Protein AF-I7CXH7-F1 (afdb_monomer_lite)

Structure (mmCIF, N/CA/C/O backbone):
data_AF-I7CXH7-F1
#
_entry.id   AF-I7CXH7-F1
#
loop_
_atom_site.group_PDB
_atom_site.id
_atom_site.type_symbol
_atom_site.label_atom_id
_atom_site.label_alt_id
_atom_site.label_comp_id
_atom_site.label_asym_id
_atom_site.label_entity_id
_atom_site.label_seq_id
_atom_site.pdbx_PDB_ins_code
_atom_site.Cartn_x
_atom_site.Cartn_y
_atom_site.Cartn_z
_atom_site.occupancy
_atom_site.B_iso_or_equiv
_atom_site.auth_seq_id
_atom_site.auth_comp_id
_atom_site.auth_asym_id
_atom_site.auth_atom_id
_atom_site.pdbx_PDB_model_num
ATOM 1 N N . MET A 1 1 ? 33.168 -3.956 -42.663 1.00 46.69 1 MET A N 1
ATOM 2 C CA . MET A 1 1 ? 32.949 -4.632 -43.966 1.00 46.69 1 MET A CA 1
ATOM 3 C C . MET A 1 1 ? 32.119 -5.872 -43.718 1.00 46.69 1 MET A C 1
ATOM 5 O O . MET A 1 1 ? 32.538 -6.708 -42.929 1.00 46.69 1 MET A O 1
ATOM 9 N N . VAL A 1 2 ? 30.968 -5.951 -44.378 1.00 45.81 2 VAL A N 1
ATOM 10 C CA . VAL A 1 2 ? 30.075 -7.113 -44.393 1.00 45.81 2 VAL A CA 1
ATOM 11 C C . VAL A 1 2 ? 30.770 -8.247 -45.159 1.00 45.81 2 VAL A C 1
ATOM 13 O O . VAL A 1 2 ? 31.272 -8.028 -46.262 1.00 45.81 2 VAL A O 1
ATOM 16 N N . TYR A 1 3 ? 30.897 -9.430 -44.561 1.00 39.38 3 TYR A N 1
ATOM 17 C CA . TYR A 1 3 ? 31.692 -10.522 -45.127 1.00 39.38 3 TYR A CA 1
ATOM 18 C C . TYR A 1 3 ? 31.075 -11.055 -46.435 1.00 39.38 3 TYR A C 1
ATOM 20 O O . TYR A 1 3 ? 29.911 -11.438 -46.471 1.00 39.38 3 TYR A O 1
ATOM 28 N N . GLY A 1 4 ? 31.870 -11.119 -47.511 1.00 41.53 4 GLY A N 1
ATOM 29 C CA . GLY A 1 4 ? 31.561 -11.919 -48.707 1.00 41.53 4 GLY A CA 1
ATOM 30 C C . GLY A 1 4 ? 30.580 -11.337 -49.734 1.00 41.53 4 GLY A C 1
ATOM 31 O O . GLY A 1 4 ? 30.241 -12.055 -50.675 1.00 41.53 4 GLY A O 1
ATOM 32 N N . GLN A 1 5 ? 30.141 -10.078 -49.610 1.00 44.78 5 GLN A N 1
ATOM 33 C CA . GLN A 1 5 ? 29.279 -9.434 -50.612 1.00 44.78 5 GLN A CA 1
ATOM 34 C C . GLN A 1 5 ? 29.975 -8.261 -51.314 1.00 44.78 5 GLN A C 1
ATOM 36 O O . GLN A 1 5 ? 30.275 -7.241 -50.700 1.00 44.78 5 GLN A O 1
ATOM 41 N N . ASP A 1 6 ? 30.177 -8.393 -52.629 1.00 43.91 6 ASP A N 1
ATOM 42 C CA . ASP A 1 6 ? 30.775 -7.347 -53.474 1.00 43.91 6 ASP A CA 1
ATOM 43 C C . ASP A 1 6 ? 29.718 -6.370 -54.036 1.00 43.91 6 ASP A C 1
ATOM 45 O O . ASP A 1 6 ? 30.063 -5.320 -54.586 1.00 43.91 6 ASP A O 1
ATOM 49 N N . ARG A 1 7 ? 28.422 -6.705 -53.915 1.00 46.28 7 ARG A N 1
ATOM 50 C CA . ARG A 1 7 ? 27.297 -5.962 -54.500 1.00 46.28 7 ARG A CA 1
ATOM 51 C C . ARG A 1 7 ? 26.025 -6.092 -53.663 1.00 46.28 7 ARG A C 1
ATOM 53 O O . ARG A 1 7 ? 25.599 -7.211 -53.402 1.00 46.28 7 ARG A O 1
ATOM 60 N N . PHE A 1 8 ? 25.375 -4.965 -53.383 1.00 50.91 8 PHE A N 1
ATOM 61 C CA . PHE A 1 8 ? 24.016 -4.907 -52.835 1.00 50.91 8 PHE A CA 1
ATOM 62 C C . PHE A 1 8 ? 23.070 -4.242 -53.839 1.00 50.91 8 PHE A C 1
ATOM 64 O O . PHE A 1 8 ? 23.403 -3.205 -54.414 1.00 50.91 8 PHE A O 1
ATOM 71 N N . GLU A 1 9 ? 21.903 -4.845 -54.073 1.00 44.47 9 GLU A N 1
ATOM 72 C CA . GLU A 1 9 ? 20.838 -4.302 -54.924 1.00 44.47 9 GLU A CA 1
ATOM 73 C C . GLU A 1 9 ? 19.567 -4.104 -54.089 1.00 44.47 9 GLU A C 1
ATOM 75 O O . GLU A 1 9 ? 19.000 -5.073 -53.589 1.00 44.47 9 GLU A O 1
ATOM 80 N N . LEU A 1 10 ? 19.108 -2.857 -53.963 1.00 41.03 10 LEU A N 1
ATOM 81 C CA . LEU A 1 10 ? 17.787 -2.518 -53.437 1.00 41.03 10 LEU A CA 1
ATOM 82 C C . LEU A 1 10 ? 16.835 -2.262 -54.608 1.00 41.03 10 LEU A C 1
ATOM 84 O O . LEU A 1 10 ? 17.058 -1.359 -55.421 1.00 41.03 10 LEU A O 1
ATOM 88 N N . VAL A 1 11 ? 15.753 -3.038 -54.675 1.00 42.66 11 VAL A N 1
ATOM 89 C CA . VAL A 1 11 ? 14.600 -2.738 -55.532 1.00 42.66 11 VAL A CA 1
ATOM 90 C C . VAL A 1 11 ? 13.578 -2.024 -54.657 1.00 42.66 11 VAL A C 1
ATOM 92 O O . VAL A 1 11 ? 12.893 -2.667 -53.868 1.00 42.66 11 VAL A O 1
ATOM 95 N N . ASN A 1 12 ? 13.504 -0.699 -54.766 1.00 37.91 12 ASN A N 1
ATOM 96 C CA . ASN A 1 12 ? 12.451 0.097 -54.142 1.00 37.91 12 ASN A CA 1
ATOM 97 C C . ASN A 1 12 ? 11.658 0.810 -55.248 1.00 37.91 12 ASN A C 1
ATOM 99 O O . ASN A 1 12 ? 12.244 1.186 -56.266 1.00 37.91 12 ASN A O 1
ATOM 103 N N . ASP A 1 13 ? 10.346 0.975 -55.064 1.00 44.25 13 ASP A N 1
ATOM 104 C CA . ASP A 1 13 ? 9.365 1.261 -56.134 1.00 44.25 13 ASP A CA 1
ATOM 105 C C . ASP A 1 13 ? 9.576 2.577 -56.922 1.00 44.25 13 ASP A C 1
ATOM 107 O O . ASP A 1 13 ? 8.874 2.804 -57.904 1.00 44.25 13 ASP A O 1
ATOM 111 N N . ASP A 1 14 ? 10.575 3.402 -56.581 1.00 42.97 14 ASP A N 1
ATOM 112 C CA . ASP A 1 14 ? 10.912 4.631 -57.318 1.00 42.97 14 ASP A CA 1
ATOM 113 C C . ASP A 1 14 ? 12.404 4.805 -57.710 1.00 42.97 14 ASP A C 1
ATOM 115 O O . ASP A 1 14 ? 12.737 5.785 -58.381 1.00 42.97 14 ASP A O 1
ATOM 119 N N . ALA A 1 15 ? 13.311 3.864 -57.394 1.00 43.84 15 ALA A N 1
ATOM 120 C CA . ALA A 1 15 ? 14.667 3.811 -57.975 1.00 43.84 15 ALA A CA 1
ATOM 121 C C . ALA A 1 15 ? 15.401 2.487 -57.672 1.00 43.84 15 ALA A C 1
ATOM 123 O O . ALA A 1 15 ? 15.481 2.068 -56.519 1.00 43.84 15 ALA A O 1
ATOM 124 N N . GLU A 1 16 ? 16.037 1.882 -58.686 1.00 43.25 16 GLU A N 1
ATOM 125 C CA . GLU A 1 16 ? 17.061 0.841 -58.491 1.00 43.25 16 GLU A CA 1
ATOM 126 C C . GLU A 1 16 ? 18.314 1.480 -57.869 1.00 43.25 16 GLU A C 1
ATOM 128 O O . GLU A 1 16 ? 19.078 2.167 -58.553 1.00 43.25 16 GLU A O 1
ATOM 133 N N . ILE A 1 17 ? 18.539 1.267 -56.571 1.00 48.34 17 ILE A N 1
ATOM 134 C CA . ILE A 1 17 ? 19.775 1.686 -55.899 1.00 48.34 17 ILE A CA 1
ATOM 135 C C . ILE A 1 17 ? 20.637 0.436 -55.717 1.00 48.34 17 ILE A C 1
ATOM 137 O O . ILE A 1 17 ? 20.444 -0.356 -54.800 1.00 48.34 17 ILE A O 1
ATOM 141 N N . GLY A 1 18 ? 21.583 0.241 -56.637 1.00 45.38 18 GLY A N 1
ATOM 142 C CA . GLY A 1 18 ? 22.618 -0.788 -56.543 1.00 45.38 18 GLY A CA 1
ATOM 143 C C . GLY A 1 18 ? 23.978 -0.174 -56.218 1.00 45.38 18 GLY A C 1
ATOM 144 O O . GLY A 1 18 ? 24.398 0.776 -56.880 1.00 45.38 18 GLY A O 1
ATOM 145 N N . GLY A 1 19 ? 24.680 -0.721 -55.226 1.00 45.69 19 GLY A N 1
ATOM 146 C CA . GLY A 1 19 ? 26.019 -0.291 -54.821 1.00 45.69 19 GLY A CA 1
ATOM 147 C C . GLY A 1 19 ? 27.027 -1.438 -54.866 1.00 45.69 19 GLY A C 1
ATOM 148 O O . GLY A 1 19 ? 26.707 -2.568 -54.504 1.00 45.69 19 GLY A O 1
ATOM 149 N N . TRP A 1 20 ? 28.251 -1.143 -55.304 1.00 43.94 20 TRP A N 1
ATOM 150 C CA . TRP A 1 20 ? 29.400 -2.047 -55.208 1.00 43.94 20 TRP A CA 1
ATOM 151 C C . TRP A 1 20 ? 30.361 -1.502 -54.155 1.00 43.94 20 TRP A C 1
ATOM 153 O O . TRP A 1 20 ? 30.682 -0.311 -54.195 1.00 43.94 20 TRP A O 1
ATOM 163 N N . PHE A 1 21 ? 30.861 -2.356 -53.261 1.00 45.34 21 PHE A N 1
ATOM 164 C CA . PHE A 1 21 ? 32.041 -2.015 -52.469 1.00 45.34 21 PHE A CA 1
ATOM 165 C C . PHE A 1 21 ? 33.279 -2.444 -53.260 1.00 45.34 21 PHE A C 1
ATOM 167 O O . PHE A 1 21 ? 33.400 -3.613 -53.628 1.00 45.34 21 PHE A O 1
ATOM 174 N N . PRO A 1 22 ? 34.216 -1.537 -53.565 1.00 43.09 22 PRO A N 1
ATOM 175 C CA . PRO A 1 22 ? 35.496 -1.948 -54.117 1.00 43.09 22 PRO A CA 1
ATOM 176 C C . PRO A 1 22 ? 36.221 -2.843 -53.110 1.00 43.09 22 PRO A C 1
ATOM 178 O O . PRO A 1 22 ? 36.196 -2.570 -51.909 1.00 43.09 22 PRO A O 1
ATOM 181 N N . ALA A 1 23 ? 36.916 -3.875 -53.597 1.00 41.97 23 ALA A N 1
ATOM 182 C CA . ALA A 1 23 ? 37.821 -4.646 -52.754 1.00 41.97 23 ALA A CA 1
ATOM 183 C C . ALA A 1 23 ? 38.786 -3.680 -52.046 1.00 41.97 23 ALA A C 1
ATOM 185 O O . ALA A 1 23 ? 39.409 -2.839 -52.693 1.00 41.97 23 ALA A O 1
ATOM 186 N N . THR A 1 24 ? 38.920 -3.812 -50.729 1.00 38.84 24 THR A N 1
ATOM 187 C CA . THR A 1 24 ? 39.681 -2.931 -49.820 1.00 38.84 24 THR A CA 1
ATOM 188 C C . THR A 1 24 ? 41.077 -2.506 -50.316 1.00 38.84 24 THR A C 1
ATOM 190 O O . THR A 1 24 ? 41.460 -1.370 -50.052 1.00 38.84 24 THR A O 1
ATOM 193 N N . PRO A 1 25 ? 41.841 -3.325 -51.075 1.00 43.91 25 PRO A N 1
ATOM 194 C CA . PRO A 1 25 ? 43.126 -2.907 -51.651 1.00 43.91 25 PRO A CA 1
ATOM 195 C C . PRO A 1 25 ? 43.044 -1.881 -52.799 1.00 43.91 25 PRO A C 1
ATOM 197 O O . PRO A 1 25 ? 44.082 -1.405 -53.246 1.00 43.91 25 PRO A O 1
ATOM 200 N N . LEU A 1 26 ? 41.854 -1.595 -53.338 1.00 40.69 26 LEU A N 1
ATOM 201 C CA . LEU A 1 26 ? 41.650 -0.768 -54.539 1.00 40.69 26 LEU A CA 1
ATOM 202 C C . LEU A 1 26 ? 41.247 0.681 -54.240 1.00 40.69 26 LEU A C 1
ATOM 204 O O . LEU A 1 26 ? 41.081 1.458 -55.175 1.00 40.69 26 LEU A O 1
ATOM 208 N N . LEU A 1 27 ? 41.076 1.060 -52.976 1.00 45.56 27 LEU A N 1
ATOM 209 C CA . LEU A 1 27 ? 40.606 2.392 -52.593 1.00 45.56 27 LEU A CA 1
ATOM 210 C C . LEU A 1 27 ? 41.715 3.213 -51.940 1.00 45.56 27 LEU A C 1
ATOM 212 O O . LEU A 1 27 ? 41.642 3.582 -50.773 1.00 45.56 27 LEU A O 1
ATOM 216 N N . GLU A 1 28 ? 42.740 3.541 -52.720 1.00 51.81 28 GLU A N 1
ATOM 217 C CA . GLU A 1 28 ? 43.505 4.758 -52.449 1.00 51.81 28 GLU A CA 1
ATOM 218 C C . GLU A 1 28 ? 42.686 5.973 -52.928 1.00 51.81 28 GLU A C 1
ATOM 220 O O . GLU A 1 28 ? 41.908 5.871 -53.882 1.00 51.81 28 GLU A O 1
ATOM 225 N N . HIS A 1 29 ? 42.854 7.127 -52.271 1.00 52.72 29 HIS A N 1
ATOM 226 C CA . HIS A 1 29 ? 42.085 8.362 -52.513 1.00 52.72 29 HIS A CA 1
ATOM 227 C C . HIS A 1 29 ? 42.054 8.783 -54.002 1.00 52.72 29 HIS A C 1
ATOM 229 O O . HIS A 1 29 ? 41.075 9.367 -54.471 1.00 52.72 29 HIS A O 1
ATOM 235 N N . ASP A 1 30 ? 43.090 8.433 -54.766 1.00 53.47 30 ASP A N 1
ATOM 236 C CA . ASP A 1 30 ? 43.211 8.743 -56.194 1.00 53.47 30 ASP A CA 1
ATOM 237 C C . ASP A 1 30 ? 42.360 7.819 -57.086 1.00 53.47 30 ASP A C 1
ATOM 239 O O . ASP A 1 30 ? 41.844 8.245 -58.119 1.00 53.47 30 ASP A O 1
ATOM 243 N N . VAL A 1 31 ? 42.154 6.560 -56.689 1.00 56.84 31 VAL A N 1
ATOM 244 C CA . VAL A 1 31 ? 41.374 5.581 -57.466 1.00 56.84 31 VAL A CA 1
ATOM 245 C C . VAL A 1 31 ? 39.878 5.878 -57.374 1.00 56.84 31 VAL A C 1
ATOM 247 O O . VAL A 1 31 ? 39.170 5.758 -58.372 1.00 56.84 31 VAL A O 1
ATOM 250 N N . ALA A 1 32 ? 39.400 6.338 -56.215 1.00 54.94 32 ALA A N 1
ATOM 251 C CA . ALA A 1 32 ? 38.015 6.777 -56.043 1.00 54.94 32 ALA A CA 1
ATOM 252 C C . ALA A 1 32 ? 37.666 7.961 -56.966 1.00 54.94 32 ALA A C 1
ATOM 254 O O . ALA A 1 32 ? 36.619 7.947 -57.613 1.00 54.94 32 ALA A O 1
ATOM 255 N N . ALA A 1 33 ? 38.573 8.938 -57.090 1.00 55.22 33 ALA A N 1
ATOM 256 C CA . ALA A 1 33 ? 38.407 10.083 -57.987 1.00 55.22 33 ALA A CA 1
ATOM 257 C C . ALA A 1 33 ? 38.407 9.666 -59.471 1.00 55.22 33 ALA A C 1
ATOM 259 O O . ALA A 1 33 ? 37.573 10.126 -60.247 1.00 55.22 33 ALA A O 1
ATOM 260 N N . ILE A 1 34 ? 39.290 8.739 -59.863 1.00 56.47 34 ILE A N 1
ATOM 261 C CA . ILE A 1 34 ? 39.321 8.180 -61.225 1.00 56.47 34 ILE A CA 1
ATOM 262 C C . ILE A 1 34 ? 38.026 7.420 -61.539 1.00 56.47 34 ILE A C 1
ATOM 264 O O . ILE A 1 34 ? 37.491 7.534 -62.638 1.00 56.47 34 ILE A O 1
ATOM 268 N N . LEU A 1 35 ? 37.500 6.645 -60.589 1.00 54.91 35 LEU A N 1
ATOM 269 C CA . LEU A 1 35 ? 36.245 5.918 -60.768 1.00 54.91 35 LEU A CA 1
ATOM 270 C C . LEU A 1 35 ? 35.053 6.876 -60.914 1.00 54.91 35 LEU A C 1
ATOM 272 O O . LEU A 1 35 ? 34.220 6.647 -61.790 1.00 54.91 35 LEU A O 1
ATOM 276 N N . GLU A 1 36 ? 34.997 7.967 -60.141 1.00 55.25 36 GLU A N 1
ATOM 277 C CA . GLU A 1 36 ? 34.007 9.041 -60.333 1.00 55.25 36 GLU A CA 1
ATOM 278 C C . GLU A 1 36 ? 34.105 9.664 -61.739 1.00 55.25 36 GLU A C 1
ATOM 280 O O . GLU A 1 36 ? 33.090 9.793 -62.426 1.00 55.25 36 GLU A O 1
ATOM 285 N N . GLU A 1 37 ? 35.315 9.997 -62.211 1.00 54.75 37 GLU A N 1
ATOM 286 C CA . GLU A 1 37 ? 35.538 10.537 -63.565 1.00 54.75 37 GLU A CA 1
ATOM 287 C C . GLU A 1 37 ? 35.139 9.550 -64.676 1.00 54.75 37 GLU A C 1
ATOM 289 O O . GLU A 1 37 ? 34.693 9.959 -65.752 1.00 54.75 37 GLU A O 1
ATOM 294 N N . LEU A 1 38 ? 35.259 8.246 -64.415 1.00 50.16 38 LEU A N 1
ATOM 295 C CA . LEU A 1 38 ? 34.845 7.164 -65.312 1.00 50.16 38 LEU A CA 1
ATOM 296 C C . LEU A 1 38 ? 33.345 6.828 -65.218 1.00 50.16 38 LEU A C 1
ATOM 298 O O . LEU A 1 38 ? 32.881 5.915 -65.904 1.00 50.16 38 LEU A O 1
ATOM 302 N N . GLY A 1 39 ? 32.574 7.574 -64.421 1.00 40.62 39 GLY A N 1
ATOM 303 C CA . GLY A 1 39 ? 31.120 7.445 -64.318 1.00 40.62 39 GLY A CA 1
ATOM 304 C C . GLY A 1 39 ? 30.635 6.448 -63.265 1.00 40.62 39 GLY A C 1
ATOM 305 O O . GLY A 1 39 ? 29.449 6.113 -63.255 1.00 40.62 39 GLY A O 1
ATOM 306 N N . ALA A 1 40 ? 31.511 5.972 -62.375 1.00 51.22 40 ALA A N 1
ATOM 307 C CA . ALA A 1 40 ? 31.087 5.194 -61.219 1.00 51.22 40 ALA A CA 1
ATOM 308 C C . ALA A 1 40 ? 30.235 6.069 -60.291 1.00 51.22 40 ALA A C 1
ATOM 310 O O . ALA A 1 40 ? 30.559 7.221 -59.997 1.00 51.22 40 ALA A O 1
ATOM 311 N N . THR A 1 41 ? 29.115 5.521 -59.825 1.00 50.91 41 THR A N 1
ATOM 312 C CA . THR A 1 41 ? 28.223 6.237 -58.914 1.00 50.91 41 THR A CA 1
ATOM 313 C C . THR A 1 41 ? 28.791 6.148 -57.504 1.00 50.91 41 THR A C 1
ATOM 315 O O . THR A 1 41 ? 28.816 5.073 -56.911 1.00 50.91 41 THR A O 1
ATOM 318 N N . ARG A 1 42 ? 29.264 7.272 -56.956 1.00 61.44 42 ARG A N 1
ATOM 319 C CA . ARG A 1 42 ? 29.654 7.338 -55.546 1.00 61.44 42 ARG A CA 1
ATOM 320 C C . ARG A 1 42 ? 28.430 7.122 -54.665 1.00 61.44 42 ARG A C 1
ATOM 322 O O . ARG A 1 42 ? 27.427 7.827 -54.814 1.00 61.44 42 ARG A O 1
ATOM 329 N N . LEU A 1 43 ? 28.540 6.191 -53.718 1.00 67.12 43 LEU A N 1
ATOM 330 C CA . LEU A 1 43 ? 27.565 6.072 -52.644 1.00 67.12 43 LEU A CA 1
ATOM 331 C C . LEU A 1 43 ? 27.598 7.373 -51.841 1.00 67.12 43 LEU A C 1
ATOM 333 O O . LEU A 1 43 ? 28.624 7.744 -51.266 1.00 67.12 43 LEU A O 1
ATOM 337 N N . ARG A 1 44 ? 26.493 8.118 -51.875 1.00 73.38 44 ARG A N 1
ATOM 338 C CA . ARG A 1 44 ? 26.371 9.324 -51.058 1.00 73.38 44 ARG A CA 1
ATOM 339 C C . ARG A 1 44 ? 26.292 8.904 -49.588 1.00 73.38 44 ARG A C 1
ATOM 341 O O . ARG A 1 44 ? 25.644 7.898 -49.320 1.00 73.38 44 ARG A O 1
ATOM 348 N N . PRO A 1 45 ? 26.855 9.683 -48.649 1.00 77.56 45 PRO A N 1
ATOM 349 C CA . PRO A 1 45 ? 26.870 9.321 -47.230 1.00 77.56 45 PRO A CA 1
ATOM 350 C C . PRO A 1 45 ? 25.493 8.927 -46.672 1.00 77.56 45 PRO A C 1
ATOM 352 O O . PRO A 1 45 ? 25.367 7.911 -46.009 1.00 77.56 45 PRO A O 1
ATOM 355 N N . HIS A 1 46 ? 24.429 9.655 -47.023 1.00 78.25 46 HIS A N 1
ATOM 356 C CA . HIS A 1 46 ? 23.062 9.352 -46.569 1.00 78.25 46 HIS A CA 1
ATOM 357 C C . HIS A 1 46 ? 22.430 8.100 -47.201 1.00 78.25 46 HIS A C 1
ATOM 359 O O . HIS A 1 46 ? 21.383 7.666 -46.748 1.00 78.25 46 HIS A O 1
ATOM 365 N N . HIS A 1 47 ? 23.028 7.512 -48.240 1.00 77.94 47 HIS A N 1
ATOM 366 C CA . HIS A 1 47 ? 22.603 6.211 -48.768 1.00 77.94 47 HIS A CA 1
ATOM 367 C C . HIS A 1 47 ? 23.329 5.043 -48.079 1.00 77.94 47 HIS A C 1
ATOM 369 O O . HIS A 1 47 ? 22.954 3.893 -48.293 1.00 77.94 47 HIS A O 1
ATOM 375 N N . THR A 1 48 ? 24.366 5.314 -47.275 1.00 81.38 48 THR A N 1
ATOM 376 C CA . THR A 1 48 ? 25.125 4.281 -46.558 1.00 81.38 48 THR A CA 1
ATOM 377 C C . THR A 1 48 ? 24.238 3.454 -45.619 1.00 81.38 48 THR A C 1
ATOM 379 O O . THR A 1 48 ? 24.321 2.230 -45.719 1.00 81.38 48 THR A O 1
ATOM 382 N N . PRO A 1 49 ? 23.350 4.042 -44.786 1.00 87.38 49 PRO A N 1
ATOM 383 C CA . PRO A 1 49 ? 22.468 3.256 -43.922 1.00 87.38 49 PRO A CA 1
ATOM 384 C C . PRO A 1 49 ? 21.568 2.284 -44.685 1.00 87.38 49 PRO A C 1
ATOM 386 O O . PRO A 1 49 ? 21.512 1.118 -44.327 1.00 87.38 49 PRO A O 1
ATOM 389 N N . ALA A 1 50 ? 20.952 2.718 -45.788 1.00 82.75 50 ALA A N 1
ATOM 390 C CA . ALA A 1 50 ? 20.064 1.865 -46.581 1.00 82.75 50 ALA A CA 1
ATOM 391 C C . ALA A 1 50 ? 20.807 0.663 -47.186 1.00 82.75 50 ALA A C 1
ATOM 393 O O . ALA A 1 50 ? 20.317 -0.462 -47.169 1.00 82.75 50 ALA A O 1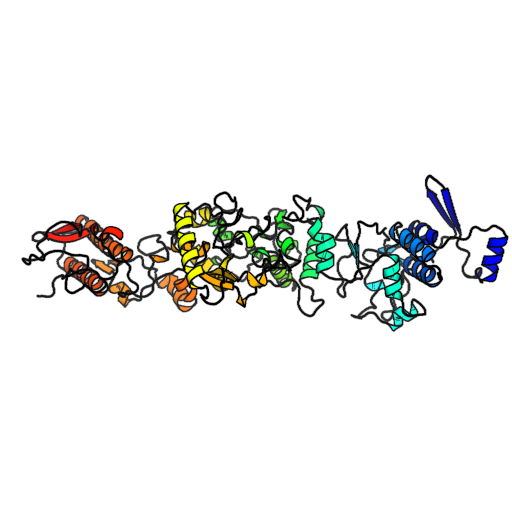
ATOM 394 N N . VAL A 1 51 ? 22.027 0.882 -47.694 1.00 79.06 51 VAL A N 1
ATOM 395 C CA . VAL A 1 51 ? 22.852 -0.205 -48.246 1.00 79.06 51 VAL A CA 1
ATOM 396 C C . VAL A 1 51 ? 23.289 -1.185 -47.158 1.00 79.06 51 VAL A C 1
ATOM 398 O O . VAL A 1 51 ? 23.293 -2.388 -47.405 1.00 79.06 51 VAL A O 1
ATOM 401 N N . LEU A 1 52 ? 23.661 -0.688 -45.975 1.00 82.00 52 LEU A N 1
ATOM 402 C CA . LEU A 1 52 ? 24.069 -1.541 -44.857 1.00 82.00 52 LEU A CA 1
ATOM 403 C C . LEU A 1 52 ? 22.881 -2.303 -44.257 1.00 82.00 52 LEU A C 1
ATOM 405 O O . LEU A 1 52 ? 23.007 -3.499 -44.038 1.00 82.00 52 LEU A O 1
ATOM 409 N N . GLY A 1 53 ? 21.730 -1.657 -44.068 1.00 81.00 53 GLY A N 1
ATOM 410 C CA . GLY A 1 53 ? 20.529 -2.283 -43.504 1.00 81.00 53 GLY A CA 1
ATOM 411 C C . GLY A 1 53 ? 19.834 -3.271 -44.444 1.00 81.00 53 GLY A C 1
ATOM 412 O O . GLY A 1 53 ? 19.075 -4.125 -43.999 1.00 81.00 53 GLY A O 1
ATOM 413 N N . ALA A 1 54 ? 20.113 -3.211 -45.750 1.00 81.25 54 ALA A N 1
ATOM 414 C CA . ALA A 1 54 ? 19.690 -4.242 -46.699 1.00 81.25 54 ALA A CA 1
ATOM 415 C C . ALA A 1 54 ? 20.564 -5.510 -46.645 1.00 81.25 54 ALA A C 1
ATOM 417 O O . ALA A 1 54 ? 20.214 -6.527 -47.256 1.00 81.25 54 ALA A O 1
ATOM 418 N N . ALA A 1 55 ? 21.712 -5.461 -45.963 1.00 78.69 55 ALA A N 1
ATOM 419 C CA . ALA A 1 55 ? 22.579 -6.616 -45.820 1.00 78.69 55 ALA A CA 1
ATOM 420 C C . ALA A 1 55 ? 22.019 -7.614 -44.800 1.00 78.69 55 ALA A C 1
ATOM 422 O O . ALA A 1 55 ? 21.557 -7.201 -43.743 1.00 78.69 55 ALA A O 1
ATOM 423 N N . PRO A 1 56 ? 22.092 -8.935 -45.059 1.00 82.25 56 PRO A N 1
ATOM 424 C CA . PRO A 1 56 ? 21.743 -9.915 -44.040 1.00 82.25 56 PRO A CA 1
ATOM 425 C C . PRO A 1 56 ? 22.659 -9.771 -42.822 1.00 82.25 56 PRO A C 1
ATOM 427 O O . PRO A 1 56 ? 23.884 -9.817 -42.979 1.00 82.25 56 PRO A O 1
ATOM 430 N N . ASP A 1 57 ? 22.057 -9.669 -41.637 1.00 85.81 57 ASP A N 1
ATOM 431 C CA . ASP A 1 57 ? 22.744 -9.497 -40.350 1.00 85.81 57 ASP A CA 1
ATOM 432 C C . ASP A 1 57 ? 23.856 -10.533 -40.119 1.00 85.81 57 ASP A C 1
ATOM 434 O O . ASP A 1 57 ? 24.934 -10.201 -39.635 1.00 85.81 57 ASP A O 1
ATOM 438 N N . GLU A 1 58 ? 23.663 -11.778 -40.573 1.00 82.69 58 GLU A N 1
ATOM 439 C CA . GLU A 1 58 ? 24.651 -12.864 -40.455 1.00 82.69 58 GLU A CA 1
ATOM 440 C C . GLU A 1 58 ? 25.998 -12.585 -41.142 1.00 82.69 58 GLU A C 1
ATOM 442 O O . GLU A 1 58 ? 26.971 -13.306 -40.921 1.00 82.69 58 GLU A O 1
ATOM 447 N N . ASN A 1 59 ? 26.069 -11.557 -41.988 1.00 79.44 59 ASN A N 1
ATOM 448 C CA . ASN A 1 59 ? 27.298 -11.137 -42.647 1.00 79.44 59 ASN A CA 1
ATOM 449 C C . ASN A 1 59 ? 28.023 -10.003 -41.890 1.00 79.44 59 ASN A C 1
ATOM 451 O O . ASN A 1 59 ? 29.166 -9.675 -42.233 1.00 79.44 59 ASN A O 1
ATOM 455 N N . ALA A 1 60 ? 27.399 -9.414 -40.865 1.00 82.88 60 ALA A N 1
ATOM 456 C CA . ALA A 1 60 ? 27.969 -8.410 -39.968 1.00 82.88 60 ALA A CA 1
ATOM 457 C C . ALA A 1 60 ? 28.693 -9.078 -38.781 1.00 82.88 60 ALA A C 1
ATOM 459 O O . ALA A 1 60 ? 28.327 -8.925 -37.622 1.00 82.88 60 ALA A O 1
ATOM 460 N N . ILE A 1 61 ? 29.738 -9.856 -39.084 1.00 83.31 61 ILE A N 1
ATOM 461 C CA . ILE A 1 61 ? 30.463 -10.639 -38.074 1.00 83.31 61 ILE A CA 1
ATOM 462 C C . ILE A 1 61 ? 31.219 -9.734 -37.092 1.00 83.31 61 ILE A C 1
ATOM 464 O O . ILE A 1 61 ? 32.034 -8.902 -37.507 1.00 83.31 61 ILE A O 1
ATOM 468 N N . LEU A 1 62 ? 30.991 -9.966 -35.797 1.00 83.75 62 LEU A N 1
ATOM 469 C CA . LEU A 1 62 ? 31.622 -9.244 -34.695 1.00 83.75 62 LEU A CA 1
ATOM 470 C C . LEU A 1 62 ? 33.136 -9.460 -34.658 1.00 83.75 62 LEU A C 1
ATOM 472 O O . LEU A 1 62 ? 33.636 -10.576 -34.829 1.00 83.75 62 LEU A O 1
ATOM 476 N N . GLN A 1 63 ? 33.879 -8.387 -34.387 1.00 80.75 63 GLN A N 1
ATOM 477 C CA . GLN A 1 63 ? 35.338 -8.431 -34.266 1.00 80.75 63 GLN A CA 1
ATOM 478 C C . GLN A 1 63 ? 35.789 -8.329 -32.803 1.00 80.75 63 GLN A C 1
ATOM 480 O O . GLN A 1 63 ? 35.144 -7.674 -31.990 1.00 80.75 63 GLN A O 1
ATOM 485 N N . TYR A 1 64 ? 36.932 -8.957 -32.498 1.00 73.62 64 TYR A N 1
ATOM 486 C CA . TYR A 1 64 ? 37.648 -8.904 -31.209 1.00 73.62 64 TYR A CA 1
ATOM 487 C C . TYR A 1 64 ? 36.977 -9.562 -29.996 1.00 73.62 64 TYR A C 1
ATOM 489 O O . TYR A 1 64 ? 37.444 -9.371 -28.880 1.00 73.62 64 TYR A O 1
ATOM 497 N N . ARG A 1 65 ? 35.975 -10.420 -30.208 1.00 70.12 65 ARG A N 1
ATOM 498 C CA . ARG A 1 65 ? 35.232 -11.080 -29.122 1.00 70.12 65 ARG A CA 1
ATOM 499 C C . ARG A 1 65 ? 36.094 -11.855 -28.112 1.00 70.12 65 ARG A C 1
ATOM 501 O O . ARG A 1 65 ? 35.807 -11.833 -26.926 1.00 70.12 65 ARG A O 1
ATOM 508 N N . ASP A 1 66 ? 37.158 -12.519 -28.563 1.00 69.44 66 ASP A N 1
ATOM 509 C CA . ASP A 1 66 ? 38.029 -13.323 -27.685 1.00 69.44 66 ASP A CA 1
ATOM 510 C C . ASP A 1 66 ? 39.071 -12.486 -26.909 1.00 69.44 66 ASP A C 1
ATOM 512 O O . ASP A 1 66 ? 39.954 -13.043 -26.250 1.00 69.44 66 ASP A O 1
ATOM 516 N N . ALA A 1 67 ? 39.039 -11.155 -27.031 1.00 71.62 67 ALA A N 1
ATOM 517 C CA . ALA A 1 67 ? 39.976 -10.248 -26.379 1.00 71.62 67 ALA A CA 1
ATOM 518 C C . ALA A 1 67 ? 39.262 -9.484 -25.247 1.00 71.62 67 ALA A C 1
ATOM 520 O O . ALA A 1 67 ? 38.671 -8.443 -25.520 1.00 71.62 67 ALA A O 1
ATOM 521 N N . PRO A 1 68 ? 39.358 -9.935 -23.980 1.00 65.50 68 PRO A N 1
ATOM 522 C CA . PRO A 1 68 ? 38.578 -9.374 -22.865 1.00 65.50 68 PRO A CA 1
ATOM 523 C C . PRO A 1 68 ? 38.874 -7.889 -22.600 1.00 65.50 68 PRO A C 1
ATOM 525 O O . PRO A 1 68 ? 38.037 -7.155 -22.088 1.00 65.50 68 PRO A O 1
ATOM 528 N N . GLU A 1 69 ? 40.067 -7.428 -22.984 1.00 70.06 69 GLU A N 1
ATOM 529 C CA . GLU A 1 69 ? 40.507 -6.035 -22.848 1.00 70.06 69 GLU A CA 1
ATOM 530 C C . GLU A 1 69 ? 40.012 -5.128 -23.993 1.00 70.06 69 GLU A C 1
ATOM 532 O O . GLU A 1 69 ? 40.305 -3.937 -23.993 1.00 70.06 69 GLU A O 1
ATOM 537 N N . ARG A 1 70 ? 39.300 -5.661 -24.997 1.00 73.56 70 ARG A N 1
ATOM 538 C CA . ARG A 1 70 ? 38.864 -4.903 -26.179 1.00 73.56 70 ARG A CA 1
ATOM 539 C C . ARG A 1 70 ? 37.352 -4.847 -26.295 1.00 73.56 70 ARG A C 1
ATOM 541 O O . ARG A 1 70 ? 36.644 -5.788 -25.957 1.00 73.56 70 ARG A O 1
ATOM 548 N N . LEU A 1 71 ? 36.876 -3.721 -26.819 1.00 76.12 71 LEU A N 1
ATOM 549 C CA . LEU A 1 71 ? 35.474 -3.541 -27.164 1.00 76.12 71 LEU A CA 1
ATOM 550 C C . LEU A 1 71 ? 35.116 -4.485 -28.315 1.00 76.12 71 LEU A C 1
ATOM 552 O O . LEU A 1 71 ? 35.863 -4.567 -29.296 1.00 76.12 71 LEU A O 1
ATOM 556 N N . THR A 1 72 ? 33.980 -5.175 -28.212 1.00 84.00 72 THR A N 1
ATOM 557 C CA . THR A 1 72 ? 33.469 -5.939 -29.353 1.00 84.00 72 THR A CA 1
ATOM 558 C C . THR A 1 72 ? 33.008 -4.952 -30.418 1.00 84.00 72 THR A C 1
ATOM 560 O O . THR A 1 72 ? 32.368 -3.950 -30.108 1.00 84.00 72 THR A O 1
ATOM 563 N N . VAL A 1 73 ? 33.351 -5.208 -31.680 1.00 83.94 73 VAL A N 1
ATOM 564 C CA . VAL A 1 73 ? 33.074 -4.260 -32.767 1.00 83.94 73 VAL A CA 1
ATOM 565 C C . VAL A 1 73 ? 32.042 -4.822 -33.718 1.00 83.94 73 VAL A C 1
ATOM 567 O O . VAL A 1 73 ? 32.285 -5.843 -34.368 1.00 83.94 73 VAL A O 1
ATOM 570 N N . ASP A 1 74 ? 30.932 -4.099 -33.840 1.00 88.00 74 ASP A N 1
ATOM 571 C CA . ASP A 1 74 ? 29.963 -4.298 -34.905 1.00 88.00 74 ASP A CA 1
ATOM 572 C C . ASP A 1 74 ? 30.424 -3.577 -36.194 1.00 88.00 74 ASP A C 1
ATOM 574 O O . ASP A 1 74 ? 30.715 -2.372 -36.174 1.00 88.00 74 ASP A O 1
ATOM 578 N N . PRO A 1 75 ? 30.535 -4.283 -37.336 1.00 83.69 75 PRO A N 1
ATOM 579 C CA . PRO A 1 75 ? 31.066 -3.710 -38.568 1.00 83.69 75 PRO A CA 1
ATOM 580 C C . PRO A 1 75 ? 30.125 -2.714 -39.265 1.00 83.69 75 PRO A C 1
ATOM 582 O O . PRO A 1 75 ? 30.616 -1.960 -40.113 1.00 83.69 75 PRO A O 1
ATOM 585 N N . ILE A 1 76 ? 28.819 -2.725 -38.971 1.00 87.44 76 ILE A N 1
ATOM 586 C CA . ILE A 1 76 ? 27.842 -1.742 -39.460 1.00 87.44 76 ILE A CA 1
ATOM 587 C C . ILE A 1 76 ? 27.985 -0.458 -38.645 1.00 87.44 76 ILE A C 1
ATOM 589 O O . ILE A 1 76 ? 28.198 0.605 -39.234 1.00 87.44 76 ILE A O 1
ATOM 593 N N . VAL A 1 77 ? 27.983 -0.561 -37.311 1.00 88.75 77 VAL A N 1
ATOM 594 C CA . VAL A 1 77 ? 28.194 0.587 -36.410 1.00 88.75 77 VAL A CA 1
ATOM 595 C C . VAL A 1 77 ? 29.520 1.281 -36.718 1.00 88.75 77 VAL A C 1
ATOM 597 O O . VAL A 1 77 ? 29.552 2.497 -36.910 1.00 88.75 77 VAL A O 1
ATOM 600 N N . PHE A 1 78 ? 30.605 0.512 -36.858 1.00 84.75 78 PHE A N 1
ATOM 601 C CA . PHE A 1 78 ? 31.924 1.048 -37.204 1.00 84.75 78 PHE A CA 1
ATOM 602 C C . PHE A 1 78 ? 31.906 1.823 -38.531 1.00 84.75 78 PHE A C 1
ATOM 604 O O . PHE A 1 78 ? 32.429 2.931 -38.619 1.00 84.75 78 PHE A O 1
ATOM 611 N N . ALA A 1 79 ? 31.267 1.274 -39.571 1.00 83.12 79 ALA A N 1
ATOM 612 C CA . ALA A 1 79 ? 31.200 1.923 -40.879 1.00 83.12 79 ALA A CA 1
ATOM 613 C C . ALA A 1 79 ? 30.395 3.234 -40.852 1.00 83.12 79 ALA A C 1
ATOM 615 O O . ALA A 1 79 ? 30.767 4.201 -41.526 1.00 83.12 79 ALA A O 1
ATOM 616 N N . LEU A 1 80 ? 29.305 3.283 -40.082 1.00 87.56 80 LEU A N 1
ATOM 617 C CA . LEU A 1 80 ? 28.498 4.492 -39.908 1.00 87.56 80 LEU A CA 1
ATOM 618 C C . LEU A 1 80 ? 29.252 5.567 -39.124 1.00 87.56 80 LEU A C 1
ATOM 620 O O . LEU A 1 80 ? 29.261 6.727 -39.543 1.00 87.56 80 LEU A O 1
ATOM 624 N N . ALA A 1 81 ? 29.936 5.177 -38.049 1.00 85.50 81 ALA A N 1
ATOM 625 C CA . ALA A 1 81 ? 30.730 6.083 -37.233 1.00 85.50 81 ALA A CA 1
ATOM 626 C C . ALA A 1 81 ? 31.896 6.704 -38.023 1.00 85.50 81 ALA A C 1
ATOM 628 O O . ALA A 1 81 ? 32.048 7.926 -38.049 1.00 85.50 81 ALA A O 1
ATOM 629 N N . GLU A 1 82 ? 32.652 5.890 -38.763 1.00 81.94 82 GLU A N 1
ATOM 630 C CA . GLU A 1 82 ? 33.711 6.374 -39.657 1.00 81.94 82 GLU A CA 1
ATOM 631 C C . GLU A 1 82 ? 33.154 7.316 -40.733 1.00 81.94 82 GLU A C 1
ATOM 633 O O . GLU A 1 82 ? 33.697 8.395 -40.983 1.00 81.94 82 GLU A O 1
ATOM 638 N N . THR A 1 83 ? 32.011 6.963 -41.335 1.00 83.25 83 THR A N 1
ATOM 639 C CA . THR A 1 83 ? 31.355 7.837 -42.317 1.00 83.25 83 THR A CA 1
ATOM 640 C C . THR A 1 83 ? 31.023 9.190 -41.690 1.00 83.25 83 THR A C 1
ATOM 642 O O . THR A 1 83 ? 31.343 10.217 -42.283 1.00 83.25 83 THR A O 1
ATOM 645 N N . TRP A 1 84 ? 30.455 9.220 -40.482 1.00 85.50 84 TRP A N 1
ATOM 646 C CA . TRP A 1 84 ? 30.131 10.456 -39.767 1.00 85.50 84 TRP A CA 1
ATOM 647 C C . TRP A 1 84 ? 31.353 11.350 -39.513 1.00 85.50 84 TRP A C 1
ATOM 649 O O . TRP A 1 84 ? 31.283 12.563 -39.742 1.00 85.50 84 TRP A O 1
ATOM 659 N N . LEU A 1 85 ? 32.474 10.767 -39.076 1.00 81.62 85 LEU A N 1
ATOM 660 C CA . LEU A 1 85 ? 33.709 11.502 -38.776 1.00 81.62 85 LEU A CA 1
ATOM 661 C C . LEU A 1 85 ? 34.340 12.139 -40.019 1.00 81.62 85 LEU A C 1
ATOM 663 O O . LEU A 1 85 ? 34.918 13.223 -39.934 1.00 81.62 85 LEU A O 1
ATOM 667 N N . THR A 1 86 ? 34.184 11.520 -41.193 1.00 81.25 86 THR A N 1
ATOM 668 C CA . THR A 1 86 ? 34.690 12.090 -42.455 1.00 81.25 86 THR A CA 1
ATOM 669 C C . THR A 1 86 ? 33.870 13.280 -42.968 1.00 81.25 86 THR A C 1
ATOM 671 O O . THR A 1 86 ? 34.348 14.048 -43.810 1.00 81.25 86 THR A O 1
ATOM 674 N N . LEU A 1 87 ? 32.640 13.468 -42.476 1.00 81.00 87 LEU A N 1
ATOM 675 C CA . LEU A 1 87 ? 31.781 14.574 -42.891 1.00 81.00 87 LEU A CA 1
ATOM 676 C C . LEU A 1 87 ? 32.164 15.869 -42.174 1.00 81.00 87 LEU A C 1
ATOM 678 O O . LEU A 1 87 ? 32.304 15.927 -40.956 1.00 81.00 87 LEU A O 1
ATOM 682 N N . THR A 1 88 ? 32.250 16.953 -42.942 1.00 80.94 88 THR A N 1
ATOM 683 C CA . THR A 1 88 ? 32.489 18.309 -42.417 1.00 80.94 88 THR A CA 1
ATOM 684 C C . THR A 1 88 ? 31.254 19.202 -42.514 1.00 80.94 88 THR A C 1
ATOM 686 O O . THR A 1 88 ? 31.117 20.139 -41.729 1.00 80.94 88 THR A O 1
ATOM 689 N N . ASP A 1 89 ? 30.328 18.907 -43.433 1.00 86.12 89 ASP A N 1
ATOM 690 C CA . ASP A 1 89 ? 29.083 19.656 -43.598 1.00 86.12 89 ASP A CA 1
ATOM 691 C C . ASP A 1 89 ? 27.985 19.170 -42.639 1.00 86.12 89 ASP A C 1
ATOM 693 O O . ASP A 1 89 ? 27.617 17.996 -42.602 1.00 86.12 89 ASP A O 1
ATOM 697 N N . SER A 1 90 ? 27.407 20.119 -41.904 1.00 87.44 90 SER A N 1
ATOM 698 C CA . SER A 1 90 ? 26.280 19.900 -40.995 1.00 87.44 90 SER A CA 1
ATOM 699 C C . SER A 1 90 ? 25.016 19.373 -41.687 1.00 87.44 90 SER A C 1
ATOM 701 O O . SER A 1 90 ? 24.259 18.624 -41.069 1.00 87.44 90 SER A O 1
ATOM 703 N N . ALA A 1 91 ? 24.765 19.736 -42.952 1.00 87.31 91 ALA A N 1
ATOM 704 C CA . ALA A 1 91 ? 23.582 19.259 -43.668 1.00 87.31 91 ALA A CA 1
ATOM 705 C C . ALA A 1 91 ? 23.739 17.798 -44.116 1.00 87.31 91 ALA A C 1
ATOM 707 O O . ALA A 1 91 ? 22.785 17.027 -44.027 1.00 87.31 91 ALA A O 1
ATOM 708 N N . ASP A 1 92 ? 24.940 17.400 -44.543 1.00 82.75 92 ASP A N 1
ATOM 709 C CA . ASP A 1 92 ? 25.265 15.998 -44.818 1.00 82.75 92 ASP A CA 1
ATOM 710 C C . ASP A 1 92 ? 25.216 15.130 -43.560 1.00 82.75 92 ASP A C 1
ATOM 712 O O . ASP A 1 92 ? 24.627 14.051 -43.606 1.00 82.75 92 ASP A O 1
ATOM 716 N N . LYS A 1 93 ? 25.743 15.625 -42.432 1.00 86.88 93 LYS A N 1
ATOM 717 C CA . LYS A 1 93 ? 25.622 14.952 -41.129 1.00 86.88 93 LYS A CA 1
ATOM 718 C C . LYS A 1 93 ? 24.161 14.715 -40.742 1.00 86.88 93 LYS A C 1
ATOM 720 O O . LYS A 1 93 ? 23.788 13.590 -40.432 1.00 86.88 93 LYS A O 1
ATOM 725 N N . ARG A 1 94 ? 23.302 15.736 -40.856 1.00 91.00 94 ARG A N 1
ATOM 726 C CA . ARG A 1 94 ? 21.865 15.595 -40.562 1.00 91.00 94 ARG A CA 1
ATOM 727 C C . ARG A 1 94 ? 21.190 14.535 -41.438 1.00 91.00 94 ARG A C 1
ATOM 729 O O . ARG A 1 94 ? 20.475 13.693 -40.913 1.00 91.00 94 ARG A O 1
ATOM 736 N N . ARG A 1 95 ? 21.450 14.546 -42.751 1.00 89.88 95 ARG A N 1
ATOM 737 C CA . ARG A 1 95 ? 20.882 13.551 -43.679 1.00 89.88 95 ARG A CA 1
ATOM 738 C C . ARG A 1 95 ? 21.352 12.129 -43.382 1.00 89.88 95 ARG A C 1
ATOM 740 O O . ARG A 1 95 ? 20.587 11.194 -43.579 1.00 89.88 95 ARG A O 1
ATOM 747 N N . LEU A 1 96 ? 22.603 11.961 -42.946 1.00 89.00 96 LEU A N 1
ATOM 748 C CA . LEU A 1 96 ? 23.122 10.661 -42.525 1.00 89.00 96 LEU A CA 1
ATOM 749 C C . LEU A 1 96 ? 22.393 10.154 -41.273 1.00 89.00 96 LEU A C 1
ATOM 751 O O . LEU A 1 96 ? 21.967 9.008 -41.279 1.00 89.00 96 LEU A O 1
ATOM 755 N N . ALA A 1 97 ? 22.204 10.997 -40.254 1.00 91.81 97 ALA A N 1
ATOM 756 C CA . ALA A 1 97 ? 21.471 10.628 -39.037 1.00 91.81 97 ALA A CA 1
ATOM 757 C C . ALA A 1 97 ? 19.989 10.308 -39.315 1.00 91.81 97 ALA A C 1
ATOM 759 O O . ALA A 1 97 ? 19.463 9.304 -38.847 1.00 91.81 97 ALA A O 1
ATOM 760 N N . GLU A 1 98 ? 19.313 11.116 -40.139 1.00 92.56 98 GLU A N 1
ATOM 761 C CA . GLU A 1 98 ? 17.938 10.835 -40.587 1.00 92.56 98 GLU A CA 1
ATOM 762 C C . GLU A 1 98 ? 17.837 9.473 -41.295 1.00 92.56 98 GLU A C 1
ATOM 764 O O . GLU A 1 98 ? 16.927 8.699 -41.007 1.00 92.56 98 GLU A O 1
ATOM 769 N N . ALA A 1 99 ? 18.795 9.147 -42.169 1.00 89.38 99 ALA A N 1
ATOM 770 C CA . ALA A 1 99 ? 18.844 7.848 -42.836 1.00 89.38 99 ALA A CA 1
ATOM 771 C C . ALA A 1 99 ? 19.216 6.698 -41.882 1.00 89.38 99 ALA A C 1
ATOM 773 O O . ALA A 1 99 ? 18.669 5.610 -42.007 1.00 89.38 99 ALA A O 1
ATOM 774 N N . ALA A 1 100 ? 20.110 6.923 -40.915 1.00 92.00 100 ALA A N 1
ATOM 775 C CA . ALA A 1 100 ? 20.503 5.916 -39.928 1.00 92.00 100 ALA A CA 1
ATOM 776 C C . ALA A 1 100 ? 19.346 5.511 -39.004 1.00 92.00 100 ALA A C 1
ATOM 778 O O . ALA A 1 100 ? 19.279 4.356 -38.596 1.00 92.00 100 ALA A O 1
ATOM 779 N N . ARG A 1 101 ? 18.424 6.438 -38.718 1.00 93.00 101 ARG A N 1
ATOM 780 C CA . ARG A 1 101 ? 17.200 6.168 -37.949 1.00 93.00 101 ARG A CA 1
ATOM 781 C C . ARG A 1 101 ? 16.104 5.473 -38.757 1.00 93.00 101 ARG A C 1
ATOM 783 O O . ARG A 1 101 ? 15.338 4.680 -38.219 1.00 93.00 101 ARG A O 1
ATOM 790 N N . ALA A 1 102 ? 16.018 5.756 -40.054 1.00 91.00 102 ALA A N 1
ATOM 791 C CA . ALA A 1 102 ? 14.997 5.169 -40.921 1.00 91.00 102 ALA A CA 1
ATOM 792 C C . ALA A 1 102 ? 15.289 3.711 -41.326 1.00 91.00 102 ALA A C 1
ATOM 794 O O . ALA A 1 102 ? 14.360 2.972 -41.650 1.00 91.00 102 ALA A O 1
ATOM 795 N N . GLU A 1 103 ? 16.559 3.307 -41.326 1.00 92.44 103 GLU A N 1
ATOM 796 C CA . GLU A 1 103 ? 17.028 2.029 -41.872 1.00 92.44 103 GLU A CA 1
ATOM 797 C C . GLU A 1 103 ? 17.411 1.037 -40.764 1.00 92.44 103 GLU A C 1
ATOM 799 O O . GLU A 1 103 ? 17.751 1.431 -39.651 1.00 92.44 103 GLU A O 1
ATOM 804 N N . ALA A 1 104 ? 17.383 -0.264 -41.068 1.00 92.19 104 ALA A N 1
ATOM 805 C CA . ALA A 1 104 ? 17.687 -1.330 -40.111 1.00 92.19 104 ALA A CA 1
ATOM 806 C C . ALA A 1 104 ? 19.198 -1.467 -39.850 1.00 92.19 104 ALA A C 1
ATOM 808 O O . ALA A 1 104 ? 19.844 -2.377 -40.357 1.00 92.19 104 ALA A O 1
ATOM 809 N N . VAL A 1 105 ? 19.777 -0.523 -39.105 1.00 92.12 105 VAL A N 1
ATOM 810 C CA . VAL A 1 105 ? 21.228 -0.460 -38.838 1.00 92.12 105 VAL A CA 1
ATOM 811 C C . VAL A 1 105 ? 21.591 -0.260 -37.366 1.00 92.12 105 VAL A C 1
ATOM 813 O O . VAL A 1 105 ? 22.776 -0.216 -37.040 1.00 92.12 105 VAL A O 1
ATOM 816 N N . PHE A 1 106 ? 20.606 -0.135 -36.475 1.00 93.19 106 PHE A N 1
ATOM 817 C CA . PHE A 1 106 ? 20.846 -0.072 -35.034 1.00 93.19 106 PHE A CA 1
ATOM 818 C C . PHE A 1 106 ? 20.914 -1.500 -34.465 1.00 93.19 106 PHE A C 1
ATOM 820 O O . PHE A 1 106 ? 19.945 -2.240 -34.647 1.00 93.19 106 PHE A O 1
ATOM 827 N N . PRO A 1 107 ? 22.012 -1.921 -33.809 1.00 92.19 107 PRO A N 1
ATOM 828 C CA . PRO A 1 107 ? 22.132 -3.271 -33.264 1.00 92.19 107 PRO A CA 1
ATOM 829 C C . PRO A 1 107 ? 21.248 -3.453 -32.023 1.00 92.19 107 PRO A C 1
ATOM 831 O O . PRO A 1 107 ? 21.175 -2.566 -31.173 1.00 92.19 107 PRO A O 1
ATOM 834 N N . VAL A 1 108 ? 20.603 -4.613 -31.902 1.00 88.44 108 VAL A N 1
ATOM 835 C CA . VAL A 1 108 ? 19.683 -4.957 -30.802 1.00 88.44 108 VAL A CA 1
ATOM 836 C C . VAL A 1 108 ? 19.881 -6.403 -30.347 1.00 88.44 108 VAL A C 1
ATOM 838 O O . VAL A 1 108 ? 20.454 -7.215 -31.081 1.00 88.44 108 VAL A O 1
ATOM 841 N N . GLY A 1 109 ? 19.360 -6.742 -29.168 1.00 84.56 109 GLY A N 1
ATOM 842 C CA . GLY A 1 109 ? 19.378 -8.114 -28.674 1.00 84.56 109 GLY A CA 1
ATOM 843 C C . GLY A 1 109 ? 20.724 -8.571 -28.115 1.00 84.56 109 GLY A C 1
ATOM 844 O O . GLY A 1 109 ? 21.673 -7.798 -27.968 1.00 84.56 109 GLY A O 1
ATOM 845 N N . ASP A 1 110 ? 20.773 -9.863 -27.808 1.00 85.00 110 ASP A N 1
ATOM 846 C CA . ASP A 1 110 ? 22.002 -10.608 -27.542 1.00 85.00 110 ASP A CA 1
ATOM 847 C C . ASP A 1 110 ? 22.652 -11.056 -28.867 1.00 85.00 110 ASP A C 1
ATOM 849 O O . ASP A 1 110 ? 21.955 -11.248 -29.873 1.00 85.00 110 ASP A O 1
ATOM 853 N N . PRO A 1 111 ? 23.978 -11.283 -28.898 1.00 88.31 111 PRO A N 1
ATOM 854 C CA . PRO A 1 111 ? 24.645 -11.741 -30.107 1.00 88.31 111 PRO A CA 1
ATOM 855 C C . PRO A 1 111 ? 24.135 -13.125 -30.534 1.00 88.31 111 PRO A C 1
ATOM 857 O O . PRO A 1 111 ? 24.107 -14.087 -29.763 1.00 88.31 111 PRO A O 1
ATOM 860 N N . LEU A 1 112 ? 23.771 -13.241 -31.808 1.00 89.25 112 LEU A N 1
ATOM 861 C CA . LEU A 1 112 ? 23.311 -14.470 -32.438 1.00 89.25 112 LEU A CA 1
ATOM 862 C C . LEU A 1 112 ? 24.486 -15.239 -33.042 1.00 89.25 112 LEU A C 1
ATOM 864 O O . LEU A 1 112 ? 25.400 -14.663 -33.631 1.00 89.25 112 LEU A O 1
ATOM 868 N N . VAL A 1 113 ? 24.436 -16.570 -32.962 1.00 88.75 113 VAL A N 1
ATOM 869 C CA . VAL A 1 113 ? 25.461 -17.439 -33.556 1.00 88.75 113 VAL A CA 1
ATOM 870 C C . VAL A 1 113 ? 25.113 -17.739 -35.012 1.00 88.75 113 VAL A C 1
ATOM 872 O O . VAL A 1 113 ? 24.195 -18.508 -35.303 1.00 88.75 113 VAL A O 1
ATOM 875 N N . GLY A 1 114 ? 25.866 -17.144 -35.935 1.00 83.31 114 GLY A N 1
ATOM 876 C CA . GLY A 1 114 ? 25.767 -17.384 -37.371 1.00 83.31 114 GLY A CA 1
ATOM 877 C C . GLY A 1 114 ? 26.735 -18.446 -37.887 1.00 83.31 114 GLY A C 1
ATOM 878 O O . GLY A 1 114 ? 27.576 -18.989 -37.170 1.00 83.31 114 GLY A O 1
ATOM 879 N N . THR A 1 115 ? 26.649 -18.719 -39.189 1.00 78.00 115 THR A N 1
ATOM 880 C CA . THR A 1 115 ? 27.499 -19.711 -39.874 1.00 78.00 115 THR A CA 1
ATOM 881 C C . THR A 1 115 ? 28.986 -19.330 -39.870 1.00 78.00 115 THR A C 1
ATOM 883 O O . THR A 1 115 ? 29.855 -20.204 -39.915 1.00 78.00 115 THR A O 1
ATOM 886 N N . HIS A 1 116 ? 29.292 -18.031 -39.835 1.00 73.50 116 HIS A N 1
ATOM 887 C CA . HIS A 1 116 ? 30.648 -17.491 -39.989 1.00 73.50 116 HIS A CA 1
ATOM 888 C C . HIS A 1 116 ? 31.206 -16.826 -38.727 1.00 73.50 116 HIS A C 1
ATOM 890 O O . HIS A 1 116 ? 32.365 -16.416 -38.715 1.00 73.50 116 HIS A O 1
ATOM 896 N N . GLY A 1 117 ? 30.405 -16.755 -37.670 1.00 82.31 117 GLY A N 1
ATOM 897 C CA . GLY A 1 117 ? 30.718 -16.046 -36.442 1.00 82.31 117 GLY A CA 1
ATOM 898 C C . GLY A 1 117 ? 29.450 -15.465 -35.839 1.00 82.31 117 GLY A C 1
ATOM 899 O O . GLY A 1 117 ? 28.345 -15.704 -36.330 1.00 82.31 117 GLY A O 1
ATOM 900 N N . GLU A 1 118 ? 29.622 -14.722 -34.761 1.00 87.88 118 GLU A N 1
ATOM 901 C CA . GLU A 1 118 ? 28.507 -14.104 -34.055 1.00 87.88 118 GLU A CA 1
ATOM 902 C C . GLU A 1 118 ? 28.201 -12.714 -34.618 1.00 87.88 118 GLU A C 1
ATOM 904 O O . GLU A 1 118 ? 29.103 -12.061 -35.149 1.00 87.88 118 GLU A O 1
ATOM 909 N N . TYR A 1 119 ? 26.941 -12.292 -34.539 1.00 89.31 119 TYR A N 1
ATOM 910 C CA . TYR A 1 119 ? 26.430 -11.046 -35.121 1.00 89.31 119 TYR A CA 1
ATOM 911 C C . TYR A 1 119 ? 25.238 -10.510 -34.313 1.00 89.31 119 TYR A C 1
ATOM 913 O O . TYR A 1 119 ? 24.589 -11.280 -33.607 1.00 89.31 119 TYR A O 1
ATOM 921 N N . TYR A 1 120 ? 24.928 -9.216 -34.427 1.00 90.62 120 TYR A N 1
ATOM 922 C CA . TYR A 1 120 ? 23.694 -8.639 -33.878 1.00 90.62 120 TYR A CA 1
ATOM 923 C C . TYR A 1 120 ? 22.604 -8.544 -34.936 1.00 90.62 120 TYR A C 1
ATOM 925 O O . TYR A 1 120 ? 22.882 -8.352 -36.121 1.00 90.62 120 TYR A O 1
ATOM 933 N N . LYS A 1 121 ? 21.352 -8.652 -34.492 1.00 91.25 121 LYS A N 1
ATOM 934 C CA . LYS A 1 121 ? 20.213 -8.250 -35.312 1.00 91.25 121 LYS A CA 1
ATOM 935 C C . LYS A 1 121 ? 20.204 -6.725 -35.409 1.00 91.25 121 LYS A C 1
ATOM 937 O O . LYS A 1 121 ? 20.462 -6.066 -34.402 1.00 91.25 121 LYS A O 1
ATOM 942 N N . HIS A 1 122 ? 19.858 -6.176 -36.570 1.00 91.56 122 HIS A N 1
ATOM 943 C CA . HIS A 1 122 ? 19.690 -4.733 -36.724 1.00 91.56 122 HIS A CA 1
ATOM 944 C C . HIS A 1 122 ? 18.230 -4.347 -36.960 1.00 91.56 122 HIS A C 1
ATOM 946 O O . HIS A 1 122 ? 17.492 -5.010 -37.691 1.00 91.56 122 HIS A O 1
ATOM 952 N N . GLU A 1 123 ? 17.801 -3.250 -36.339 1.00 91.50 123 GLU A N 1
ATOM 953 C CA . GLU A 1 123 ? 16.442 -2.722 -36.453 1.00 91.50 123 GLU A CA 1
ATOM 954 C C . GLU A 1 123 ? 16.431 -1.214 -36.743 1.00 91.50 123 GLU A C 1
ATOM 956 O O . GLU A 1 123 ? 17.408 -0.519 -36.454 1.00 91.50 123 GLU A O 1
ATOM 961 N N . PRO A 1 124 ? 15.357 -0.693 -37.369 1.00 90.38 124 PRO A N 1
ATOM 962 C CA . PRO A 1 124 ? 15.179 0.742 -37.554 1.00 90.38 124 PRO A CA 1
ATOM 963 C C . PRO A 1 124 ? 14.768 1.423 -36.244 1.00 90.38 124 PRO A C 1
ATOM 965 O O . PRO A 1 124 ? 14.108 0.820 -35.395 1.00 90.38 124 PRO A O 1
ATOM 968 N N . THR A 1 125 ? 15.089 2.710 -36.117 1.00 90.62 125 THR A N 1
ATOM 969 C CA . THR A 1 125 ? 14.779 3.541 -34.944 1.00 90.62 125 THR A CA 1
ATOM 970 C C . THR A 1 125 ? 13.926 4.753 -35.351 1.00 90.62 125 THR A C 1
ATOM 972 O O . THR A 1 125 ? 14.397 5.893 -35.375 1.00 90.62 125 THR A O 1
ATOM 975 N N . PRO A 1 126 ? 12.652 4.529 -35.742 1.00 86.75 126 PRO A N 1
ATOM 976 C CA . PRO A 1 126 ? 11.742 5.612 -36.115 1.00 86.75 126 PRO A CA 1
ATOM 977 C C . PRO A 1 126 ? 11.450 6.530 -34.918 1.00 86.75 126 PRO A C 1
ATOM 979 O O . PRO A 1 126 ? 11.662 6.142 -33.778 1.00 86.75 126 PRO A O 1
ATOM 982 N N . GLU A 1 127 ? 10.861 7.708 -35.156 1.00 81.94 127 GLU A N 1
ATOM 983 C CA . GLU A 1 127 ? 10.541 8.696 -34.099 1.00 81.94 127 GLU A CA 1
ATOM 984 C C . GLU A 1 127 ? 9.677 8.150 -32.942 1.00 81.94 127 GLU A C 1
ATOM 986 O O . GLU A 1 127 ? 9.621 8.751 -31.877 1.00 81.94 127 GLU A O 1
ATOM 991 N N . SER A 1 128 ? 8.981 7.026 -33.138 1.00 80.44 128 SER A N 1
ATOM 992 C CA . SER A 1 128 ? 8.201 6.351 -32.095 1.00 80.44 128 SER A CA 1
ATOM 993 C C . SER A 1 128 ? 9.023 5.416 -31.196 1.00 80.44 128 SER A C 1
ATOM 995 O O . SER A 1 128 ? 8.440 4.768 -30.330 1.00 80.44 128 SER A O 1
ATOM 997 N N . VAL A 1 129 ? 10.324 5.261 -31.454 1.00 86.25 129 VAL A N 1
ATOM 998 C CA . VAL A 1 129 ? 11.238 4.363 -30.741 1.00 86.25 129 VAL A CA 1
ATOM 999 C C . VAL A 1 129 ? 12.351 5.182 -30.109 1.00 86.25 129 VAL A C 1
ATOM 1001 O O . VAL A 1 129 ? 13.031 5.955 -30.776 1.00 86.25 129 VAL A O 1
ATOM 1004 N N . GLU A 1 130 ? 12.559 4.966 -28.819 1.00 88.50 130 GLU A N 1
ATOM 1005 C CA . GLU A 1 130 ? 13.564 5.669 -28.031 1.00 88.50 130 GLU A CA 1
ATOM 1006 C C . GLU A 1 130 ? 14.787 4.776 -27.826 1.00 88.50 130 GLU A C 1
ATOM 1008 O O . GLU A 1 130 ? 14.671 3.614 -27.425 1.00 88.50 130 GLU A O 1
ATOM 1013 N N . CYS A 1 131 ? 15.968 5.315 -28.117 1.00 90.00 131 CYS A N 1
ATOM 1014 C CA . CYS A 1 131 ? 17.230 4.593 -27.994 1.00 90.00 131 CYS A CA 1
ATOM 1015 C C . CYS A 1 131 ? 17.933 4.976 -26.694 1.00 90.00 131 CYS A C 1
ATOM 1017 O O . CYS A 1 131 ? 17.910 6.143 -26.298 1.00 90.00 131 CYS A O 1
ATOM 1019 N N . PHE A 1 132 ? 18.581 4.008 -26.048 1.00 87.81 132 PHE A N 1
ATOM 1020 C CA . PHE A 1 132 ? 19.364 4.240 -24.837 1.00 87.81 132 PHE A CA 1
ATOM 1021 C C . PHE A 1 132 ? 20.709 3.528 -24.889 1.00 87.81 132 PHE A C 1
ATOM 1023 O O . PHE A 1 132 ? 20.833 2.436 -25.453 1.00 87.81 132 PHE A O 1
ATOM 1030 N N . PHE A 1 133 ? 21.710 4.122 -24.245 1.00 86.25 133 PHE A N 1
ATOM 1031 C CA . PHE A 1 133 ? 22.960 3.430 -23.954 1.00 86.25 133 PHE A CA 1
ATOM 1032 C C . PHE A 1 133 ? 22.696 2.240 -23.013 1.00 86.25 133 PHE A C 1
ATOM 1034 O O . PHE A 1 133 ? 21.711 2.254 -22.274 1.00 86.25 133 PHE A O 1
ATOM 1041 N N . PRO A 1 134 ? 23.525 1.181 -23.025 1.00 80.62 134 PRO A N 1
ATOM 1042 C CA . PRO A 1 134 ? 23.294 0.024 -22.167 1.00 80.62 134 PRO A CA 1
ATOM 1043 C C . PRO A 1 134 ? 23.454 0.372 -20.689 1.00 80.62 134 PRO A C 1
ATOM 1045 O O . PRO A 1 134 ? 24.297 1.185 -20.304 1.00 80.62 134 PRO A O 1
ATOM 1048 N N . SER A 1 135 ? 22.726 -0.341 -19.833 1.00 73.94 135 SER A N 1
ATOM 1049 C CA . SER A 1 135 ? 23.013 -0.374 -18.401 1.00 73.94 135 SER A CA 1
ATOM 1050 C C . SER A 1 135 ? 24.322 -1.097 -18.096 1.00 73.94 135 SER A C 1
ATOM 1052 O O . SER A 1 135 ? 24.727 -2.015 -18.803 1.00 73.94 135 SER A O 1
ATOM 1054 N N . GLN A 1 136 ? 24.940 -0.762 -16.960 1.00 67.62 136 GLN A N 1
ATOM 1055 C CA . GLN A 1 136 ? 26.121 -1.474 -16.443 1.00 67.62 136 GLN A CA 1
ATOM 1056 C C . GLN A 1 136 ? 25.836 -2.940 -16.081 1.00 67.62 136 GLN A C 1
ATOM 1058 O O . GLN A 1 136 ? 26.743 -3.766 -16.053 1.00 67.62 136 GLN A O 1
ATOM 1063 N N . GLN A 1 137 ? 24.585 -3.261 -15.752 1.00 64.31 137 GLN A N 1
ATOM 1064 C CA . GLN A 1 137 ? 24.132 -4.633 -15.537 1.00 64.31 137 GLN A CA 1
ATOM 1065 C C . GLN A 1 137 ? 23.536 -5.152 -16.845 1.00 64.31 137 GLN A C 1
ATOM 1067 O O . GLN A 1 137 ? 22.883 -4.389 -17.550 1.00 64.31 137 GLN A O 1
ATOM 1072 N N . SER A 1 138 ? 23.755 -6.425 -17.178 1.00 64.25 138 SER A N 1
ATOM 1073 C CA . SER A 1 138 ? 23.085 -7.044 -18.326 1.00 64.25 138 SER A CA 1
ATOM 1074 C C . SER A 1 138 ? 21.582 -7.117 -18.048 1.00 64.25 138 SER A C 1
ATOM 1076 O O . SER A 1 138 ? 21.138 -7.660 -17.028 1.00 64.25 138 SER A O 1
ATOM 1078 N N . VAL A 1 139 ? 20.812 -6.508 -18.940 1.00 65.50 139 VAL A N 1
ATOM 1079 C CA . VAL A 1 139 ? 19.360 -6.398 -18.869 1.00 65.50 139 VAL A CA 1
ATOM 1080 C C . VAL A 1 139 ? 18.816 -6.827 -20.238 1.00 65.50 139 VAL A C 1
ATOM 1082 O O . VAL A 1 139 ? 19.443 -6.482 -21.240 1.00 65.50 139 VAL A O 1
ATOM 1085 N N . PRO A 1 140 ? 17.693 -7.570 -20.309 1.00 64.56 140 PRO A N 1
ATOM 1086 C CA . PRO A 1 140 ? 17.110 -7.981 -21.585 1.00 64.56 140 PRO A CA 1
ATOM 1087 C C . PRO A 1 140 ? 16.866 -6.780 -22.509 1.00 64.56 140 PRO A C 1
ATOM 1089 O O . PRO A 1 140 ? 16.204 -5.820 -22.121 1.00 64.56 140 PRO A O 1
ATOM 1092 N N . THR A 1 141 ? 17.414 -6.813 -23.720 1.00 61.25 141 THR A N 1
ATOM 1093 C CA . THR A 1 141 ? 17.442 -5.666 -24.644 1.00 61.25 141 THR A CA 1
ATOM 1094 C C . THR A 1 141 ? 16.211 -5.573 -25.555 1.00 61.25 141 THR A C 1
ATOM 1096 O O . THR A 1 141 ? 15.935 -4.494 -26.079 1.00 61.25 141 THR A O 1
ATOM 1099 N N . ASP A 1 142 ? 15.425 -6.651 -25.659 1.00 64.19 142 ASP A N 1
ATOM 1100 C CA . ASP A 1 142 ? 14.314 -6.788 -26.618 1.00 64.19 142 ASP A CA 1
ATOM 1101 C C . ASP A 1 142 ? 12.908 -6.736 -25.980 1.00 64.19 142 ASP A C 1
ATOM 1103 O O . ASP A 1 142 ? 11.903 -6.943 -26.660 1.00 64.19 142 ASP A O 1
ATOM 1107 N N . ALA A 1 143 ? 12.806 -6.463 -24.675 1.00 63.53 143 ALA A N 1
ATOM 1108 C CA . ALA A 1 143 ? 11.553 -6.657 -23.939 1.00 63.53 143 ALA A CA 1
ATOM 1109 C C . ALA A 1 143 ? 10.465 -5.610 -24.272 1.00 63.53 143 ALA A C 1
ATOM 1111 O O . ALA A 1 143 ? 9.280 -5.932 -24.318 1.00 63.53 143 ALA A O 1
ATOM 1112 N N . LEU A 1 144 ? 10.832 -4.346 -24.519 1.00 74.56 144 LEU A N 1
ATOM 1113 C CA . LEU A 1 144 ? 9.870 -3.251 -24.711 1.00 74.56 144 LEU A CA 1
ATOM 1114 C C . LEU A 1 144 ? 9.842 -2.770 -26.166 1.00 74.56 144 LEU A C 1
ATOM 1116 O O . LEU A 1 144 ? 10.813 -2.219 -26.672 1.00 74.56 144 LEU A O 1
ATOM 1120 N N . ALA A 1 145 ? 8.687 -2.885 -26.827 1.00 71.81 145 ALA A N 1
ATOM 1121 C CA . ALA A 1 145 ? 8.541 -2.559 -28.250 1.00 71.81 145 ALA A CA 1
ATOM 1122 C C . ALA A 1 145 ? 8.913 -1.105 -28.621 1.00 71.81 145 ALA A C 1
ATOM 1124 O O . ALA A 1 145 ? 9.361 -0.871 -29.744 1.00 71.81 145 ALA A O 1
ATOM 1125 N N . GLY A 1 146 ? 8.754 -0.146 -27.700 1.00 78.56 146 GLY A N 1
ATOM 1126 C CA . GLY A 1 146 ? 9.062 1.279 -27.903 1.00 78.56 146 GLY A CA 1
ATOM 1127 C C . GLY A 1 146 ? 10.480 1.705 -27.509 1.00 78.56 146 GLY A C 1
ATOM 1128 O O . GLY A 1 146 ? 10.820 2.874 -27.661 1.00 78.56 146 GLY A O 1
ATOM 1129 N N . ILE A 1 147 ? 11.303 0.787 -26.999 1.00 84.88 147 ILE A N 1
ATOM 1130 C CA . ILE A 1 147 ? 12.657 1.079 -26.521 1.00 84.88 147 ILE A CA 1
ATOM 1131 C C . ILE A 1 147 ? 13.660 0.196 -27.253 1.00 84.88 147 ILE A C 1
ATOM 1133 O O . ILE A 1 147 ? 13.377 -0.965 -27.544 1.00 84.88 147 ILE A O 1
ATOM 1137 N N . ARG A 1 148 ? 14.841 0.737 -27.547 1.00 87.19 148 ARG A N 1
ATOM 1138 C CA . ARG A 1 148 ? 15.998 -0.038 -28.000 1.00 87.19 148 ARG A CA 1
ATOM 1139 C C . ARG A 1 148 ? 17.198 0.281 -27.127 1.00 87.19 148 ARG A C 1
ATOM 1141 O O . ARG A 1 148 ? 17.579 1.439 -26.974 1.00 87.19 148 ARG A O 1
ATOM 1148 N N . LEU A 1 149 ? 17.780 -0.757 -26.537 1.00 86.25 149 LEU A N 1
ATOM 1149 C CA . LEU A 1 149 ? 19.011 -0.644 -25.767 1.00 86.25 149 LEU A CA 1
ATOM 1150 C C . LEU A 1 149 ? 20.186 -1.006 -26.666 1.00 86.25 149 LEU A C 1
ATOM 1152 O O . LEU A 1 149 ? 20.190 -2.069 -27.286 1.00 86.25 149 LEU A O 1
ATOM 1156 N N . PHE A 1 150 ? 21.183 -0.132 -26.723 1.00 88.69 150 PHE A N 1
ATOM 1157 C CA . PHE A 1 150 ? 22.415 -0.426 -27.437 1.00 88.69 150 PHE A CA 1
ATOM 1158 C C . PHE A 1 150 ? 23.175 -1.558 -26.707 1.00 88.69 150 PHE A C 1
ATOM 1160 O O . PHE A 1 150 ? 23.256 -1.503 -25.480 1.00 88.69 150 PHE A O 1
ATOM 1167 N N . PRO A 1 151 ? 23.719 -2.583 -27.394 1.00 87.44 151 PRO A N 1
ATOM 1168 C CA . PRO A 1 151 ? 24.286 -3.761 -26.734 1.00 87.44 151 PRO A CA 1
ATOM 1169 C C . PRO A 1 151 ? 25.462 -3.450 -25.800 1.00 87.44 151 PRO A C 1
ATOM 1171 O O . PRO A 1 151 ? 26.319 -2.612 -26.102 1.00 87.44 151 PRO A O 1
ATOM 1174 N N . ASN A 1 152 ? 25.528 -4.160 -24.671 1.00 84.12 152 ASN A N 1
ATOM 1175 C CA . ASN A 1 152 ? 26.506 -3.913 -23.609 1.00 84.12 152 ASN A CA 1
ATOM 1176 C C . ASN A 1 152 ? 27.947 -4.135 -24.099 1.00 84.12 152 ASN A C 1
ATOM 1178 O O . ASN A 1 152 ? 28.801 -3.275 -23.914 1.00 84.12 152 ASN A O 1
ATOM 1182 N N . GLU A 1 153 ? 28.192 -5.224 -24.824 1.00 82.00 153 GLU A N 1
ATOM 1183 C CA . GLU A 1 153 ? 29.500 -5.652 -25.334 1.00 82.00 153 GLU A CA 1
ATOM 1184 C C . GLU A 1 153 ? 30.076 -4.704 -26.399 1.00 82.00 153 GLU A C 1
ATOM 1186 O O . GLU A 1 153 ? 31.286 -4.697 -26.646 1.00 82.00 153 GLU A O 1
ATOM 1191 N N . LEU A 1 154 ? 29.210 -3.908 -27.040 1.00 84.44 154 LEU A N 1
ATOM 1192 C CA . LEU A 1 154 ? 29.591 -2.875 -28.007 1.00 84.44 154 LEU A CA 1
ATOM 1193 C C . LEU A 1 154 ? 29.928 -1.533 -27.339 1.00 84.44 154 LEU A C 1
ATOM 1195 O O . LEU A 1 154 ? 30.353 -0.597 -28.022 1.00 84.44 154 LEU A O 1
ATOM 1199 N N . TYR A 1 155 ? 29.719 -1.411 -26.024 1.00 83.50 155 TYR A N 1
ATOM 1200 C CA . TYR A 1 155 ? 29.882 -0.159 -25.276 1.00 83.50 155 TYR A CA 1
ATOM 1201 C C . TYR A 1 155 ? 30.790 -0.273 -24.033 1.00 83.50 155 TYR A C 1
ATOM 1203 O O . TYR A 1 155 ? 31.484 0.697 -23.691 1.00 83.50 155 TYR A O 1
ATOM 1211 N N . TYR A 1 156 ? 30.831 -1.449 -23.399 1.00 80.19 156 TYR A N 1
ATOM 1212 C CA . TYR A 1 156 ? 31.673 -1.822 -22.261 1.00 80.19 156 TYR A CA 1
ATOM 1213 C C . TYR A 1 156 ? 32.593 -3.006 -22.616 1.00 80.19 156 TYR A C 1
ATOM 1215 O O . TYR A 1 156 ? 32.243 -3.862 -23.426 1.00 80.19 156 TYR A O 1
ATOM 1223 N N . THR A 1 157 ? 33.784 -3.059 -22.010 1.00 75.00 157 THR A N 1
ATOM 1224 C CA . THR A 1 157 ? 34.727 -4.186 -22.144 1.00 75.00 157 THR A CA 1
ATOM 1225 C C . THR A 1 157 ? 34.450 -5.275 -21.107 1.00 75.00 157 THR A C 1
ATOM 1227 O O . THR A 1 157 ? 33.866 -5.012 -20.050 1.00 75.00 157 THR A O 1
ATOM 1230 N N . GLU A 1 158 ? 34.868 -6.513 -21.387 1.00 70.12 158 GLU A N 1
ATOM 1231 C CA . GLU A 1 158 ? 34.557 -7.661 -20.533 1.00 70.12 158 GLU A CA 1
ATOM 1232 C C . GLU A 1 158 ? 35.142 -7.473 -19.119 1.00 70.12 158 GLU A C 1
ATOM 1234 O O . GLU A 1 158 ? 36.349 -7.346 -18.917 1.00 70.12 158 GLU A O 1
ATOM 1239 N N . GLY A 1 159 ? 34.268 -7.436 -18.108 1.00 59.78 159 GLY A N 1
ATOM 1240 C CA . GLY A 1 159 ? 34.661 -7.256 -16.707 1.00 59.78 159 GLY A CA 1
ATOM 1241 C C . GLY A 1 159 ? 34.912 -5.806 -16.271 1.00 59.78 159 GLY A C 1
ATOM 1242 O O . GLY A 1 159 ? 35.206 -5.587 -15.092 1.00 59.78 159 GLY A O 1
ATOM 1243 N N . SER A 1 160 ? 34.756 -4.818 -17.159 1.00 63.03 160 SER A N 1
ATOM 1244 C CA . SER A 1 160 ? 34.792 -3.402 -16.788 1.00 63.03 160 SER A CA 1
ATOM 1245 C C . SER A 1 160 ? 33.391 -2.853 -16.520 1.00 63.03 160 SER A C 1
ATOM 1247 O O . SER A 1 160 ? 32.482 -2.987 -17.330 1.00 63.03 160 SER A O 1
ATOM 1249 N N . GLN A 1 161 ? 33.230 -2.164 -15.387 1.00 58.66 161 GLN A N 1
ATOM 1250 C CA . GLN A 1 161 ? 32.021 -1.385 -15.072 1.00 58.66 161 GLN A CA 1
ATOM 1251 C C . GLN A 1 161 ? 32.061 0.036 -15.656 1.00 58.66 161 GLN A C 1
ATOM 1253 O O . GLN A 1 161 ? 31.138 0.824 -15.454 1.00 58.66 161 GLN A O 1
ATOM 1258 N N . GLN A 1 162 ? 33.151 0.389 -16.340 1.00 61.06 162 GLN A N 1
ATOM 1259 C CA . GLN A 1 162 ? 33.326 1.674 -16.997 1.00 61.06 162 GLN A CA 1
ATOM 1260 C C . GLN A 1 162 ? 33.689 1.472 -18.462 1.00 61.06 162 GLN A C 1
ATOM 1262 O O . GLN A 1 162 ? 34.444 0.574 -18.829 1.00 61.06 162 GLN A O 1
ATOM 1267 N N . ALA A 1 163 ? 33.160 2.370 -19.280 1.00 62.53 163 ALA A N 1
ATOM 1268 C CA . ALA A 1 163 ? 33.707 2.728 -20.571 1.00 62.53 163 ALA A CA 1
ATOM 1269 C C . ALA A 1 163 ? 35.244 2.723 -20.552 1.00 62.53 163 ALA A C 1
ATOM 1271 O O . ALA A 1 163 ? 35.838 3.579 -19.892 1.00 62.53 163 ALA A O 1
ATOM 1272 N N . ASP A 1 164 ? 35.900 1.803 -21.260 1.00 67.56 164 ASP A N 1
ATOM 1273 C CA . ASP A 1 164 ? 37.347 1.910 -21.430 1.00 67.56 164 ASP A CA 1
ATOM 1274 C C . ASP A 1 164 ? 37.630 3.030 -22.440 1.00 67.56 164 ASP A C 1
ATOM 1276 O O . ASP A 1 164 ? 37.414 2.885 -23.646 1.00 67.56 164 ASP A O 1
ATOM 1280 N N . SER A 1 165 ? 38.054 4.184 -21.918 1.00 66.81 165 SER A N 1
ATOM 1281 C CA . SER A 1 165 ? 38.385 5.363 -22.717 1.00 66.81 165 SER A CA 1
ATOM 1282 C C . SER A 1 165 ? 39.450 5.049 -23.763 1.00 66.81 165 SER A C 1
ATOM 1284 O O . SER A 1 165 ? 39.384 5.596 -24.864 1.00 66.81 165 SER A O 1
ATOM 1286 N N . ASP A 1 166 ? 40.408 4.175 -23.452 1.00 68.19 166 ASP A N 1
ATOM 1287 C CA . ASP A 1 166 ? 41.492 3.843 -24.371 1.00 68.19 166 ASP A CA 1
ATOM 1288 C C . ASP A 1 166 ? 40.962 2.938 -25.492 1.00 68.19 166 ASP A C 1
ATOM 1290 O O . ASP A 1 166 ? 41.195 3.230 -26.663 1.00 68.19 166 ASP A O 1
ATOM 1294 N N . ALA A 1 167 ? 40.131 1.937 -25.175 1.00 66.62 167 ALA A N 1
ATOM 1295 C CA . ALA A 1 167 ? 39.487 1.086 -26.184 1.00 66.62 167 ALA A CA 1
ATOM 1296 C C . ALA A 1 167 ? 38.506 1.861 -27.091 1.00 66.62 167 ALA A C 1
ATOM 1298 O O . ALA A 1 167 ? 38.450 1.619 -28.296 1.00 66.62 167 ALA A O 1
ATOM 1299 N N . ARG A 1 168 ? 37.762 2.835 -26.544 1.00 70.75 168 ARG A N 1
ATOM 1300 C CA . ARG A 1 168 ? 36.897 3.741 -27.330 1.00 70.75 168 ARG A CA 1
ATOM 1301 C C . ARG A 1 168 ? 37.699 4.654 -28.255 1.00 70.75 168 ARG A C 1
ATOM 1303 O O . ARG A 1 168 ? 37.248 4.958 -29.356 1.00 70.75 168 ARG A O 1
ATOM 1310 N N . THR A 1 169 ? 38.875 5.086 -27.804 1.00 64.38 169 THR A N 1
ATOM 1311 C CA . THR A 1 169 ? 39.794 5.914 -28.596 1.00 64.38 169 THR A CA 1
ATOM 1312 C C . THR A 1 169 ? 40.509 5.088 -29.668 1.00 64.38 169 THR A C 1
ATOM 1314 O O . THR A 1 169 ? 40.759 5.606 -30.748 1.00 64.38 169 THR A O 1
ATOM 1317 N N . GLU A 1 170 ? 40.801 3.806 -29.413 1.00 65.69 170 GLU A N 1
ATOM 1318 C CA . GLU A 1 170 ? 41.305 2.878 -30.439 1.00 65.69 170 GLU A CA 1
ATOM 1319 C C . GLU A 1 170 ? 40.254 2.575 -31.517 1.00 65.69 170 GLU A C 1
ATOM 1321 O O . GLU A 1 170 ? 40.617 2.356 -32.671 1.00 65.69 170 GLU A O 1
ATOM 1326 N N . LEU A 1 171 ? 38.962 2.549 -31.162 1.00 63.75 171 LEU A N 1
ATOM 1327 C CA . LEU A 1 171 ? 37.883 2.286 -32.116 1.00 63.75 171 LEU A CA 1
ATOM 1328 C C . LEU A 1 171 ? 37.699 3.430 -33.123 1.00 63.75 171 LEU A C 1
ATOM 1330 O O . LEU A 1 171 ? 37.459 3.178 -34.298 1.00 63.75 171 LEU A O 1
ATOM 1334 N N . LEU A 1 172 ? 37.799 4.676 -32.659 1.00 61.00 172 LEU A N 1
ATOM 1335 C CA . LEU A 1 172 ? 37.715 5.882 -33.477 1.00 61.00 172 LEU A CA 1
ATOM 1336 C C . LEU A 1 172 ? 38.856 6.808 -33.054 1.00 61.00 172 LEU A C 1
ATOM 1338 O O . LEU A 1 172 ? 38.788 7.347 -31.948 1.00 61.00 172 LEU A O 1
ATOM 1342 N N . ASP A 1 173 ? 39.855 6.984 -33.931 1.00 57.09 173 ASP A N 1
ATOM 1343 C CA . ASP A 1 173 ? 41.133 7.728 -33.798 1.00 57.09 173 ASP A CA 1
ATOM 1344 C C . ASP A 1 173 ? 40.991 9.204 -33.298 1.00 57.09 173 ASP A C 1
ATOM 1346 O O . ASP A 1 173 ? 41.450 10.162 -33.927 1.00 57.09 173 ASP A O 1
ATOM 1350 N N . GLY A 1 174 ? 40.332 9.446 -32.161 1.00 55.06 174 GLY A N 1
ATOM 1351 C CA . GLY A 1 174 ? 39.913 10.786 -31.734 1.00 55.06 174 GLY A CA 1
ATOM 1352 C C . GLY A 1 174 ? 38.988 10.896 -30.512 1.00 55.06 174 GLY A C 1
ATOM 1353 O O . GLY A 1 174 ? 38.784 12.013 -30.046 1.00 55.06 174 GLY A O 1
ATOM 1354 N N . GLY A 1 175 ? 38.462 9.799 -29.950 1.00 55.75 175 GLY A N 1
ATOM 1355 C CA . GLY A 1 175 ? 37.787 9.826 -28.636 1.00 55.75 175 GLY A CA 1
ATOM 1356 C C . GLY A 1 175 ? 36.352 10.387 -28.603 1.00 55.75 175 GLY A C 1
ATOM 1357 O O . GLY A 1 175 ? 35.878 10.770 -27.537 1.00 55.75 175 GLY A O 1
ATOM 1358 N N . GLU A 1 176 ? 35.639 10.422 -29.736 1.00 70.56 176 GLU A N 1
ATOM 1359 C CA . GLU A 1 176 ? 34.265 10.960 -29.847 1.00 70.56 176 GLU A CA 1
ATOM 1360 C C . GLU A 1 176 ? 33.166 9.879 -29.971 1.00 70.56 176 GLU A C 1
ATOM 1362 O O . GLU A 1 176 ? 32.041 10.202 -30.336 1.00 70.56 176 GLU A O 1
ATOM 1367 N N . TYR A 1 177 ? 33.455 8.602 -29.683 1.00 79.06 177 TYR A N 1
ATOM 1368 C CA . TYR A 1 177 ? 32.538 7.474 -29.953 1.00 79.06 177 TYR A CA 1
ATOM 1369 C C . TYR A 1 177 ? 31.110 7.683 -29.444 1.00 79.06 177 TYR A C 1
ATOM 1371 O O . TYR A 1 177 ? 30.166 7.566 -30.216 1.00 79.06 177 TYR A O 1
ATOM 1379 N N . GLU A 1 178 ? 30.953 8.076 -28.185 1.00 82.88 178 GLU A N 1
ATOM 1380 C CA . GLU A 1 178 ? 29.644 8.334 -27.578 1.00 82.88 178 GLU A CA 1
ATOM 1381 C C . GLU A 1 178 ? 28.883 9.458 -28.294 1.00 82.88 178 GLU A C 1
ATOM 1383 O O . GLU A 1 178 ? 27.747 9.260 -28.711 1.00 82.88 178 GLU A O 1
ATOM 1388 N N . SER A 1 179 ? 29.551 10.587 -28.548 1.00 85.19 179 SER A N 1
ATOM 1389 C CA . SER A 1 179 ? 28.986 11.725 -29.279 1.00 85.19 179 SER A CA 1
ATOM 1390 C C . SER A 1 179 ? 28.595 11.377 -30.718 1.00 85.19 179 SER A C 1
ATOM 1392 O O . SER A 1 179 ? 27.681 11.980 -31.273 1.00 85.19 179 SER A O 1
ATOM 1394 N N . VAL A 1 180 ? 29.305 10.441 -31.357 1.00 87.81 180 VAL A N 1
ATOM 1395 C CA . VAL A 1 180 ? 28.979 9.970 -32.709 1.00 87.81 180 VAL A CA 1
ATOM 1396 C C . VAL A 1 180 ? 27.741 9.081 -32.688 1.00 87.81 180 VAL A C 1
ATOM 1398 O O . VAL A 1 180 ? 26.853 9.284 -33.514 1.00 87.81 180 VAL A O 1
ATOM 1401 N N . LEU A 1 181 ? 27.668 8.126 -31.756 1.00 89.81 181 LEU A N 1
ATOM 1402 C CA . LEU A 1 181 ? 26.500 7.254 -31.606 1.00 89.81 181 LEU A CA 1
ATOM 1403 C C . LEU A 1 181 ? 25.244 8.072 -31.280 1.00 89.81 181 LEU A C 1
ATOM 1405 O O . LEU A 1 181 ? 24.219 7.905 -31.940 1.00 89.81 181 LEU A O 1
ATOM 1409 N N . ASP A 1 182 ? 25.358 9.006 -30.333 1.00 89.25 182 ASP A N 1
ATOM 1410 C CA . ASP A 1 182 ? 24.283 9.929 -29.976 1.00 89.25 182 ASP A CA 1
ATOM 1411 C C . ASP A 1 182 ? 23.851 10.779 -31.181 1.00 89.25 182 ASP A C 1
ATOM 1413 O O . ASP A 1 182 ? 22.679 10.834 -31.534 1.00 89.25 182 ASP A O 1
ATOM 1417 N N . ALA A 1 183 ? 24.789 11.352 -31.936 1.00 89.56 183 ALA A N 1
ATOM 1418 C CA . ALA A 1 183 ? 24.423 12.165 -33.092 1.00 89.56 183 ALA A CA 1
ATOM 1419 C C . ALA A 1 183 ? 23.788 11.372 -34.255 1.00 89.56 183 ALA A C 1
ATOM 1421 O O . ALA A 1 183 ? 23.074 11.962 -35.074 1.00 89.56 183 ALA A O 1
ATOM 1422 N N . LEU A 1 184 ? 24.055 10.064 -34.357 1.00 90.44 184 LEU A N 1
ATOM 1423 C CA . LEU A 1 184 ? 23.466 9.187 -35.371 1.00 90.44 184 LEU A CA 1
ATOM 1424 C C . LEU A 1 184 ? 22.038 8.759 -35.012 1.00 90.44 184 LEU A C 1
ATOM 1426 O O . LEU A 1 184 ? 21.187 8.745 -35.903 1.00 90.44 184 LEU A O 1
ATOM 1430 N N . TRP A 1 185 ? 21.774 8.437 -33.742 1.00 92.50 185 TRP A N 1
ATOM 1431 C CA . TRP A 1 185 ? 20.523 7.793 -33.322 1.00 92.50 185 TRP A CA 1
ATOM 1432 C C . TRP A 1 185 ? 19.740 8.506 -32.214 1.00 92.50 185 TRP A C 1
ATOM 1434 O O . TRP A 1 185 ? 18.625 8.078 -31.946 1.00 92.50 185 TRP A O 1
ATOM 1444 N N . ASP A 1 186 ? 20.245 9.611 -31.660 1.00 89.44 186 ASP A N 1
ATOM 1445 C CA . ASP A 1 186 ? 19.667 10.331 -30.509 1.00 89.44 186 ASP A CA 1
ATOM 1446 C C . ASP A 1 186 ? 19.556 9.397 -29.291 1.00 89.44 186 ASP A C 1
ATOM 1448 O O . ASP A 1 186 ? 18.468 9.016 -28.853 1.00 89.44 186 ASP A O 1
ATOM 1452 N N . ILE A 1 187 ? 20.711 8.901 -28.830 1.00 89.06 187 ILE A N 1
ATOM 1453 C CA . ILE A 1 187 ? 20.773 7.846 -27.815 1.00 89.06 187 ILE A CA 1
ATOM 1454 C C . ILE A 1 187 ? 20.782 8.497 -26.437 1.00 89.06 187 ILE A C 1
ATOM 1456 O O . ILE A 1 187 ? 21.754 9.129 -26.034 1.00 89.06 187 ILE A O 1
ATOM 1460 N N . ASN A 1 188 ? 19.713 8.277 -25.680 1.00 86.56 188 ASN A N 1
ATOM 1461 C CA . ASN A 1 188 ? 19.586 8.802 -24.331 1.00 86.56 188 ASN A CA 1
ATOM 1462 C C . ASN A 1 188 ? 20.488 8.049 -23.338 1.00 86.56 188 ASN A C 1
ATOM 1464 O O . ASN A 1 188 ? 20.782 6.856 -23.488 1.00 86.56 188 ASN A O 1
ATOM 1468 N N . ASP A 1 189 ? 20.855 8.733 -22.257 1.00 82.94 189 ASP A N 1
ATOM 1469 C CA . ASP A 1 189 ? 21.486 8.093 -21.108 1.00 82.94 189 ASP A CA 1
ATOM 1470 C C . ASP A 1 189 ? 20.556 7.055 -20.475 1.00 82.94 189 ASP A C 1
ATOM 1472 O O . ASP A 1 189 ? 19.344 7.245 -20.364 1.00 82.94 189 ASP A O 1
ATOM 1476 N N . PHE A 1 190 ? 21.140 5.950 -20.015 1.00 78.75 190 PHE A N 1
ATOM 1477 C CA . PHE A 1 190 ? 20.386 4.901 -19.345 1.00 78.75 190 PHE A CA 1
ATOM 1478 C C . PHE A 1 190 ? 19.878 5.371 -17.972 1.00 78.75 190 PHE A C 1
ATOM 1480 O O . PHE A 1 190 ? 20.645 5.473 -17.009 1.00 78.75 190 PHE A O 1
ATOM 1487 N N . GLY A 1 191 ? 18.567 5.575 -17.856 1.00 77.62 191 GLY A N 1
ATOM 1488 C CA . GLY A 1 191 ? 17.880 5.885 -16.606 1.00 77.62 191 GLY A CA 1
ATOM 1489 C C . GLY A 1 191 ? 16.625 5.035 -16.442 1.00 77.62 191 GLY A C 1
ATOM 1490 O O . GLY A 1 191 ? 15.821 4.921 -17.363 1.00 77.62 191 GLY A O 1
ATOM 1491 N N . PHE A 1 192 ? 16.423 4.441 -15.257 1.00 80.75 192 PHE A N 1
ATOM 1492 C CA . PHE A 1 192 ? 15.192 3.687 -14.979 1.00 80.75 192 PHE A CA 1
ATOM 1493 C C . PHE A 1 192 ? 13.944 4.561 -15.158 1.00 80.75 192 PHE A C 1
ATOM 1495 O O . PHE A 1 192 ? 12.965 4.105 -15.738 1.00 80.75 192 PHE A O 1
ATOM 1502 N N . GLN A 1 193 ? 14.005 5.819 -14.711 1.00 80.44 193 GLN A N 1
ATOM 1503 C CA . GLN A 1 193 ? 12.941 6.799 -14.911 1.00 80.44 193 GLN A CA 1
ATOM 1504 C C . GLN A 1 193 ? 12.630 7.011 -16.393 1.00 80.44 193 GLN A C 1
ATOM 1506 O O . GLN A 1 193 ? 11.484 6.838 -16.786 1.00 80.44 193 GLN A O 1
ATOM 1511 N N . ASP A 1 194 ? 13.636 7.305 -17.215 1.00 80.94 194 ASP A N 1
ATOM 1512 C CA . ASP A 1 194 ? 13.430 7.592 -18.637 1.00 80.94 194 ASP A CA 1
ATOM 1513 C C . ASP A 1 194 ? 12.871 6.378 -19.395 1.00 80.94 194 ASP A C 1
ATOM 1515 O O . ASP A 1 194 ? 11.981 6.512 -20.235 1.00 80.94 194 ASP A O 1
ATOM 1519 N N . ILE A 1 195 ? 13.339 5.172 -19.056 1.00 81.81 195 ILE A N 1
ATOM 1520 C CA . ILE A 1 195 ? 12.835 3.912 -19.621 1.00 81.81 195 ILE A CA 1
ATOM 1521 C C . ILE A 1 195 ? 11.389 3.659 -19.197 1.00 81.81 195 ILE A C 1
ATOM 1523 O O . ILE A 1 195 ? 10.565 3.246 -20.013 1.00 81.81 195 ILE A O 1
ATOM 1527 N N . ALA A 1 196 ? 11.061 3.902 -17.930 1.00 83.19 196 ALA A N 1
ATOM 1528 C CA . ALA A 1 196 ? 9.706 3.729 -17.434 1.00 83.19 196 ALA A CA 1
ATOM 1529 C C . ALA A 1 196 ? 8.748 4.746 -18.087 1.00 83.19 196 ALA A C 1
ATOM 1531 O O . ALA A 1 196 ? 7.708 4.342 -18.605 1.00 83.19 196 ALA A O 1
ATOM 1532 N N . GLU A 1 197 ? 9.143 6.020 -18.173 1.00 82.31 197 GLU A N 1
ATOM 1533 C CA . GLU A 1 197 ? 8.373 7.108 -18.794 1.00 82.31 197 GLU A CA 1
ATOM 1534 C C . GLU A 1 197 ? 8.129 6.904 -20.290 1.00 82.31 197 GLU A C 1
ATOM 1536 O O . GLU A 1 197 ? 7.028 7.171 -20.773 1.00 82.31 197 GLU A O 1
ATOM 1541 N N . LYS A 1 198 ? 9.131 6.418 -21.030 1.00 82.38 198 LYS A N 1
ATOM 1542 C CA . LYS A 1 198 ? 9.045 6.257 -22.489 1.00 82.38 198 LYS A CA 1
ATOM 1543 C C . LYS A 1 198 ? 8.515 4.887 -22.919 1.00 82.38 198 LYS A C 1
ATOM 1545 O O . LYS A 1 198 ? 7.853 4.789 -23.948 1.00 82.38 198 LYS A O 1
ATOM 1550 N N . GLY A 1 199 ? 8.791 3.829 -22.156 1.00 80.19 199 GLY A N 1
ATOM 1551 C CA . GLY A 1 199 ? 8.511 2.447 -22.561 1.00 80.19 199 GLY A CA 1
ATOM 1552 C C . GLY A 1 199 ? 7.383 1.754 -21.809 1.00 80.19 199 GLY A C 1
ATOM 1553 O O . GLY A 1 199 ? 6.749 0.869 -22.379 1.00 80.19 199 GLY A O 1
ATOM 1554 N N . VAL A 1 200 ? 7.125 2.130 -20.552 1.00 86.25 200 VAL A N 1
ATOM 1555 C CA . VAL A 1 200 ? 6.162 1.426 -19.690 1.00 86.25 200 VAL A CA 1
ATOM 1556 C C . VAL A 1 200 ? 4.904 2.260 -19.463 1.00 86.25 200 VAL A C 1
ATOM 1558 O O . VAL A 1 200 ? 3.809 1.794 -19.761 1.00 86.25 200 VAL A O 1
ATOM 1561 N N . PHE A 1 201 ? 5.028 3.502 -18.991 1.00 85.81 201 PHE A N 1
ATOM 1562 C CA . PHE A 1 201 ? 3.881 4.351 -18.633 1.00 85.81 201 PHE A CA 1
ATOM 1563 C C . PHE A 1 201 ? 2.907 4.610 -19.784 1.00 85.81 201 PHE A C 1
ATOM 1565 O O . PHE A 1 201 ? 1.703 4.585 -19.530 1.00 85.81 201 PHE A O 1
ATOM 1572 N N . PRO A 1 202 ? 3.350 4.773 -21.049 1.00 84.38 202 PRO A N 1
ATOM 1573 C CA . PRO A 1 202 ? 2.425 4.944 -22.163 1.00 84.38 202 PRO A CA 1
ATOM 1574 C C . PRO A 1 202 ? 1.502 3.744 -22.380 1.00 84.38 202 PRO A C 1
ATOM 1576 O O . PRO A 1 202 ? 0.481 3.901 -23.036 1.00 84.38 202 PRO A O 1
ATOM 1579 N N . LEU A 1 203 ? 1.856 2.569 -21.848 1.00 86.56 203 LEU A N 1
ATOM 1580 C CA . LEU A 1 203 ? 1.098 1.320 -21.940 1.00 86.56 203 LEU A CA 1
ATOM 1581 C C . LEU A 1 203 ? 0.294 1.017 -20.666 1.00 86.56 203 LEU A C 1
ATOM 1583 O O . LEU A 1 203 ? -0.480 0.061 -20.643 1.00 86.56 203 LEU A O 1
ATOM 1587 N N . LEU A 1 204 ? 0.468 1.805 -19.601 1.00 87.62 204 LEU A N 1
ATOM 1588 C CA . LEU A 1 204 ? -0.259 1.623 -18.352 1.00 87.62 204 LEU A CA 1
ATOM 1589 C C . LEU A 1 204 ? -1.572 2.405 -18.380 1.00 87.62 204 LEU A C 1
ATOM 1591 O O . LEU A 1 204 ? -1.568 3.591 -18.714 1.00 87.62 204 LEU A O 1
ATOM 1595 N N . PRO A 1 205 ? -2.702 1.791 -17.995 1.00 81.69 205 PRO A N 1
ATOM 1596 C CA . PRO A 1 205 ? -3.955 2.511 -17.853 1.00 81.69 205 PRO A CA 1
ATOM 1597 C C . PRO A 1 205 ? -3.885 3.422 -16.624 1.00 81.69 205 PRO A C 1
ATOM 1599 O O . PRO A 1 205 ? -3.489 2.983 -15.547 1.00 81.69 205 PRO A O 1
ATOM 1602 N N . GLY A 1 206 ? -4.303 4.678 -16.754 1.00 72.81 206 GLY A N 1
ATOM 1603 C CA . GLY A 1 206 ? -4.164 5.647 -15.670 1.00 72.81 206 GLY A CA 1
ATOM 1604 C C . GLY A 1 206 ? -4.854 6.983 -15.935 1.00 72.81 206 GLY A C 1
ATOM 1605 O O . GLY A 1 206 ? -5.434 7.195 -17.002 1.00 72.81 206 GLY A O 1
ATOM 1606 N N . PRO A 1 207 ? -4.802 7.920 -14.974 1.00 66.19 207 PRO A N 1
ATOM 1607 C CA . PRO A 1 207 ? -5.447 9.228 -15.099 1.00 66.19 207 PRO A CA 1
ATOM 1608 C C . PRO A 1 207 ? -4.920 10.046 -16.286 1.00 66.19 207 PRO A C 1
ATOM 1610 O O . PRO A 1 207 ? -5.665 10.828 -16.878 1.00 66.19 207 PRO A O 1
ATOM 1613 N N . SER A 1 208 ? -3.638 9.866 -16.613 1.00 64.81 208 SER A N 1
ATOM 1614 C CA . SER A 1 208 ? -2.922 10.600 -17.661 1.00 64.81 208 SER A CA 1
ATOM 1615 C C . SER A 1 208 ? -3.052 9.948 -19.043 1.00 64.81 208 SER A C 1
ATOM 1617 O O . SER A 1 208 ? -3.108 10.653 -20.049 1.00 64.81 208 SER A O 1
ATOM 1619 N N . SER A 1 209 ? -3.118 8.617 -19.096 1.00 68.88 209 SER A N 1
ATOM 1620 C CA . SER A 1 209 ? -3.083 7.802 -20.319 1.00 68.88 209 SER A CA 1
ATOM 1621 C C . SER A 1 209 ? -4.462 7.288 -20.759 1.00 68.88 209 SER A C 1
ATOM 1623 O O . SER A 1 209 ? -4.665 6.992 -21.936 1.00 68.88 209 SER A O 1
ATOM 1625 N N . GLY A 1 210 ? -5.444 7.240 -19.853 1.00 75.38 210 GLY A N 1
ATOM 1626 C CA . GLY A 1 210 ? -6.777 6.704 -20.117 1.00 75.38 210 GLY A CA 1
ATOM 1627 C C . GLY A 1 210 ? -6.813 5.172 -20.117 1.00 75.38 210 GLY A C 1
ATOM 1628 O O . GLY A 1 210 ? -6.096 4.523 -19.359 1.00 75.38 210 GLY A O 1
ATOM 1629 N N . ASP A 1 211 ? -7.693 4.599 -20.941 1.00 77.25 211 ASP A N 1
ATOM 1630 C CA . ASP A 1 211 ? -7.841 3.147 -21.102 1.00 77.25 211 ASP A CA 1
ATOM 1631 C C . ASP A 1 211 ? -6.928 2.674 -22.244 1.00 77.25 211 ASP A C 1
ATOM 1633 O O . ASP A 1 211 ? -7.298 2.733 -23.420 1.00 77.25 211 ASP A O 1
ATOM 1637 N N . VAL A 1 212 ? -5.692 2.312 -21.893 1.00 83.81 212 VAL A N 1
ATOM 1638 C CA . VAL A 1 212 ? -4.670 1.825 -22.831 1.00 83.81 212 VAL A CA 1
ATOM 1639 C C . VAL A 1 212 ? -4.586 0.299 -22.778 1.00 83.81 212 VAL A C 1
ATOM 1641 O O . VAL A 1 212 ? -4.816 -0.306 -21.732 1.00 83.81 212 VAL A O 1
ATOM 1644 N N . ASP A 1 213 ? -4.256 -0.324 -23.913 1.00 84.50 213 ASP A N 1
ATOM 1645 C CA . ASP A 1 213 ? -3.978 -1.758 -23.990 1.00 84.50 213 ASP A CA 1
ATOM 1646 C C . ASP A 1 213 ? -2.642 -2.098 -23.309 1.00 84.50 213 ASP A C 1
ATOM 1648 O O . ASP A 1 213 ? -1.567 -1.818 -23.841 1.00 84.50 213 ASP A O 1
ATOM 1652 N N . ASP A 1 214 ? -2.728 -2.731 -22.140 1.00 87.81 214 ASP A N 1
ATOM 1653 C CA . ASP A 1 214 ? -1.589 -3.184 -21.338 1.00 87.81 214 ASP A CA 1
ATOM 1654 C C . ASP A 1 214 ? -1.073 -4.576 -21.751 1.00 87.81 214 ASP A C 1
ATOM 1656 O O . ASP A 1 214 ? -0.134 -5.088 -21.141 1.00 87.81 214 ASP A O 1
ATOM 1660 N N . SER A 1 215 ? -1.649 -5.206 -22.785 1.00 88.31 215 SER A N 1
ATOM 1661 C CA . SER A 1 215 ? -1.242 -6.537 -23.263 1.00 88.31 215 SER A CA 1
ATOM 1662 C C . SER A 1 215 ? 0.262 -6.681 -23.538 1.00 88.31 215 SER A C 1
ATOM 1664 O O . SER A 1 215 ? 0.800 -7.733 -23.190 1.00 88.31 215 SER A O 1
ATOM 1666 N N . PRO A 1 216 ? 0.976 -5.676 -24.094 1.00 86.50 216 PRO A N 1
ATOM 1667 C CA . PRO A 1 216 ? 2.424 -5.774 -24.297 1.00 86.50 216 PRO A CA 1
ATOM 1668 C C . PRO A 1 216 ? 3.236 -5.864 -22.996 1.00 86.50 216 PRO A C 1
ATOM 1670 O O . PRO A 1 216 ? 4.376 -6.309 -23.028 1.00 86.50 216 PRO A O 1
ATOM 1673 N N . LEU A 1 217 ? 2.667 -5.453 -21.858 1.00 88.31 217 LEU A N 1
ATOM 1674 C CA . LEU A 1 217 ? 3.309 -5.553 -20.544 1.00 88.31 217 LEU A CA 1
ATOM 1675 C C . LEU A 1 217 ? 3.042 -6.899 -19.853 1.00 88.31 217 LEU A C 1
ATOM 1677 O O . LEU A 1 217 ? 3.657 -7.197 -18.831 1.00 88.31 217 LEU A O 1
ATOM 1681 N N . ARG A 1 218 ? 2.131 -7.725 -20.387 1.00 90.56 218 ARG A N 1
ATOM 1682 C CA . ARG A 1 218 ? 1.757 -9.039 -19.832 1.00 90.56 218 ARG A CA 1
ATOM 1683 C C . ARG A 1 218 ? 2.717 -10.138 -20.286 1.00 90.56 218 ARG A C 1
ATOM 1685 O O . ARG A 1 218 ? 2.296 -11.191 -20.767 1.00 90.56 218 ARG A O 1
ATOM 1692 N N . ASP A 1 219 ? 4.006 -9.872 -20.129 1.00 87.25 219 ASP A N 1
ATOM 1693 C CA . ASP A 1 219 ? 5.100 -10.767 -20.479 1.00 87.25 219 ASP A CA 1
ATOM 1694 C C . ASP A 1 219 ? 6.034 -10.929 -19.264 1.00 87.25 219 ASP A C 1
ATOM 1696 O O . ASP A 1 219 ? 6.497 -9.925 -18.709 1.00 87.25 219 ASP A O 1
ATOM 1700 N N . PRO A 1 220 ? 6.313 -12.166 -18.805 1.00 87.00 220 PRO A N 1
ATOM 1701 C CA . PRO A 1 220 ? 7.277 -12.409 -17.737 1.00 87.00 220 PRO A CA 1
ATOM 1702 C C . PRO A 1 220 ? 8.660 -11.792 -17.987 1.00 87.00 220 PRO A C 1
ATOM 1704 O O . PRO A 1 220 ? 9.280 -11.340 -17.027 1.00 87.00 220 PRO A O 1
ATOM 1707 N N . GLU A 1 221 ? 9.128 -11.729 -19.238 1.00 84.31 221 GLU A N 1
ATOM 1708 C CA . GLU A 1 221 ? 10.433 -11.146 -19.584 1.00 84.31 221 GLU A CA 1
ATOM 1709 C C . GLU A 1 221 ? 10.433 -9.622 -19.395 1.00 84.31 221 GLU A C 1
ATOM 1711 O O . GLU A 1 221 ? 11.381 -9.059 -18.843 1.00 84.31 221 GLU A O 1
ATOM 1716 N N . VAL A 1 222 ? 9.332 -8.952 -19.756 1.00 86.00 222 VAL A N 1
ATOM 1717 C CA . VAL A 1 222 ? 9.125 -7.515 -19.492 1.00 86.00 222 VAL A CA 1
ATOM 1718 C C . VAL A 1 222 ? 9.055 -7.244 -17.995 1.00 86.00 222 VAL A C 1
ATOM 1720 O O . VAL A 1 222 ? 9.657 -6.293 -17.496 1.00 86.00 222 VAL A O 1
ATOM 1723 N N . LEU A 1 223 ? 8.343 -8.083 -17.247 1.00 89.00 223 LEU A N 1
ATOM 1724 C CA . LEU A 1 223 ? 8.232 -7.923 -15.804 1.00 89.00 223 LEU A CA 1
ATOM 1725 C C . LEU A 1 223 ? 9.585 -8.133 -15.106 1.00 89.00 223 LEU A C 1
ATOM 1727 O O . LEU A 1 223 ? 9.928 -7.376 -14.197 1.00 89.00 223 LEU A O 1
ATOM 1731 N N . GLU A 1 224 ? 10.370 -9.120 -15.544 1.00 86.69 224 GLU A N 1
ATOM 1732 C CA . GLU A 1 224 ? 11.735 -9.342 -15.062 1.00 86.69 224 GLU A CA 1
ATOM 1733 C C . GLU A 1 224 ? 12.648 -8.161 -15.396 1.00 86.69 224 GLU A C 1
ATOM 1735 O O . GLU A 1 224 ? 13.401 -7.707 -14.532 1.00 86.69 224 GLU A O 1
ATOM 1740 N N . PHE A 1 225 ? 12.544 -7.617 -16.609 1.00 84.31 225 PHE A N 1
ATOM 1741 C CA . PHE A 1 225 ? 13.244 -6.402 -17.012 1.00 84.31 225 PHE A CA 1
ATOM 1742 C C . PHE A 1 225 ? 12.948 -5.247 -16.044 1.00 84.31 225 PHE A C 1
ATOM 1744 O O . PHE A 1 225 ? 13.867 -4.707 -15.423 1.00 84.31 225 PHE A O 1
ATOM 1751 N N . VAL A 1 226 ? 11.669 -4.916 -15.834 1.00 87.31 226 VAL A N 1
ATOM 1752 C CA . VAL A 1 226 ? 11.255 -3.821 -14.939 1.00 87.31 226 VAL A CA 1
ATOM 1753 C C . VAL A 1 226 ? 11.710 -4.080 -13.498 1.00 87.31 226 VAL A C 1
ATOM 1755 O O . VAL A 1 226 ? 12.222 -3.169 -12.845 1.00 87.31 226 VAL A O 1
ATOM 1758 N N . GLN A 1 227 ? 11.593 -5.317 -13.005 1.00 89.12 227 GLN A N 1
ATOM 1759 C CA . GLN A 1 227 ? 12.024 -5.698 -11.659 1.00 89.12 227 GLN A CA 1
ATOM 1760 C C . GLN A 1 227 ? 13.532 -5.516 -11.460 1.00 89.12 227 GLN A C 1
ATOM 1762 O O . GLN A 1 227 ? 13.964 -4.955 -10.442 1.00 89.12 227 GLN A O 1
ATOM 1767 N N . ARG A 1 228 ? 14.343 -5.972 -12.420 1.00 83.25 228 ARG A N 1
ATOM 1768 C CA . ARG A 1 228 ? 15.802 -5.830 -12.371 1.00 83.25 228 ARG A CA 1
ATOM 1769 C C . ARG A 1 228 ? 16.191 -4.363 -12.347 1.00 83.25 228 ARG A C 1
ATOM 1771 O O . ARG A 1 228 ? 16.993 -3.976 -11.504 1.00 83.25 228 ARG A O 1
ATOM 1778 N N . LEU A 1 229 ? 15.573 -3.534 -13.186 1.00 79.44 229 LEU A N 1
ATOM 1779 C CA . LEU A 1 229 ? 15.865 -2.103 -13.204 1.00 79.44 229 LEU A CA 1
ATOM 1780 C C . LEU A 1 229 ? 15.479 -1.410 -11.904 1.00 79.44 229 LEU A C 1
ATOM 1782 O O . LEU A 1 229 ? 16.306 -0.713 -11.318 1.00 79.44 229 LEU A O 1
ATOM 1786 N N . ALA A 1 230 ? 14.270 -1.670 -11.412 1.00 82.50 230 ALA A N 1
ATOM 1787 C CA . ALA A 1 230 ? 13.756 -1.059 -10.196 1.00 82.50 230 ALA A CA 1
ATOM 1788 C C . ALA A 1 230 ? 14.567 -1.444 -8.943 1.00 82.50 230 ALA A C 1
ATOM 1790 O O . ALA A 1 230 ? 14.642 -0.670 -7.990 1.00 82.50 230 ALA A O 1
ATOM 1791 N N . THR A 1 231 ? 15.190 -2.627 -8.932 1.00 79.00 231 THR A N 1
ATOM 1792 C CA . THR A 1 231 ? 16.026 -3.101 -7.812 1.00 79.00 231 THR A CA 1
ATOM 1793 C C . THR A 1 231 ? 17.524 -2.874 -8.017 1.00 79.00 231 THR A C 1
ATOM 1795 O O . THR A 1 231 ? 18.299 -2.951 -7.059 1.00 79.00 231 THR A O 1
ATOM 1798 N N . SER A 1 232 ? 17.952 -2.557 -9.239 1.00 71.94 232 SER A N 1
ATOM 1799 C CA . SER A 1 232 ? 19.322 -2.151 -9.533 1.00 71.94 232 SER A CA 1
ATOM 1800 C C . SER A 1 232 ? 19.574 -0.724 -9.042 1.00 71.94 232 SER A C 1
ATOM 1802 O O . SER A 1 232 ? 18.747 0.174 -9.169 1.00 71.94 232 SER A O 1
ATOM 1804 N N . SER A 1 233 ? 20.740 -0.503 -8.442 1.00 64.88 233 SER A N 1
ATOM 1805 C CA . SER A 1 233 ? 21.158 0.818 -7.982 1.00 64.88 233 SER A CA 1
ATOM 1806 C C . SER A 1 233 ? 22.121 1.419 -9.003 1.00 64.88 233 SER A C 1
ATOM 1808 O O . SER A 1 233 ? 23.295 1.050 -9.012 1.00 64.88 233 SER A O 1
ATOM 1810 N N . THR A 1 234 ? 21.667 2.390 -9.793 1.00 56.44 234 THR A N 1
ATOM 1811 C CA . THR A 1 234 ? 22.548 3.208 -10.648 1.00 56.44 234 THR A CA 1
ATOM 1812 C C . THR A 1 234 ? 23.212 4.357 -9.875 1.00 56.44 234 THR A C 1
ATOM 1814 O O . THR A 1 234 ? 24.306 4.785 -10.227 1.00 56.44 234 THR A O 1
ATOM 1817 N N . THR A 1 235 ? 22.607 4.822 -8.772 1.00 55.41 235 THR A N 1
ATOM 1818 C CA . THR A 1 235 ? 23.031 6.024 -8.014 1.00 55.41 235 THR A CA 1
ATOM 1819 C C . THR A 1 235 ? 23.419 5.762 -6.549 1.00 55.41 235 THR A C 1
ATOM 1821 O O . THR A 1 235 ? 23.643 6.692 -5.775 1.00 55.41 235 THR A O 1
ATOM 1824 N N . GLY A 1 236 ? 23.518 4.495 -6.138 1.00 60.22 236 GLY A N 1
ATOM 1825 C CA . GLY A 1 236 ? 23.835 4.072 -4.765 1.00 60.22 236 GLY A CA 1
ATOM 1826 C C . GLY A 1 236 ? 22.613 3.700 -3.913 1.00 60.22 236 GLY A C 1
ATOM 1827 O O . GLY A 1 236 ? 22.786 3.216 -2.792 1.00 60.22 236 GLY A O 1
ATOM 1828 N N . LYS A 1 237 ? 21.389 3.897 -4.425 1.00 66.62 237 LYS A N 1
ATOM 1829 C CA . LYS A 1 237 ? 20.135 3.400 -3.840 1.00 66.62 237 LYS A CA 1
ATOM 1830 C C . LYS A 1 237 ? 19.212 2.866 -4.945 1.00 66.62 237 LYS A C 1
ATOM 1832 O O . LYS A 1 237 ? 19.120 3.515 -5.984 1.00 66.62 237 LYS A O 1
ATOM 1837 N N . PRO A 1 238 ? 18.549 1.713 -4.745 1.00 72.75 238 PRO A N 1
ATOM 1838 C CA . PRO A 1 238 ? 17.556 1.223 -5.695 1.00 72.75 238 PRO A CA 1
ATOM 1839 C C . PRO A 1 238 ? 16.345 2.174 -5.742 1.00 72.75 238 PRO A C 1
ATOM 1841 O O . PRO A 1 238 ? 15.955 2.684 -4.686 1.00 72.75 238 PRO A O 1
ATOM 1844 N N . PRO A 1 239 ? 15.750 2.412 -6.927 1.00 77.12 239 PRO A N 1
ATOM 1845 C CA . PRO A 1 239 ? 14.480 3.129 -7.052 1.00 77.12 239 PRO A CA 1
ATOM 1846 C C . PRO A 1 239 ? 13.358 2.489 -6.226 1.00 77.12 239 PRO A C 1
ATOM 1848 O O . PRO A 1 239 ? 12.602 3.187 -5.553 1.00 77.12 239 PRO A O 1
ATOM 1851 N N . ALA A 1 240 ? 13.285 1.155 -6.231 1.00 80.50 240 ALA A N 1
ATOM 1852 C CA . ALA A 1 240 ? 12.307 0.410 -5.458 1.00 80.50 240 ALA A CA 1
ATOM 1853 C C . ALA A 1 240 ? 12.697 0.322 -3.982 1.00 80.50 240 ALA A C 1
ATOM 1855 O O . ALA A 1 240 ? 13.776 -0.158 -3.623 1.00 80.50 240 ALA A O 1
ATOM 1856 N N . SER A 1 241 ? 11.763 0.707 -3.113 1.00 83.31 241 SER A N 1
ATOM 1857 C CA . SER A 1 241 ? 11.863 0.501 -1.672 1.00 83.31 241 SER A CA 1
ATOM 1858 C C . SER A 1 241 ? 10.576 -0.142 -1.152 1.00 83.31 241 SER A C 1
ATOM 1860 O O . SER A 1 241 ? 9.528 0.501 -1.161 1.00 83.31 241 SER A O 1
ATOM 1862 N N . PRO A 1 242 ? 10.621 -1.363 -0.591 1.00 79.94 242 PRO A N 1
ATOM 1863 C CA . PRO A 1 242 ? 9.441 -2.009 -0.001 1.00 79.94 242 PRO A CA 1
ATOM 1864 C C . PRO A 1 242 ? 8.905 -1.271 1.240 1.00 79.94 242 PRO A C 1
ATOM 1866 O O . PRO A 1 242 ? 7.849 -1.610 1.775 1.00 79.94 242 PRO A O 1
ATOM 1869 N N . LYS A 1 243 ? 9.663 -0.302 1.773 1.00 81.12 243 LYS A N 1
ATOM 1870 C CA . LYS A 1 243 ? 9.231 0.560 2.880 1.00 81.12 243 LYS A CA 1
ATOM 1871 C C . LYS A 1 243 ? 8.420 1.765 2.411 1.00 81.12 243 LYS A C 1
ATOM 1873 O O . LYS A 1 243 ? 7.766 2.374 3.239 1.00 81.12 243 LYS A O 1
ATOM 1878 N N . GLU A 1 244 ? 8.465 2.083 1.123 1.00 78.88 244 GLU A N 1
ATOM 1879 C CA . GLU A 1 244 ? 7.747 3.202 0.512 1.00 78.88 244 GLU A CA 1
ATOM 1880 C C . GLU A 1 244 ? 6.919 2.658 -0.664 1.00 78.88 244 GLU A C 1
ATOM 1882 O O . GLU A 1 244 ? 7.278 2.870 -1.820 1.00 78.88 244 GLU A O 1
ATOM 1887 N N . PRO A 1 245 ? 5.873 1.852 -0.389 1.00 85.12 245 PRO A N 1
ATOM 1888 C CA . PRO A 1 245 ? 5.043 1.276 -1.439 1.00 85.12 245 PRO A CA 1
ATOM 1889 C C . PRO A 1 245 ? 4.264 2.365 -2.185 1.00 85.12 245 PRO A C 1
ATOM 1891 O O . PRO A 1 245 ? 3.582 3.190 -1.569 1.00 85.12 245 PRO A O 1
ATOM 1894 N N . LEU A 1 246 ? 4.297 2.293 -3.517 1.00 86.12 246 LEU A N 1
ATOM 1895 C CA . LEU A 1 246 ? 3.736 3.293 -4.423 1.00 86.12 246 LEU A CA 1
ATOM 1896 C C . LEU A 1 246 ? 2.264 3.647 -4.154 1.00 86.12 246 LEU A C 1
ATOM 1898 O O . LEU A 1 246 ? 1.965 4.839 -4.166 1.00 86.12 246 LEU A O 1
ATOM 1902 N N . PRO A 1 247 ? 1.344 2.706 -3.831 1.00 81.88 247 PRO A N 1
ATOM 1903 C CA . PRO A 1 247 ? -0.066 3.044 -3.628 1.00 81.88 247 PRO A CA 1
ATOM 1904 C C . PRO A 1 247 ? -0.333 4.119 -2.568 1.00 81.88 247 PRO A C 1
ATOM 1906 O O . PRO A 1 247 ? -1.333 4.820 -2.682 1.00 81.88 247 PRO A O 1
ATOM 1909 N N . TYR A 1 248 ? 0.535 4.263 -1.559 1.00 73.81 248 TYR A N 1
ATOM 1910 C CA . TYR A 1 248 ? 0.366 5.227 -0.461 1.00 73.81 248 TYR A CA 1
ATOM 1911 C C . TYR A 1 248 ? 1.253 6.464 -0.599 1.00 73.81 248 TYR A C 1
ATOM 1913 O O . TYR A 1 248 ? 0.956 7.507 -0.020 1.00 73.81 248 TYR A O 1
ATOM 1921 N N . THR A 1 249 ? 2.342 6.366 -1.357 1.00 62.16 249 THR A N 1
ATOM 1922 C CA . THR A 1 249 ? 3.252 7.476 -1.623 1.00 62.16 249 THR A CA 1
ATOM 1923 C C . THR A 1 249 ? 2.888 8.137 -2.942 1.00 62.16 249 THR A C 1
ATOM 1925 O O . THR A 1 249 ? 3.625 8.030 -3.919 1.00 62.16 249 THR A O 1
ATOM 1928 N N . TYR A 1 250 ? 1.768 8.864 -2.980 1.00 55.97 250 TYR A N 1
ATOM 1929 C CA . TYR A 1 250 ? 1.601 9.825 -4.064 1.00 55.97 250 TYR A CA 1
ATOM 1930 C C . TYR A 1 250 ? 2.580 10.977 -3.841 1.00 55.97 250 TYR A C 1
ATOM 1932 O O . TYR A 1 250 ? 2.407 11.813 -2.953 1.00 55.97 250 TYR A O 1
ATOM 1940 N N . ARG A 1 251 ? 3.639 11.014 -4.644 1.00 55.03 251 ARG A N 1
ATOM 1941 C CA . ARG A 1 251 ? 4.500 12.184 -4.773 1.00 55.03 251 ARG A CA 1
ATOM 1942 C C . ARG A 1 251 ? 4.321 12.631 -6.218 1.00 55.03 251 ARG A C 1
ATOM 1944 O O . ARG A 1 251 ? 4.624 11.872 -7.124 1.00 55.03 251 ARG A O 1
ATOM 1951 N N . SER A 1 252 ? 3.857 13.852 -6.462 1.00 44.62 252 SER A N 1
ATOM 1952 C CA . SER A 1 252 ? 3.767 14.414 -7.824 1.00 44.62 252 SER A CA 1
ATOM 1953 C C . SER A 1 252 ? 5.116 14.507 -8.568 1.00 44.62 252 SER A C 1
ATOM 1955 O O . SER A 1 252 ? 5.120 14.833 -9.749 1.00 44.62 252 SER A O 1
ATOM 1957 N N . ASN A 1 253 ? 6.235 14.189 -7.900 1.00 51.12 253 ASN A N 1
ATOM 1958 C CA . ASN A 1 253 ? 7.574 14.020 -8.476 1.00 51.12 253 ASN A CA 1
ATOM 1959 C C . ASN A 1 253 ? 8.104 12.577 -8.376 1.00 51.12 253 ASN A C 1
ATOM 1961 O O . ASN A 1 253 ? 9.291 12.371 -8.614 1.00 51.12 253 ASN A O 1
ATOM 1965 N N . ASP A 1 254 ? 7.296 11.601 -7.952 1.00 62.12 254 ASP A N 1
ATOM 1966 C CA . ASP A 1 254 ? 7.685 10.200 -8.070 1.00 62.12 254 ASP A CA 1
ATOM 1967 C C . ASP A 1 254 ? 7.232 9.720 -9.451 1.00 62.12 254 ASP A C 1
ATOM 1969 O O . ASP A 1 254 ? 6.047 9.416 -9.628 1.00 62.12 254 ASP A O 1
ATOM 1973 N N . PRO A 1 255 ? 8.141 9.694 -10.444 1.00 67.06 255 PRO A N 1
ATOM 1974 C CA . PRO A 1 255 ? 7.805 9.232 -11.786 1.00 67.06 255 PRO A CA 1
ATOM 1975 C C . PRO A 1 255 ? 7.227 7.818 -11.742 1.00 67.06 255 PRO A C 1
ATOM 1977 O O . PRO A 1 255 ? 6.499 7.424 -12.636 1.00 67.06 255 PRO A O 1
ATOM 1980 N N . TYR A 1 256 ? 7.501 7.050 -10.688 1.00 79.81 256 TYR A N 1
ATOM 1981 C CA . TYR A 1 256 ? 7.174 5.643 -10.618 1.00 79.81 256 TYR A CA 1
ATOM 1982 C C . TYR A 1 256 ? 5.743 5.354 -10.168 1.00 79.81 256 TYR A C 1
ATOM 1984 O O . TYR A 1 256 ? 5.361 4.192 -10.239 1.00 79.81 256 TYR A O 1
ATOM 1992 N N . TYR A 1 257 ? 4.940 6.337 -9.726 1.00 81.62 257 TYR A N 1
ATOM 1993 C CA . TYR A 1 257 ? 3.598 6.071 -9.174 1.00 81.62 257 TYR A CA 1
ATOM 1994 C C . TYR A 1 257 ? 2.724 5.229 -10.113 1.00 81.62 257 TYR A C 1
ATOM 1996 O O . TYR A 1 257 ? 2.077 4.282 -9.661 1.00 81.62 257 TYR A O 1
ATOM 2004 N N . ASP A 1 258 ? 2.775 5.497 -11.421 1.00 84.81 258 ASP A N 1
ATOM 2005 C CA . ASP A 1 258 ? 2.005 4.754 -12.421 1.00 84.81 258 ASP A CA 1
ATOM 2006 C C . ASP A 1 258 ? 2.354 3.255 -12.438 1.00 84.81 258 ASP A C 1
ATOM 2008 O O . ASP A 1 258 ? 1.486 2.439 -12.736 1.00 84.81 258 ASP A O 1
ATOM 2012 N N . LEU A 1 259 ? 3.554 2.839 -12.002 1.00 89.19 259 LEU A N 1
ATOM 2013 C CA . LEU A 1 259 ? 3.930 1.420 -11.888 1.00 89.19 259 LEU A CA 1
ATOM 2014 C C . LEU A 1 259 ? 3.072 0.632 -10.900 1.00 89.19 259 LEU A C 1
ATOM 2016 O O . LEU A 1 259 ? 3.083 -0.596 -10.954 1.00 89.19 259 LEU A O 1
ATOM 2020 N N . CYS A 1 260 ? 2.287 1.276 -10.033 1.00 89.69 260 CYS A N 1
ATOM 2021 C CA . CYS A 1 260 ? 1.305 0.531 -9.250 1.00 89.69 260 CYS A CA 1
ATOM 2022 C C . CYS A 1 260 ? 0.209 -0.119 -10.120 1.00 89.69 260 CYS A C 1
ATOM 2024 O O . CYS A 1 260 ? -0.408 -1.107 -9.714 1.00 89.69 260 CYS A O 1
ATOM 2026 N N . MET A 1 261 ? 0.014 0.389 -11.341 1.00 90.69 261 MET A N 1
ATOM 2027 C CA . MET A 1 261 ? -0.877 -0.154 -12.366 1.00 90.69 261 MET A CA 1
ATOM 2028 C C . MET A 1 261 ? -0.250 -1.303 -13.163 1.00 90.69 261 MET A C 1
ATOM 2030 O O . MET A 1 261 ? -0.947 -1.912 -13.974 1.00 90.69 261 MET A O 1
ATOM 2034 N N . LEU A 1 262 ? 1.039 -1.607 -12.953 1.00 93.44 262 LEU A N 1
ATOM 2035 C CA . LEU A 1 262 ? 1.761 -2.640 -13.694 1.00 93.44 262 LEU A CA 1
ATOM 2036 C C . LEU A 1 262 ? 1.033 -3.990 -13.576 1.00 93.44 262 LEU A C 1
ATOM 2038 O O . LEU A 1 262 ? 0.745 -4.422 -12.453 1.00 93.44 262 LEU A O 1
ATOM 2042 N N . PRO A 1 263 ? 0.715 -4.668 -14.695 1.00 94.75 263 PRO A N 1
ATOM 2043 C CA . PRO A 1 263 ? 0.094 -5.979 -14.632 1.00 94.75 263 PRO A CA 1
ATOM 2044 C C . PRO A 1 263 ? 1.093 -7.000 -14.075 1.00 94.75 263 PRO A C 1
ATOM 2046 O O . PRO A 1 263 ? 2.229 -7.103 -14.531 1.00 94.75 263 PRO A O 1
ATOM 2049 N N . VAL A 1 264 ? 0.653 -7.785 -13.094 1.00 96.38 264 VAL A N 1
ATOM 2050 C CA . VAL A 1 264 ? 1.414 -8.889 -12.498 1.00 96.38 264 VAL A CA 1
ATOM 2051 C C . VAL A 1 264 ? 0.633 -10.198 -12.640 1.00 96.38 264 VAL A C 1
ATOM 2053 O O . VAL A 1 264 ? -0.604 -10.183 -12.600 1.00 96.38 264 VAL A O 1
ATOM 2056 N N . PRO A 1 265 ? 1.319 -11.341 -12.815 1.00 96.44 265 PRO A N 1
ATOM 2057 C CA . PRO A 1 265 ? 0.652 -12.615 -13.036 1.00 96.44 265 PRO A CA 1
ATOM 2058 C C . PRO A 1 265 ? -0.007 -13.111 -11.747 1.00 96.44 265 PRO A C 1
ATOM 2060 O O . PRO A 1 265 ? 0.549 -13.006 -10.648 1.00 96.44 265 PRO A O 1
ATOM 2063 N N . THR A 1 266 ? -1.200 -13.676 -11.879 1.00 96.75 266 THR A N 1
ATOM 2064 C CA . THR A 1 266 ? -2.008 -14.173 -10.764 1.00 96.75 266 THR A CA 1
ATOM 2065 C C . THR A 1 266 ? -2.020 -15.700 -10.724 1.00 96.75 266 THR A C 1
ATOM 2067 O O . THR A 1 266 ? -1.824 -16.378 -11.729 1.00 96.75 266 THR A O 1
ATOM 2070 N N . ALA A 1 267 ? -2.254 -16.275 -9.545 1.00 94.06 267 ALA A N 1
ATOM 2071 C CA . ALA A 1 267 ? -2.189 -17.720 -9.307 1.00 94.06 267 ALA A CA 1
ATOM 2072 C C . ALA A 1 267 ? -3.239 -18.547 -10.083 1.00 94.06 267 ALA A C 1
ATOM 2074 O O . ALA A 1 267 ? -3.127 -19.771 -10.157 1.00 94.06 267 ALA A O 1
ATOM 2075 N N . ASP A 1 268 ? -4.260 -17.902 -10.648 1.00 92.62 268 ASP A N 1
ATOM 2076 C CA . ASP A 1 268 ? -5.252 -18.501 -11.549 1.00 92.62 268 ASP A CA 1
ATOM 2077 C C . ASP A 1 268 ? -4.802 -18.527 -13.026 1.00 92.62 268 ASP A C 1
ATOM 2079 O O . ASP A 1 268 ? -5.542 -19.011 -13.885 1.00 92.62 268 ASP A O 1
ATOM 2083 N N . GLY A 1 269 ? -3.589 -18.046 -13.321 1.00 91.19 269 GLY A N 1
ATOM 2084 C CA . GLY A 1 269 ? -3.027 -17.932 -14.668 1.00 91.19 269 GLY A CA 1
ATOM 2085 C C . GLY A 1 269 ? -3.433 -16.652 -15.406 1.00 91.19 269 GLY A C 1
ATOM 2086 O O . GLY A 1 269 ? -3.143 -16.524 -16.597 1.00 91.19 269 GLY A O 1
ATOM 2087 N N . GLY A 1 270 ? -4.128 -15.733 -14.730 1.00 94.38 270 GLY A N 1
ATOM 2088 C CA . GLY A 1 270 ? -4.465 -14.410 -15.240 1.00 94.38 270 GLY A CA 1
ATOM 2089 C C . GLY A 1 270 ? -3.371 -13.364 -15.007 1.00 94.38 270 GLY A C 1
ATOM 2090 O O . GLY A 1 270 ? -2.249 -13.667 -14.601 1.00 94.38 270 GLY A O 1
ATOM 2091 N N . TRP A 1 271 ? -3.735 -12.110 -15.269 1.00 95.06 271 TRP A N 1
ATOM 2092 C CA . TRP A 1 271 ? -2.947 -10.922 -14.951 1.00 95.06 271 TRP A CA 1
ATOM 2093 C C . TRP A 1 271 ? -3.868 -9.886 -14.315 1.00 95.06 271 TRP A C 1
ATOM 2095 O O . TRP A 1 271 ? -4.998 -9.702 -14.774 1.00 95.06 271 TRP A O 1
ATOM 2105 N N . ALA A 1 272 ? -3.386 -9.211 -13.278 1.00 95.44 272 ALA A N 1
ATOM 2106 C CA . ALA A 1 272 ? -4.104 -8.139 -12.596 1.00 95.44 272 ALA A CA 1
ATOM 2107 C C . ALA A 1 272 ? -3.140 -7.010 -12.231 1.00 95.44 272 ALA A C 1
ATOM 2109 O O . ALA A 1 272 ? -1.930 -7.215 -12.167 1.00 95.44 272 ALA A O 1
ATOM 2110 N N . ARG A 1 273 ? -3.666 -5.810 -11.995 1.00 94.00 273 ARG A N 1
ATOM 2111 C CA . ARG A 1 273 ? -2.848 -4.638 -11.660 1.00 94.00 273 ARG A CA 1
ATOM 2112 C C . ARG A 1 273 ? -2.210 -4.835 -10.289 1.00 94.00 273 ARG A C 1
ATOM 2114 O O . ARG A 1 273 ? -2.882 -5.300 -9.370 1.00 94.00 273 ARG A O 1
ATOM 2121 N N . ALA A 1 274 ? -0.938 -4.478 -10.133 1.00 94.94 274 ALA A N 1
ATOM 2122 C CA . ALA A 1 274 ? -0.178 -4.769 -8.919 1.00 94.94 274 ALA A CA 1
ATOM 2123 C C . ALA A 1 274 ? -0.872 -4.280 -7.638 1.00 94.94 274 ALA A C 1
ATOM 2125 O O . ALA A 1 274 ? -0.963 -5.042 -6.673 1.00 94.94 274 ALA A O 1
ATOM 2126 N N . TYR A 1 275 ? -1.434 -3.065 -7.650 1.00 91.62 275 TYR A N 1
ATOM 2127 C CA . TYR A 1 275 ? -2.153 -2.520 -6.495 1.00 91.62 275 TYR A CA 1
ATOM 2128 C C . TYR A 1 275 ? -3.409 -3.311 -6.112 1.00 91.62 275 TYR A C 1
ATOM 2130 O O . TYR A 1 275 ? -3.888 -3.114 -5.005 1.00 91.62 275 TYR A O 1
ATOM 2138 N N . GLU A 1 276 ? -3.959 -4.170 -6.980 1.00 93.00 276 GLU A N 1
ATOM 2139 C CA . GLU A 1 276 ? -5.148 -4.995 -6.712 1.00 93.00 276 GLU A CA 1
ATOM 2140 C C . GLU A 1 276 ? -4.783 -6.360 -6.121 1.00 93.00 276 GLU A C 1
ATOM 2142 O O . GLU A 1 276 ? -5.603 -6.994 -5.452 1.00 93.00 276 GLU A O 1
ATOM 2147 N N . VAL A 1 277 ? -3.530 -6.787 -6.271 1.00 96.38 277 VAL A N 1
ATOM 2148 C CA . VAL A 1 277 ? -3.080 -8.147 -5.969 1.00 96.38 277 VAL A CA 1
ATOM 2149 C C . VAL A 1 277 ? -2.595 -8.288 -4.524 1.00 96.38 277 VAL A C 1
ATOM 2151 O O . VAL A 1 277 ? -2.008 -7.380 -3.929 1.00 96.38 277 VAL A O 1
ATOM 2154 N N . TYR A 1 278 ? -2.832 -9.465 -3.947 1.00 96.25 278 TYR A N 1
ATOM 2155 C CA . TYR A 1 278 ? -2.328 -9.863 -2.636 1.00 96.25 278 TYR A CA 1
ATOM 2156 C C . TYR A 1 278 ? -1.230 -10.920 -2.741 1.00 96.25 278 TYR A C 1
ATOM 2158 O O . TYR A 1 278 ? -1.234 -11.775 -3.628 1.00 96.25 278 TYR A O 1
ATOM 2166 N N . PHE A 1 279 ? -0.307 -10.921 -1.783 1.00 95.12 279 PHE A N 1
ATOM 2167 C CA . PHE A 1 279 ? 0.651 -12.010 -1.643 1.00 95.12 279 PHE A CA 1
ATOM 2168 C C . PHE A 1 279 ? -0.035 -13.287 -1.144 1.00 95.12 279 PHE A C 1
ATOM 2170 O O . PHE A 1 279 ? -0.671 -13.304 -0.089 1.00 95.12 279 PHE A O 1
ATOM 2177 N N . GLY A 1 280 ? 0.158 -14.382 -1.879 1.00 92.12 280 GLY A N 1
ATOM 2178 C CA . GLY A 1 280 ? -0.304 -15.708 -1.471 1.00 92.12 280 GLY A CA 1
ATOM 2179 C C . GLY A 1 280 ? 0.570 -16.346 -0.392 1.00 92.12 280 GLY A C 1
ATOM 2180 O O . GLY A 1 280 ? 1.715 -15.943 -0.154 1.00 92.12 280 GLY A O 1
ATOM 2181 N N . ALA A 1 281 ? 0.072 -17.422 0.220 1.00 89.56 281 ALA A N 1
ATOM 2182 C CA . ALA A 1 281 ? 0.784 -18.150 1.275 1.00 89.56 281 ALA A CA 1
ATOM 2183 C C . ALA A 1 281 ? 2.208 -18.604 0.876 1.00 89.56 281 ALA A C 1
ATOM 2185 O O . ALA A 1 281 ? 3.097 -18.686 1.728 1.00 89.56 281 ALA A O 1
ATOM 2186 N N . SER A 1 282 ? 2.454 -18.865 -0.413 1.00 90.31 282 SER A N 1
ATOM 2187 C CA . SER A 1 282 ? 3.765 -19.255 -0.950 1.00 90.31 282 SER A CA 1
ATOM 2188 C C . SER A 1 282 ? 4.835 -18.164 -0.853 1.00 90.31 282 SER A C 1
ATOM 2190 O O . SER A 1 282 ? 6.020 -18.498 -0.801 1.00 90.31 282 SER A O 1
ATOM 2192 N N . TRP A 1 283 ? 4.427 -16.893 -0.801 1.00 91.50 283 TRP A N 1
ATOM 2193 C CA . TRP A 1 283 ? 5.292 -15.721 -0.618 1.00 91.50 283 TRP A CA 1
ATOM 2194 C C . TRP A 1 283 ? 5.471 -15.329 0.855 1.00 91.50 283 TRP A C 1
ATOM 2196 O O . TRP A 1 283 ? 6.315 -14.506 1.198 1.00 91.50 283 TRP A O 1
ATOM 2206 N N . GLN A 1 284 ? 4.706 -15.947 1.754 1.00 87.19 284 GLN A N 1
ATOM 2207 C CA . GLN A 1 284 ? 4.663 -15.609 3.176 1.00 87.19 284 GLN A CA 1
ATOM 2208 C C . GLN A 1 284 ? 5.079 -16.796 4.057 1.00 87.19 284 GLN A C 1
ATOM 2210 O O . GLN A 1 284 ? 4.549 -17.001 5.151 1.00 87.19 284 GLN A O 1
ATOM 2215 N N . ARG A 1 285 ? 6.054 -17.594 3.595 1.00 81.31 285 ARG A N 1
ATOM 2216 C CA . ARG A 1 285 ? 6.492 -18.841 4.259 1.00 81.31 285 ARG A CA 1
ATOM 2217 C C . ARG A 1 285 ? 6.895 -18.628 5.726 1.00 81.31 285 ARG A C 1
ATOM 2219 O O . ARG A 1 285 ? 6.592 -19.468 6.567 1.00 81.31 285 ARG A O 1
ATOM 2226 N N . ASN A 1 286 ? 7.496 -17.476 6.034 1.00 84.44 286 ASN A N 1
ATOM 2227 C CA . ASN A 1 286 ? 7.972 -17.113 7.376 1.00 84.44 286 ASN A CA 1
ATOM 2228 C C . ASN A 1 286 ? 6.899 -16.468 8.270 1.00 84.44 286 ASN A C 1
ATOM 2230 O O . ASN A 1 286 ? 7.193 -16.101 9.407 1.00 84.44 286 ASN A O 1
ATOM 2234 N N . LYS A 1 287 ? 5.671 -16.283 7.771 1.00 87.81 287 LYS A N 1
ATOM 2235 C CA . LYS A 1 287 ? 4.583 -15.661 8.529 1.00 87.81 287 LYS A CA 1
ATOM 2236 C C . LYS A 1 287 ? 3.680 -16.723 9.162 1.00 87.81 287 LYS A C 1
ATOM 2238 O O . LYS A 1 287 ? 3.403 -17.751 8.524 1.00 87.81 287 LYS A O 1
ATOM 2243 N N . PRO A 1 288 ? 3.202 -16.483 10.400 1.00 88.94 288 PRO A N 1
ATOM 2244 C CA . PRO A 1 288 ? 2.222 -17.353 11.031 1.00 88.94 288 PRO A CA 1
ATOM 2245 C C . PRO A 1 288 ? 0.942 -17.390 10.195 1.00 88.94 288 PRO A C 1
ATOM 2247 O O . PRO A 1 288 ? 0.647 -16.455 9.457 1.00 88.94 288 PRO A O 1
ATOM 2250 N N . ILE A 1 289 ? 0.163 -18.458 10.347 1.00 86.88 289 ILE A N 1
ATOM 2251 C CA . ILE A 1 289 ? -1.099 -18.670 9.623 1.00 86.88 289 ILE A CA 1
ATOM 2252 C C . ILE A 1 289 ? -2.040 -17.463 9.775 1.00 86.88 289 ILE A C 1
ATOM 2254 O O . ILE A 1 289 ? -2.537 -16.955 8.778 1.00 86.88 289 ILE A O 1
ATOM 2258 N N . ALA A 1 290 ? -2.194 -16.933 10.994 1.00 83.88 290 ALA A N 1
ATOM 2259 C CA . ALA A 1 290 ? -3.013 -15.744 11.250 1.00 83.88 290 ALA A CA 1
ATOM 2260 C C . ALA A 1 290 ? -2.492 -14.467 10.564 1.00 83.88 290 ALA A C 1
ATOM 2262 O O . ALA A 1 290 ? -3.255 -13.548 10.292 1.00 83.88 290 ALA A O 1
ATOM 2263 N N . GLY A 1 291 ? -1.203 -14.417 10.228 1.00 88.00 291 GLY A N 1
ATOM 2264 C CA . GLY A 1 291 ? -0.619 -13.334 9.446 1.00 88.00 291 GLY A CA 1
ATOM 2265 C C . GLY A 1 291 ? -0.911 -13.425 7.950 1.00 88.00 291 GLY A C 1
ATOM 2266 O O . GLY A 1 291 ? -0.644 -12.469 7.237 1.00 88.00 291 GLY A O 1
ATOM 2267 N N . ARG A 1 292 ? -1.444 -14.535 7.433 1.00 92.12 292 ARG A N 1
ATOM 2268 C CA . ARG A 1 292 ? -1.642 -14.701 5.987 1.00 92.12 292 ARG A CA 1
ATOM 2269 C C . ARG A 1 292 ? -2.971 -14.097 5.558 1.00 92.12 292 ARG A C 1
ATOM 2271 O O . ARG A 1 292 ? -4.030 -14.603 5.924 1.00 92.12 292 ARG A O 1
ATOM 2278 N N . VAL A 1 293 ? -2.908 -13.023 4.772 1.00 92.56 293 VAL A N 1
ATOM 2279 C CA . VAL A 1 293 ? -4.092 -12.271 4.320 1.00 92.56 293 VAL A CA 1
ATOM 2280 C C . VAL A 1 293 ? -5.041 -13.114 3.470 1.00 92.56 293 VAL A C 1
ATOM 2282 O O . VAL A 1 293 ? -6.252 -13.011 3.624 1.00 92.56 293 VAL A O 1
ATOM 2285 N N . GLU A 1 294 ? -4.501 -14.014 2.648 1.00 90.62 294 GLU A N 1
ATOM 2286 C CA . GLU A 1 294 ? -5.277 -14.911 1.788 1.00 90.62 294 GLU A CA 1
ATOM 2287 C C . GLU A 1 294 ? -6.319 -15.712 2.585 1.00 90.62 294 GLU A C 1
ATOM 2289 O O . GLU A 1 294 ? -7.497 -15.727 2.236 1.00 90.62 294 GLU A O 1
ATOM 2294 N N . GLN A 1 295 ? -5.915 -16.323 3.703 1.00 88.38 295 GLN A N 1
ATOM 2295 C CA . GLN A 1 295 ? -6.829 -17.103 4.538 1.00 88.38 295 GLN A CA 1
ATOM 2296 C C . GLN A 1 295 ? -7.870 -16.222 5.234 1.00 88.38 295 GLN A C 1
ATOM 2298 O O . GLN A 1 295 ? -9.026 -16.628 5.367 1.00 88.38 295 GLN A O 1
ATOM 2303 N N . LEU A 1 296 ? -7.470 -15.034 5.692 1.00 93.50 296 LEU A N 1
ATOM 2304 C CA . LEU A 1 296 ? -8.386 -14.079 6.309 1.00 93.50 296 LEU A CA 1
ATOM 2305 C C . LEU A 1 296 ? -9.486 -13.680 5.315 1.00 93.50 296 LEU A C 1
ATOM 2307 O O . LEU A 1 296 ? -10.667 -13.810 5.628 1.00 93.50 296 LEU A O 1
ATOM 2311 N N . LEU A 1 297 ? -9.104 -13.286 4.098 1.00 94.62 297 LEU A N 1
ATOM 2312 C CA . LEU A 1 297 ? -10.037 -12.876 3.048 1.00 94.62 297 LEU A CA 1
ATOM 2313 C C . LEU A 1 297 ? -10.931 -14.033 2.585 1.00 94.62 297 LEU A C 1
ATOM 2315 O O . LEU A 1 297 ? -12.145 -13.859 2.509 1.00 94.62 297 LEU A O 1
ATOM 2319 N N . GLN A 1 298 ? -10.381 -15.238 2.402 1.00 92.88 298 GLN A N 1
ATOM 2320 C CA . GLN A 1 298 ? -11.177 -16.432 2.085 1.00 92.88 298 GLN A CA 1
ATOM 2321 C C . GLN A 1 298 ? -12.214 -16.745 3.172 1.00 92.88 298 GLN A C 1
ATOM 2323 O O . GLN A 1 298 ? -13.353 -17.088 2.856 1.00 92.88 298 GLN A O 1
ATOM 2328 N N . THR A 1 299 ? -11.849 -16.595 4.451 1.00 92.88 299 THR A N 1
ATOM 2329 C CA . THR A 1 299 ? -12.778 -16.807 5.577 1.00 92.88 299 THR A CA 1
ATOM 2330 C C . THR A 1 299 ? -13.885 -15.749 5.597 1.00 92.88 299 THR A C 1
ATOM 2332 O O . THR A 1 299 ? -15.019 -16.062 5.947 1.00 92.88 299 THR A O 1
ATOM 2335 N N . ALA A 1 300 ? -13.586 -14.526 5.149 1.00 94.06 300 ALA A N 1
ATOM 2336 C CA . ALA A 1 300 ? -14.573 -13.467 4.946 1.00 94.06 300 ALA A CA 1
ATOM 2337 C C . ALA A 1 300 ? -15.425 -13.636 3.670 1.00 94.06 300 ALA A C 1
ATOM 2339 O O . ALA A 1 300 ? -16.288 -12.806 3.393 1.00 94.06 300 ALA A O 1
ATOM 2340 N N . GLY A 1 301 ? -15.202 -14.692 2.878 1.00 94.38 301 GLY A N 1
ATOM 2341 C CA . GLY A 1 301 ? -15.909 -14.918 1.615 1.00 94.38 301 GLY A CA 1
ATOM 2342 C C . GLY A 1 301 ? -15.408 -14.056 0.451 1.00 94.38 301 GLY A C 1
ATOM 2343 O O . GLY A 1 301 ? -16.105 -13.929 -0.554 1.00 94.38 301 GLY A O 1
ATOM 2344 N N . VAL A 1 302 ? -14.210 -13.479 0.565 1.00 94.12 302 VAL A N 1
ATOM 2345 C CA . VAL A 1 302 ? -13.563 -12.665 -0.472 1.00 94.12 302 VAL A CA 1
ATOM 2346 C C . VAL A 1 302 ? -12.524 -13.510 -1.209 1.00 94.12 302 VAL A C 1
ATOM 2348 O O . VAL A 1 302 ? -11.727 -14.219 -0.598 1.00 94.12 302 VAL A O 1
ATOM 2351 N N . SER A 1 303 ? -12.527 -13.444 -2.539 1.00 92.06 303 SER A N 1
ATOM 2352 C CA . SER A 1 303 ? -11.547 -14.120 -3.401 1.00 92.06 303 SER A CA 1
ATOM 2353 C C . SER A 1 303 ? -10.810 -13.079 -4.244 1.00 92.06 303 SER A C 1
ATOM 2355 O O . SER A 1 303 ? -11.181 -12.874 -5.400 1.00 92.06 303 SER A O 1
ATOM 2357 N N . PRO A 1 304 ? -9.830 -12.361 -3.664 1.00 91.75 304 PRO A N 1
ATOM 2358 C CA . PRO A 1 304 ? -9.086 -11.349 -4.401 1.00 91.75 304 PRO A CA 1
ATOM 2359 C C . PRO A 1 304 ? -8.074 -12.006 -5.358 1.00 91.75 304 PRO A C 1
ATOM 2361 O O . PRO A 1 304 ? -7.708 -13.171 -5.162 1.00 91.75 304 PRO A O 1
ATOM 2364 N N . PRO A 1 305 ? -7.552 -11.262 -6.344 1.00 95.56 305 PRO A N 1
ATOM 2365 C CA . PRO A 1 305 ? -6.385 -11.683 -7.107 1.00 95.56 305 PRO A CA 1
ATOM 2366 C C . PRO A 1 305 ? -5.187 -11.955 -6.183 1.00 95.56 305 PRO A C 1
ATOM 2368 O O . PRO A 1 305 ? -4.799 -11.112 -5.370 1.00 95.56 305 PRO A O 1
ATOM 2371 N N . VAL A 1 306 ? -4.587 -13.138 -6.312 1.00 96.19 306 VAL A N 1
ATOM 2372 C CA . VAL A 1 306 ? -3.400 -13.551 -5.549 1.00 96.19 306 VAL A CA 1
ATOM 2373 C C . VAL A 1 306 ? -2.225 -13.688 -6.504 1.00 96.19 306 VAL A C 1
ATOM 2375 O O . VAL A 1 306 ? -2.372 -14.283 -7.568 1.00 96.19 306 VAL A O 1
ATOM 2378 N N . LEU A 1 307 ? -1.063 -13.161 -6.121 1.00 97.06 307 LEU A N 1
ATOM 2379 C CA . LEU A 1 307 ? 0.158 -13.203 -6.923 1.00 97.06 307 LEU A CA 1
ATOM 2380 C C . LEU A 1 307 ? 0.555 -14.651 -7.247 1.00 97.06 307 LEU A C 1
ATOM 2382 O O . LEU A 1 307 ? 0.544 -15.514 -6.360 1.00 97.06 307 LEU A O 1
ATOM 2386 N N . ALA A 1 308 ? 0.956 -14.893 -8.496 1.00 95.81 308 ALA A N 1
ATOM 2387 C CA . ALA A 1 308 ? 1.509 -16.166 -8.945 1.00 95.81 308 ALA A CA 1
ATOM 2388 C C . ALA A 1 308 ? 2.607 -16.678 -7.988 1.00 95.81 308 ALA A C 1
ATOM 2390 O O . ALA A 1 308 ? 3.395 -15.888 -7.463 1.00 95.81 308 ALA A O 1
ATOM 2391 N N . PRO A 1 309 ? 2.676 -17.986 -7.690 1.00 93.56 309 PRO A N 1
ATOM 2392 C CA . PRO A 1 309 ? 3.646 -18.529 -6.743 1.00 93.56 309 PRO A CA 1
ATOM 2393 C C . PRO A 1 309 ? 5.100 -18.362 -7.231 1.00 93.56 309 PRO A C 1
ATOM 2395 O O . PRO A 1 309 ? 5.347 -18.426 -8.432 1.00 93.56 309 PRO A O 1
ATOM 2398 N N . PRO A 1 310 ? 6.098 -18.277 -6.323 1.00 92.44 310 PRO A N 1
ATOM 2399 C CA . PRO A 1 310 ? 7.507 -18.052 -6.683 1.00 92.44 310 PRO A CA 1
ATOM 2400 C C . PRO A 1 310 ? 8.076 -19.018 -7.737 1.00 92.44 310 PRO A C 1
ATOM 2402 O O . PRO A 1 310 ? 8.926 -18.636 -8.535 1.00 92.44 310 PRO A O 1
ATOM 2405 N N . ARG A 1 311 ? 7.589 -20.264 -7.769 1.00 90.75 311 ARG A N 1
ATOM 2406 C CA . ARG A 1 311 ? 7.971 -21.286 -8.757 1.00 90.75 311 ARG A CA 1
ATOM 2407 C C . ARG A 1 311 ? 7.741 -20.860 -10.210 1.00 90.75 311 ARG A C 1
ATOM 2409 O O . ARG A 1 311 ? 8.476 -21.296 -11.085 1.00 90.75 311 ARG A O 1
ATOM 2416 N N . GLU A 1 312 ? 6.729 -20.030 -10.466 1.00 88.31 312 GLU A N 1
ATOM 2417 C CA . GLU A 1 312 ? 6.386 -19.561 -11.818 1.00 88.31 312 GLU A CA 1
ATOM 2418 C C . GLU A 1 312 ? 7.392 -18.530 -12.335 1.00 88.31 312 GLU A C 1
ATOM 2420 O O . GLU A 1 312 ? 7.526 -18.357 -13.539 1.00 88.31 312 GLU A O 1
ATOM 2425 N N . PHE A 1 313 ? 8.178 -17.953 -11.427 1.00 87.25 313 PHE A N 1
ATOM 2426 C CA . PHE A 1 313 ? 9.314 -17.081 -11.715 1.00 87.25 313 PHE A CA 1
ATOM 2427 C C . PHE A 1 313 ? 10.662 -17.820 -11.603 1.00 87.25 313 PHE A C 1
ATOM 2429 O O . PHE A 1 313 ? 11.714 -17.192 -11.604 1.00 87.25 313 PHE A O 1
ATOM 2436 N N . GLY A 1 314 ? 10.662 -19.148 -11.417 1.00 86.62 314 GLY A N 1
ATOM 2437 C CA . GLY A 1 314 ? 11.892 -19.928 -11.225 1.00 86.62 314 GLY A CA 1
ATOM 2438 C C . GLY A 1 314 ? 12.604 -19.695 -9.881 1.00 86.62 314 GLY A C 1
ATOM 2439 O O . GLY A 1 314 ? 13.801 -19.951 -9.773 1.00 86.62 314 GLY A O 1
ATOM 2440 N N . LEU A 1 315 ? 11.896 -19.229 -8.842 1.00 86.50 315 LEU A N 1
ATOM 2441 C CA . LEU A 1 315 ? 12.496 -18.754 -7.581 1.00 86.50 315 LEU A CA 1
ATOM 2442 C C . LEU A 1 315 ? 12.520 -19.777 -6.432 1.00 86.50 315 LEU A C 1
ATOM 2444 O O . LEU A 1 315 ? 12.717 -19.379 -5.284 1.00 86.50 315 LEU A O 1
ATOM 2448 N N . ASP A 1 316 ? 12.282 -21.069 -6.680 1.00 70.06 316 ASP A N 1
ATOM 2449 C CA . ASP A 1 316 ? 11.989 -22.033 -5.603 1.00 70.06 316 ASP A CA 1
ATOM 2450 C C . ASP A 1 316 ? 13.085 -22.169 -4.524 1.00 70.06 316 ASP A C 1
ATOM 2452 O O . ASP A 1 316 ? 12.730 -22.483 -3.387 1.00 70.06 316 ASP A O 1
ATOM 2456 N N . ASP A 1 317 ? 14.339 -21.809 -4.836 1.00 66.44 317 ASP A N 1
ATOM 2457 C CA . ASP A 1 317 ? 15.475 -21.673 -3.904 1.00 66.44 317 ASP A CA 1
ATOM 2458 C C . ASP A 1 317 ? 16.453 -20.540 -4.325 1.00 66.44 317 ASP A C 1
ATOM 2460 O O . ASP A 1 317 ? 17.667 -20.650 -4.152 1.00 66.44 317 ASP A O 1
ATOM 2464 N N . SER A 1 318 ? 15.947 -19.462 -4.940 1.00 76.00 318 SER A N 1
ATOM 2465 C CA . SER A 1 318 ? 16.787 -18.369 -5.469 1.00 76.00 318 SER A CA 1
ATOM 2466 C C . SER A 1 318 ? 17.070 -17.271 -4.435 1.00 76.00 318 SER A C 1
ATOM 2468 O O . SER A 1 318 ? 16.165 -16.836 -3.717 1.00 76.00 318 SER A O 1
ATOM 2470 N N . ASP A 1 319 ? 18.298 -16.739 -4.434 1.00 73.50 319 ASP A N 1
ATOM 2471 C CA . ASP A 1 319 ? 18.668 -15.525 -3.687 1.00 73.50 319 ASP A CA 1
ATOM 2472 C C . ASP A 1 319 ? 17.868 -14.287 -4.154 1.00 73.50 319 ASP A C 1
ATOM 2474 O O . ASP A 1 319 ? 17.702 -13.321 -3.402 1.00 73.50 319 ASP A O 1
ATOM 2478 N N . ASP A 1 320 ? 17.297 -14.328 -5.364 1.00 82.69 320 ASP A N 1
ATOM 2479 C CA . ASP A 1 320 ? 16.466 -13.254 -5.920 1.00 82.69 320 ASP A CA 1
ATOM 2480 C C . ASP A 1 320 ? 15.033 -13.244 -5.374 1.00 82.69 320 ASP A C 1
ATOM 2482 O O . ASP A 1 320 ? 14.305 -12.274 -5.593 1.00 82.69 320 ASP A O 1
ATOM 2486 N N . TRP A 1 321 ? 14.623 -14.264 -4.607 1.00 88.38 321 TRP A N 1
ATOM 2487 C CA . TRP A 1 321 ? 13.284 -14.329 -4.009 1.00 88.38 321 TRP A CA 1
ATOM 2488 C C . TRP A 1 321 ? 12.941 -13.062 -3.216 1.00 88.38 321 TRP A C 1
ATOM 2490 O O . TRP A 1 321 ? 11.838 -12.521 -3.331 1.00 88.38 321 TRP A O 1
ATOM 2500 N N . SER A 1 322 ? 13.905 -12.561 -2.438 1.00 87.25 322 SER A N 1
ATOM 2501 C CA . SER A 1 322 ? 13.725 -11.345 -1.642 1.00 87.25 322 SER A CA 1
ATOM 2502 C C . SER A 1 322 ? 13.564 -10.117 -2.535 1.00 87.25 322 SER A C 1
ATOM 2504 O O . SER A 1 322 ? 12.662 -9.326 -2.289 1.00 87.25 322 SER A O 1
ATOM 2506 N N . LYS A 1 323 ? 14.359 -9.986 -3.606 1.00 88.00 323 LYS A N 1
ATOM 2507 C CA . LYS A 1 323 ? 14.293 -8.839 -4.529 1.00 88.00 323 LYS A CA 1
ATOM 2508 C C . LYS A 1 323 ? 12.958 -8.774 -5.263 1.00 88.00 323 LYS A C 1
ATOM 2510 O O . LYS A 1 323 ? 12.371 -7.703 -5.376 1.00 88.00 323 LYS A O 1
ATOM 2515 N N . TRP A 1 324 ? 12.459 -9.921 -5.722 1.00 92.44 324 TRP A N 1
ATOM 2516 C CA . TRP A 1 324 ? 11.143 -10.023 -6.349 1.00 92.44 324 TRP A CA 1
ATOM 2517 C C . TRP A 1 324 ? 10.029 -9.654 -5.382 1.00 92.44 324 TRP A C 1
ATOM 2519 O O . TRP A 1 324 ? 9.152 -8.860 -5.713 1.00 92.44 324 TRP A O 1
ATOM 2529 N N . ARG A 1 325 ? 10.083 -10.179 -4.155 1.00 91.88 325 ARG A N 1
ATOM 2530 C CA . ARG A 1 325 ? 9.110 -9.827 -3.123 1.00 91.88 325 ARG A CA 1
ATOM 2531 C C . ARG A 1 325 ? 9.148 -8.332 -2.795 1.00 91.88 325 ARG A C 1
ATOM 2533 O O . ARG A 1 325 ? 8.092 -7.729 -2.654 1.00 91.88 325 ARG A O 1
ATOM 2540 N N . GLU A 1 326 ? 10.331 -7.737 -2.667 1.00 91.19 326 GLU A N 1
ATOM 2541 C CA . GLU A 1 326 ? 10.485 -6.302 -2.402 1.00 91.19 326 GLU A CA 1
ATOM 2542 C C . GLU A 1 326 ? 9.947 -5.444 -3.547 1.00 91.19 326 GLU A C 1
ATOM 2544 O O . GLU A 1 326 ? 9.242 -4.472 -3.291 1.00 91.19 326 GLU A O 1
ATOM 2549 N N . PHE A 1 327 ? 10.213 -5.841 -4.792 1.00 93.44 327 PHE A N 1
ATOM 2550 C CA . PHE A 1 327 ? 9.662 -5.195 -5.976 1.00 93.44 327 PHE A CA 1
ATOM 2551 C C . PHE A 1 327 ? 8.134 -5.260 -6.003 1.00 93.44 327 PHE A C 1
ATOM 2553 O O . PHE A 1 327 ? 7.490 -4.222 -6.108 1.00 93.44 327 PHE A O 1
ATOM 2560 N N . PHE A 1 328 ? 7.545 -6.448 -5.827 1.00 95.62 328 PHE A N 1
ATOM 2561 C CA . PHE A 1 328 ? 6.090 -6.608 -5.776 1.00 95.62 328 PHE A CA 1
ATOM 2562 C C . PHE A 1 328 ? 5.462 -5.790 -4.645 1.00 95.62 328 PHE A C 1
ATOM 2564 O O . PHE A 1 328 ? 4.434 -5.149 -4.845 1.00 95.62 328 PHE A O 1
ATOM 2571 N N . GLN A 1 329 ? 6.099 -5.758 -3.474 1.00 92.94 329 GLN A N 1
ATOM 2572 C CA . GLN A 1 329 ? 5.644 -4.932 -2.360 1.00 92.94 329 GLN A CA 1
ATOM 2573 C C . GLN A 1 329 ? 5.709 -3.436 -2.703 1.00 92.94 329 GLN A C 1
ATOM 2575 O O . GLN A 1 329 ? 4.789 -2.693 -2.370 1.00 92.94 329 GLN A O 1
ATOM 2580 N N . TRP A 1 330 ? 6.772 -3.000 -3.380 1.00 92.38 330 TRP A N 1
ATOM 2581 C CA . TRP A 1 330 ? 6.947 -1.619 -3.822 1.00 92.38 330 TRP A CA 1
ATOM 2582 C C . TRP A 1 330 ? 5.884 -1.197 -4.845 1.00 92.38 330 TRP A C 1
ATOM 2584 O O . TRP A 1 330 ? 5.254 -0.161 -4.646 1.00 92.38 330 TRP A O 1
ATOM 2594 N N . VAL A 1 331 ? 5.596 -2.020 -5.863 1.00 92.75 331 VAL A N 1
ATOM 2595 C CA . VAL A 1 331 ? 4.524 -1.735 -6.840 1.00 92.75 331 VAL A CA 1
ATOM 2596 C C . VAL A 1 331 ? 3.109 -1.885 -6.270 1.00 92.75 331 VAL A C 1
ATOM 2598 O O . VAL A 1 331 ? 2.140 -1.528 -6.926 1.00 92.75 331 VAL A O 1
ATOM 2601 N N . GLY A 1 332 ? 2.952 -2.355 -5.031 1.00 92.12 332 GLY A N 1
ATOM 2602 C CA . GLY A 1 332 ? 1.670 -2.316 -4.325 1.00 92.12 332 GLY A CA 1
ATOM 2603 C C . GLY A 1 332 ? 0.984 -3.657 -4.092 1.00 92.12 332 GLY A C 1
ATOM 2604 O O . GLY A 1 332 ? -0.129 -3.668 -3.560 1.00 92.12 332 GLY A O 1
ATOM 2605 N N . VAL A 1 333 ? 1.638 -4.780 -4.405 1.00 95.19 333 VAL A N 1
ATOM 2606 C CA . VAL A 1 333 ? 1.142 -6.101 -4.000 1.00 95.19 333 VAL A CA 1
ATOM 2607 C C . VAL A 1 333 ? 1.119 -6.159 -2.473 1.00 95.19 333 VAL A C 1
ATOM 2609 O O . VAL A 1 333 ? 2.134 -5.947 -1.804 1.00 95.19 333 VAL A O 1
ATOM 2612 N N . CYS A 1 334 ? -0.053 -6.423 -1.896 1.00 93.50 334 CYS A N 1
ATOM 2613 C CA . CYS A 1 334 ? -0.270 -6.239 -0.463 1.00 93.50 334 CYS A CA 1
ATOM 2614 C C . CYS A 1 334 ? -0.128 -7.548 0.326 1.00 93.50 334 CYS A C 1
ATOM 2616 O O . CYS A 1 334 ? -0.567 -8.615 -0.103 1.00 93.50 334 CYS A O 1
ATOM 2618 N N . GLU A 1 335 ? 0.495 -7.486 1.503 1.00 92.56 335 GLU A N 1
ATOM 2619 C CA . GLU A 1 335 ? 0.720 -8.661 2.361 1.00 92.56 335 GLU A CA 1
ATOM 2620 C C . GLU A 1 335 ? -0.323 -8.853 3.458 1.00 92.56 335 GLU A C 1
ATOM 2622 O O . GLU A 1 335 ? -0.430 -9.936 4.042 1.00 92.56 335 GLU A O 1
ATOM 2627 N N . HIS A 1 336 ? -1.052 -7.789 3.750 1.00 93.44 336 HIS A N 1
ATOM 2628 C CA . HIS A 1 336 ? -1.992 -7.669 4.848 1.00 93.44 336 HIS A CA 1
ATOM 2629 C C . HIS A 1 336 ? -3.294 -7.063 4.341 1.00 93.44 336 HIS A C 1
ATOM 2631 O O . HIS A 1 336 ? -3.360 -6.679 3.179 1.00 93.44 336 HIS A O 1
ATOM 2637 N N . ILE A 1 337 ? -4.324 -6.966 5.186 1.00 93.06 337 ILE A N 1
ATOM 2638 C CA . ILE A 1 337 ? -5.545 -6.218 4.839 1.00 93.06 337 ILE A CA 1
ATOM 2639 C C . ILE A 1 337 ? -5.168 -4.854 4.251 1.00 93.06 337 ILE A C 1
ATOM 2641 O O . ILE A 1 337 ? -4.377 -4.117 4.850 1.00 93.06 337 ILE A O 1
ATOM 2645 N N . ARG A 1 338 ? -5.652 -4.545 3.048 1.00 91.81 338 ARG A N 1
ATOM 2646 C CA . ARG A 1 338 ? -5.246 -3.319 2.366 1.00 91.81 338 ARG A CA 1
ATOM 2647 C C . ARG A 1 338 ? -5.966 -2.132 2.986 1.00 91.81 338 ARG A C 1
ATOM 2649 O O . ARG A 1 338 ? -7.193 -2.103 3.086 1.00 91.81 338 ARG A O 1
ATOM 2656 N N . ILE A 1 339 ? -5.170 -1.152 3.387 1.00 91.94 339 ILE A N 1
ATOM 2657 C CA . ILE A 1 339 ? -5.643 0.176 3.738 1.00 91.94 339 ILE A CA 1
ATOM 2658 C C . ILE A 1 339 ? -5.698 0.950 2.415 1.00 91.94 339 ILE A C 1
ATOM 2660 O O . ILE A 1 339 ? -4.709 1.040 1.702 1.00 91.94 339 ILE A O 1
ATOM 2664 N N . THR A 1 340 ? -6.854 1.432 1.984 1.00 89.00 340 THR A N 1
ATOM 2665 C CA . THR A 1 340 ? -6.944 2.063 0.658 1.00 89.00 340 THR A CA 1
ATOM 2666 C C . THR A 1 340 ? -6.338 3.465 0.698 1.00 89.00 340 THR A C 1
ATOM 2668 O O . THR A 1 340 ? -6.538 4.183 1.680 1.00 89.00 340 THR A O 1
ATOM 2671 N N . PRO A 1 341 ? -5.586 3.905 -0.325 1.00 88.69 341 PRO A N 1
ATOM 2672 C CA . PRO A 1 341 ? -5.169 5.301 -0.405 1.00 88.69 341 PRO A CA 1
ATOM 2673 C C . PRO A 1 341 ? -6.381 6.229 -0.516 1.00 88.69 341 PRO A C 1
ATOM 2675 O O . PRO A 1 341 ? -7.449 5.817 -0.965 1.00 88.69 341 PRO A O 1
ATOM 2678 N N . PHE A 1 342 ? -6.214 7.487 -0.100 1.00 88.44 342 PHE A N 1
ATOM 2679 C CA . PHE A 1 342 ? -7.312 8.455 -0.075 1.00 88.44 342 PHE A CA 1
ATOM 2680 C C . PHE A 1 342 ? -7.929 8.674 -1.459 1.00 88.44 342 PHE A C 1
ATOM 2682 O O . PHE A 1 342 ? -9.150 8.591 -1.611 1.00 88.44 342 PHE A O 1
ATOM 2689 N N . PHE A 1 343 ? -7.075 8.874 -2.462 1.00 86.25 343 PHE A N 1
ATOM 2690 C CA . PHE A 1 343 ? -7.443 8.798 -3.866 1.00 86.25 343 PHE A CA 1
ATOM 2691 C C . PHE A 1 343 ? -6.994 7.462 -4.438 1.00 86.25 343 PHE A C 1
ATOM 2693 O O . PHE A 1 343 ? -5.868 7.018 -4.209 1.00 86.25 343 PHE A O 1
ATOM 2700 N N . HIS A 1 344 ? -7.872 6.832 -5.209 1.00 86.00 344 HIS A N 1
ATOM 2701 C CA . HIS A 1 344 ? -7.544 5.572 -5.851 1.00 86.00 344 HIS A CA 1
ATOM 2702 C C . HIS A 1 344 ? -6.470 5.784 -6.942 1.00 86.00 344 HIS A C 1
ATOM 2704 O O . HIS A 1 344 ? -6.509 6.820 -7.617 1.00 86.00 344 HIS A O 1
ATOM 2710 N N . PRO A 1 345 ? -5.548 4.828 -7.190 1.00 84.00 345 PRO A N 1
ATOM 2711 C CA . PRO A 1 345 ? -4.485 5.013 -8.186 1.00 84.00 345 PRO A CA 1
ATOM 2712 C C . PRO A 1 345 ? -4.971 5.300 -9.612 1.00 84.00 345 PRO A C 1
ATOM 2714 O O . PRO A 1 345 ? -4.297 5.959 -10.394 1.00 84.00 345 PRO A O 1
ATOM 2717 N N . THR A 1 346 ? -6.187 4.868 -9.947 1.00 81.00 346 THR A N 1
ATOM 2718 C CA . THR A 1 346 ? -6.807 5.103 -11.262 1.00 81.00 346 THR A CA 1
ATOM 2719 C C . THR A 1 346 ? -7.456 6.481 -11.415 1.00 81.00 346 THR A C 1
ATOM 2721 O O . THR A 1 346 ? -8.070 6.751 -12.446 1.00 81.00 346 THR A O 1
ATOM 2724 N N . GLN A 1 347 ? -7.436 7.327 -10.386 1.00 78.06 347 GLN A N 1
ATOM 2725 C CA . GLN A 1 347 ? -8.139 8.609 -10.379 1.00 78.06 347 GLN A CA 1
ATOM 2726 C C . GLN A 1 347 ? -7.170 9.784 -10.436 1.00 78.06 347 GLN A C 1
ATOM 2728 O O . GLN A 1 347 ? -6.044 9.710 -9.962 1.00 78.06 347 GLN A O 1
ATOM 2733 N N . SER A 1 348 ? -7.629 10.906 -10.991 1.00 73.06 348 SER A N 1
ATOM 2734 C CA . SER A 1 348 ? -6.869 12.155 -10.939 1.00 73.06 348 SER A CA 1
ATOM 2735 C C . SER A 1 348 ? -6.925 12.741 -9.530 1.00 73.06 348 SER A C 1
ATOM 2737 O O . SER A 1 348 ? -8.007 12.909 -8.969 1.00 73.06 348 SER A O 1
ATOM 2739 N N . HIS A 1 349 ? -5.763 13.078 -8.973 1.00 75.62 349 HIS A N 1
ATOM 2740 C CA . HIS A 1 349 ? -5.654 13.629 -7.624 1.00 75.62 349 HIS A CA 1
ATOM 2741 C C . HIS A 1 349 ? -5.689 15.155 -7.664 1.00 75.62 349 HIS A C 1
ATOM 2743 O O . HIS A 1 349 ? -5.021 15.787 -8.487 1.00 75.62 349 HIS A O 1
ATOM 2749 N N . ARG A 1 350 ? -6.457 15.771 -6.760 1.00 72.94 350 ARG A N 1
ATOM 2750 C CA . ARG A 1 350 ? -6.502 17.233 -6.598 1.00 72.94 350 ARG A CA 1
ATOM 2751 C C . ARG A 1 350 ? -6.599 17.605 -5.124 1.00 72.94 350 ARG A C 1
ATOM 2753 O O . ARG A 1 350 ? -7.680 17.909 -4.639 1.00 72.94 350 ARG A O 1
ATOM 2760 N N . TYR A 1 351 ? -5.462 17.651 -4.433 1.00 75.88 351 TYR A N 1
ATOM 2761 C CA . TYR A 1 351 ? -5.404 18.089 -3.030 1.00 75.88 351 TYR A CA 1
ATOM 2762 C C . TYR A 1 351 ? -5.876 19.532 -2.821 1.00 75.88 351 TYR A C 1
ATOM 2764 O O . TYR A 1 351 ? -6.389 19.873 -1.768 1.00 75.88 351 TYR A O 1
ATOM 2772 N N . SER A 1 352 ? -5.810 20.393 -3.838 1.00 75.62 352 SER A N 1
ATOM 2773 C CA . SER A 1 352 ? -6.434 21.719 -3.747 1.00 75.62 352 SER A CA 1
ATOM 2774 C C . SER A 1 352 ? -7.957 21.663 -3.581 1.00 75.62 352 SER A C 1
ATOM 2776 O O . SER A 1 352 ? -8.541 22.607 -3.063 1.00 75.62 352 SER A O 1
ATOM 2778 N N . ALA A 1 353 ? -8.604 20.571 -3.999 1.00 80.19 353 ALA A N 1
ATOM 2779 C CA . ALA A 1 353 ? -10.037 20.364 -3.819 1.00 80.19 353 ALA A CA 1
ATOM 2780 C C . ALA A 1 353 ? -10.402 19.874 -2.410 1.00 80.19 353 ALA A C 1
ATOM 2782 O O . ALA A 1 353 ? -11.584 19.736 -2.133 1.00 80.19 353 ALA A O 1
ATOM 2783 N N . THR A 1 354 ? -9.418 19.615 -1.543 1.00 86.75 354 THR A N 1
ATOM 2784 C CA . THR A 1 354 ? -9.625 19.145 -0.164 1.00 86.75 354 THR A CA 1
ATOM 2785 C C . THR A 1 354 ? -9.366 20.250 0.863 1.00 86.75 354 THR A C 1
ATOM 2787 O O . THR A 1 354 ? -9.152 19.971 2.047 1.00 86.75 354 THR A O 1
ATOM 2790 N N . GLU A 1 355 ? -9.286 21.504 0.403 1.00 85.31 355 GLU A N 1
ATOM 2791 C CA . GLU A 1 355 ? -9.159 22.688 1.254 1.00 85.31 355 GLU A CA 1
ATOM 2792 C C . GLU A 1 355 ? -10.325 22.736 2.245 1.00 85.31 355 GLU A C 1
ATOM 2794 O O . GLU A 1 355 ? -11.452 22.395 1.894 1.00 85.31 355 GLU A O 1
ATOM 2799 N N . HIS A 1 356 ? -10.066 23.172 3.479 1.00 86.62 356 HIS A N 1
ATOM 2800 C CA . HIS A 1 356 ? -11.081 23.237 4.535 1.00 86.62 356 HIS A CA 1
ATOM 2801 C C . HIS A 1 356 ? -11.708 21.873 4.868 1.00 86.62 356 HIS A C 1
ATOM 2803 O O . HIS A 1 356 ? -12.858 21.811 5.288 1.00 86.62 356 HIS A O 1
ATOM 2809 N N . ILE A 1 357 ? -10.938 20.788 4.718 1.00 88.00 357 ILE A N 1
ATOM 2810 C CA . ILE A 1 357 ? -11.385 19.418 5.020 1.00 88.00 357 ILE A CA 1
ATOM 2811 C C . ILE A 1 357 ? -12.567 18.986 4.128 1.00 88.00 357 ILE A C 1
ATOM 2813 O O . ILE A 1 357 ? -13.420 18.191 4.517 1.00 88.00 357 ILE A O 1
ATOM 2817 N N . ASP A 1 358 ? -12.606 19.479 2.888 1.00 88.19 358 ASP A N 1
ATOM 2818 C CA . ASP A 1 358 ? -13.546 18.976 1.888 1.00 88.19 358 ASP A CA 1
ATOM 2819 C C . ASP A 1 358 ? -13.167 17.528 1.492 1.00 88.19 358 ASP A C 1
ATOM 2821 O O . ASP A 1 358 ? -11.988 17.254 1.226 1.00 88.19 358 ASP A O 1
ATOM 2825 N N . PRO A 1 359 ? -14.131 16.585 1.452 1.00 84.75 359 PRO A N 1
ATOM 2826 C CA . PRO A 1 359 ? -13.910 15.211 1.005 1.00 84.75 359 PRO A CA 1
ATOM 2827 C C . PRO A 1 359 ? -13.231 15.091 -0.360 1.00 84.75 359 PRO A C 1
ATOM 2829 O O . PRO A 1 359 ? -12.525 14.113 -0.590 1.00 84.75 359 PRO A O 1
ATOM 2832 N N . GLY A 1 360 ? -13.432 16.054 -1.263 1.00 83.56 360 G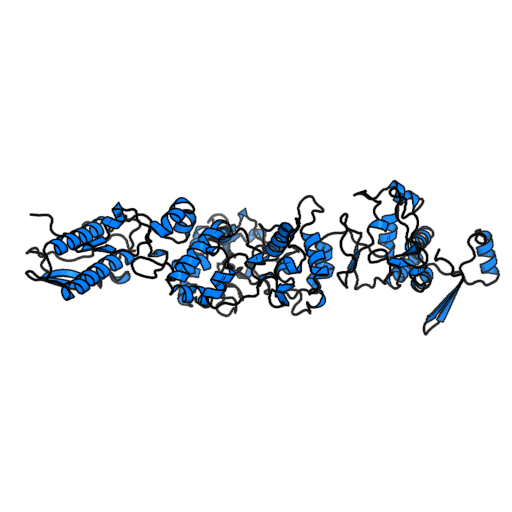LY A N 1
ATOM 2833 C CA . GLY A 1 360 ? -12.931 16.001 -2.631 1.00 83.56 360 GLY A CA 1
ATOM 2834 C C . GLY A 1 360 ? -13.643 14.942 -3.484 1.00 83.56 360 GLY A C 1
ATOM 2835 O O . GLY A 1 360 ? -13.921 13.826 -3.052 1.00 83.56 360 GLY A O 1
ATOM 2836 N N . SER A 1 361 ? -13.936 15.275 -4.741 1.00 83.69 361 SER A N 1
ATOM 2837 C CA . SER A 1 361 ? -14.638 14.352 -5.642 1.00 83.69 361 SER A CA 1
ATOM 2838 C C . SER A 1 361 ? -13.827 13.088 -5.934 1.00 83.69 361 SER A C 1
ATOM 2840 O O . SER A 1 361 ? -12.615 13.153 -6.146 1.00 83.69 361 SER A O 1
ATOM 2842 N N . ASN A 1 362 ? -14.530 11.962 -6.047 1.00 83.06 362 ASN A N 1
ATOM 2843 C CA . ASN A 1 362 ? -14.027 10.616 -6.309 1.00 83.06 362 ASN A CA 1
ATOM 2844 C C . ASN A 1 362 ? -13.129 10.012 -5.214 1.00 83.06 362 ASN A C 1
ATOM 2846 O O . ASN A 1 362 ? -12.709 8.864 -5.362 1.00 83.06 362 ASN A O 1
ATOM 2850 N N . SER A 1 363 ? -12.860 10.714 -4.113 1.00 87.06 363 SER A N 1
ATOM 2851 C CA . SER A 1 363 ? -12.032 10.190 -3.024 1.00 87.06 363 SER A CA 1
ATOM 2852 C C . SER A 1 363 ? -12.714 9.042 -2.265 1.00 87.06 363 SER A C 1
ATOM 2854 O O . SER A 1 363 ? -13.886 8.729 -2.471 1.00 87.06 363 SER A O 1
ATOM 2856 N N . THR A 1 364 ? -11.992 8.433 -1.325 1.00 87.19 364 THR A N 1
ATOM 2857 C CA . THR A 1 364 ? -12.552 7.457 -0.371 1.00 87.19 364 THR A CA 1
ATOM 2858 C C . THR A 1 364 ? -13.680 8.058 0.487 1.00 87.19 364 THR A C 1
ATOM 2860 O O . THR A 1 364 ? -14.546 7.333 0.975 1.00 87.19 364 THR A O 1
ATOM 2863 N N . LEU A 1 365 ? -13.688 9.381 0.678 1.00 88.12 365 LEU A N 1
ATOM 2864 C CA . LEU A 1 365 ? -14.703 10.094 1.457 1.00 88.12 365 LEU A CA 1
ATOM 2865 C C . LEU A 1 365 ? -15.879 10.593 0.608 1.00 88.12 365 LEU A C 1
ATOM 2867 O O . LEU A 1 365 ? -16.829 11.119 1.178 1.00 88.12 365 LEU A O 1
ATOM 2871 N N . ASP A 1 366 ? -15.833 10.443 -0.717 1.00 86.81 366 ASP A N 1
ATOM 2872 C CA . ASP A 1 366 ? -16.953 10.763 -1.603 1.00 86.81 366 ASP A CA 1
ATOM 2873 C C . ASP A 1 366 ? -17.952 9.591 -1.627 1.00 86.81 366 ASP A C 1
ATOM 2875 O O . ASP A 1 366 ? -17.608 8.536 -2.162 1.00 86.81 366 ASP A O 1
ATOM 2879 N N . PRO A 1 367 ? -19.183 9.738 -1.098 1.00 81.94 367 PRO A N 1
ATOM 2880 C CA . PRO A 1 367 ? -20.172 8.656 -1.061 1.00 81.94 367 PRO A CA 1
ATOM 2881 C C . PRO A 1 367 ? -20.564 8.112 -2.441 1.00 81.94 367 PRO A C 1
ATOM 2883 O O . PRO A 1 367 ? -21.012 6.973 -2.547 1.00 81.94 367 PRO A O 1
ATOM 2886 N N . GLU A 1 368 ? -20.408 8.914 -3.498 1.00 84.38 368 GLU A N 1
ATOM 2887 C CA . GLU A 1 368 ? -20.705 8.509 -4.877 1.00 84.38 368 GLU A CA 1
ATOM 2888 C C . GLU A 1 368 ? -19.524 7.765 -5.529 1.00 84.38 368 GLU A C 1
ATOM 2890 O O . GLU A 1 368 ? -19.658 7.183 -6.610 1.00 84.38 368 GLU A O 1
ATOM 2895 N N . SER A 1 369 ? -18.354 7.761 -4.883 1.00 84.38 369 SER A N 1
ATOM 2896 C CA . SER A 1 369 ? -17.188 7.017 -5.344 1.00 84.38 369 SER A CA 1
ATOM 2897 C C . SER A 1 369 ? -17.386 5.522 -5.127 1.00 84.38 369 SER A C 1
ATOM 2899 O O . SER A 1 369 ? -17.660 5.058 -4.022 1.00 84.38 369 SER A O 1
ATOM 2901 N N . GLN A 1 370 ? -17.123 4.727 -6.165 1.00 82.62 370 GLN A N 1
ATOM 2902 C CA . GLN A 1 370 ? -17.125 3.261 -6.066 1.00 82.62 370 GLN A CA 1
ATOM 2903 C C . GLN A 1 370 ? -16.069 2.702 -5.092 1.00 82.62 370 GLN A C 1
ATOM 2905 O O . GLN A 1 370 ? -16.100 1.516 -4.773 1.00 82.62 370 GLN A O 1
ATOM 2910 N N . PHE A 1 371 ? -15.116 3.535 -4.665 1.00 81.81 371 PHE A N 1
ATOM 2911 C CA . PHE A 1 371 ? -14.055 3.176 -3.723 1.00 81.81 371 PHE A CA 1
ATOM 2912 C C . PHE A 1 371 ? -14.348 3.642 -2.292 1.00 81.81 371 PHE A C 1
ATOM 2914 O O . PHE A 1 371 ? -13.533 3.411 -1.398 1.00 81.81 371 PHE A O 1
ATOM 2921 N N . SER A 1 372 ? -15.486 4.306 -2.067 1.00 82.00 372 SER A N 1
ATOM 2922 C CA . SER A 1 372 ? -15.911 4.675 -0.723 1.00 82.00 372 SER A CA 1
ATOM 2923 C C . SER A 1 372 ? -16.272 3.424 0.089 1.00 82.00 372 SER A C 1
ATOM 2925 O O . SER A 1 372 ? -16.839 2.478 -0.471 1.00 82.00 372 SER A O 1
ATOM 2927 N N . PRO A 1 373 ? -15.955 3.372 1.398 1.00 80.62 373 PRO A N 1
ATOM 2928 C CA . PRO A 1 373 ? -16.268 2.212 2.218 1.00 80.62 373 PRO A CA 1
ATOM 2929 C C . PRO A 1 373 ? -17.776 1.944 2.257 1.00 80.62 373 PRO A C 1
ATOM 2931 O O . PRO A 1 373 ? -18.575 2.790 2.658 1.00 80.62 373 PRO A O 1
ATOM 2934 N N . SER A 1 374 ? -18.166 0.731 1.877 1.00 75.50 374 SER A N 1
ATOM 2935 C CA . SER A 1 374 ? -19.567 0.342 1.685 1.00 75.50 374 SER A CA 1
ATOM 2936 C C . SER A 1 374 ? -20.393 0.286 2.978 1.00 75.50 374 SER A C 1
ATOM 2938 O O . SER A 1 374 ? -21.623 0.305 2.937 1.00 75.50 374 SER A O 1
ATOM 2940 N N . THR A 1 375 ? -19.734 0.218 4.138 1.00 74.44 375 THR A N 1
ATOM 2941 C CA . THR A 1 375 ? -20.378 0.190 5.463 1.00 74.44 375 THR A CA 1
ATOM 2942 C C . THR A 1 375 ? -20.590 1.564 6.083 1.00 74.44 375 THR A C 1
ATOM 2944 O O . THR A 1 375 ? -21.233 1.667 7.130 1.00 74.44 375 THR A O 1
ATOM 2947 N N . LEU A 1 376 ? -20.048 2.619 5.477 1.00 76.75 376 LEU A N 1
ATOM 2948 C CA . LEU A 1 376 ? -20.090 3.952 6.051 1.00 76.75 376 LEU A CA 1
ATOM 2949 C C . LEU A 1 376 ? -21.454 4.601 5.777 1.00 76.75 376 LEU A C 1
ATOM 2951 O O . LEU A 1 376 ? -21.779 4.935 4.642 1.00 76.75 376 LEU A O 1
ATOM 2955 N N . SER A 1 377 ? -22.273 4.778 6.819 1.00 78.88 377 SER A N 1
ATOM 2956 C CA . SER A 1 377 ? -23.525 5.531 6.687 1.00 78.88 377 SER A CA 1
ATOM 2957 C C . SER A 1 377 ? -23.245 7.028 6.492 1.00 78.88 377 SER A C 1
ATOM 2959 O O . SER A 1 377 ? -22.252 7.541 7.012 1.00 78.88 377 SER A O 1
ATOM 2961 N N . GLU A 1 378 ? -24.138 7.756 5.806 1.00 76.62 378 GLU A N 1
ATOM 2962 C CA . GLU A 1 378 ? -24.003 9.216 5.624 1.00 76.62 378 GLU A CA 1
ATOM 2963 C C . GLU A 1 378 ? -23.811 9.947 6.966 1.00 76.62 378 GLU A C 1
ATOM 2965 O O . GLU A 1 378 ? -22.964 10.829 7.085 1.00 76.62 378 GLU A O 1
ATOM 2970 N N . GLY A 1 379 ? -24.543 9.537 8.009 1.00 82.31 379 GLY A N 1
ATOM 2971 C CA . GLY A 1 379 ? -24.417 10.124 9.347 1.00 82.31 379 GLY A CA 1
ATOM 2972 C C . GLY A 1 379 ? -23.092 9.794 10.045 1.00 82.31 379 GLY A C 1
ATOM 2973 O O . GLY A 1 379 ? -22.549 10.630 10.773 1.00 82.31 379 GLY A O 1
ATOM 2974 N N . ASP A 1 380 ? -22.539 8.599 9.825 1.00 84.00 380 ASP A N 1
ATOM 2975 C CA . ASP A 1 380 ? -21.241 8.214 10.390 1.00 84.00 380 ASP A CA 1
ATOM 2976 C C . ASP A 1 380 ? -20.079 8.952 9.728 1.00 84.00 380 ASP A C 1
ATOM 2978 O O . ASP A 1 380 ? -19.127 9.326 10.429 1.00 84.00 380 ASP A O 1
ATOM 2982 N N . LEU A 1 381 ? -20.177 9.170 8.412 1.00 85.56 381 LEU A N 1
ATOM 2983 C CA . LEU A 1 381 ? -19.241 9.977 7.636 1.00 85.56 381 LEU A CA 1
ATOM 2984 C C . LEU A 1 381 ? -19.280 11.438 8.083 1.00 85.56 381 LEU A C 1
ATOM 2986 O O . LEU A 1 381 ? -18.234 11.983 8.419 1.00 85.56 381 LEU A O 1
ATOM 2990 N N . ASP A 1 382 ? -20.461 12.046 8.185 1.00 87.94 382 ASP A N 1
ATOM 2991 C CA . ASP A 1 382 ? -20.619 13.432 8.653 1.00 87.94 382 ASP A CA 1
ATOM 2992 C C . ASP A 1 382 ? -20.041 13.624 10.066 1.00 87.94 382 ASP A C 1
ATOM 2994 O O . ASP A 1 382 ? -19.259 14.539 10.339 1.00 87.94 382 ASP A O 1
ATOM 2998 N N . THR A 1 383 ? -20.302 12.660 10.954 1.00 90.56 383 THR A N 1
ATOM 2999 C CA . THR A 1 383 ? -19.712 12.632 12.300 1.00 90.56 383 THR A CA 1
ATOM 3000 C C . THR A 1 383 ? -18.187 12.456 12.265 1.00 90.56 383 THR A C 1
ATOM 3002 O O . THR A 1 383 ? -17.488 12.816 13.216 1.00 90.56 383 THR A O 1
ATOM 3005 N N . TYR A 1 384 ? -17.635 11.798 11.246 1.00 91.19 384 TYR A N 1
ATOM 3006 C CA . TYR A 1 384 ? -16.187 11.680 11.067 1.00 91.19 384 TYR A CA 1
ATOM 3007 C C . TYR A 1 384 ? -15.582 12.979 10.553 1.00 91.19 384 TYR A C 1
ATOM 3009 O O . TYR A 1 384 ? -14.661 13.480 11.192 1.00 91.19 384 TYR A O 1
ATOM 3017 N N . LEU A 1 385 ? -16.149 13.550 9.493 1.00 90.62 385 LEU A N 1
ATOM 3018 C CA . LEU A 1 385 ? -15.712 14.808 8.896 1.00 90.62 385 LEU A CA 1
ATOM 3019 C C . LEU A 1 385 ? -15.766 15.958 9.899 1.00 90.62 385 LEU A C 1
ATOM 3021 O O . LEU A 1 385 ? -14.776 16.653 10.052 1.00 90.62 385 LEU A O 1
ATOM 3025 N N . THR A 1 386 ? -16.840 16.078 10.682 1.00 92.81 386 THR A N 1
ATOM 3026 C CA . THR A 1 386 ? -16.954 17.112 11.728 1.00 92.81 386 THR A CA 1
ATOM 3027 C C . THR A 1 386 ? -15.825 17.010 12.763 1.00 92.81 386 THR A C 1
ATOM 3029 O O . THR A 1 386 ? -15.273 18.013 13.214 1.00 92.81 386 THR A O 1
ATOM 3032 N N . LYS A 1 387 ? -15.454 15.784 13.160 1.00 93.00 387 LYS A N 1
ATOM 3033 C CA . LYS A 1 387 ? -14.352 15.563 14.111 1.00 93.00 387 LYS A CA 1
ATOM 3034 C C . LYS A 1 387 ? -12.988 15.810 13.478 1.00 93.00 387 LYS A C 1
ATOM 3036 O O . LYS A 1 387 ? -12.115 16.342 14.153 1.00 93.00 387 LYS A O 1
ATOM 3041 N N . LEU A 1 388 ? -12.816 15.409 12.220 1.00 92.62 388 LEU A N 1
ATOM 3042 C CA . LEU A 1 388 ? -11.603 15.659 11.452 1.00 92.62 388 LEU A CA 1
ATOM 3043 C C . LEU A 1 388 ? -11.391 17.161 11.259 1.00 92.62 388 LEU A C 1
ATOM 3045 O O . LEU A 1 388 ? -10.298 17.646 11.506 1.00 92.62 388 LEU A O 1
ATOM 3049 N N . GLU A 1 389 ? -12.445 17.890 10.897 1.00 93.06 389 GLU A N 1
ATOM 3050 C CA . GLU A 1 389 ? -12.442 19.340 10.738 1.00 93.06 389 GLU A CA 1
ATOM 3051 C C . GLU A 1 389 ? -12.054 20.032 12.045 1.00 93.06 389 GLU A C 1
ATOM 3053 O O . GLU A 1 389 ? -11.101 20.807 12.063 1.00 93.06 389 GLU A O 1
ATOM 3058 N N . SER A 1 390 ? -12.720 19.695 13.155 1.00 93.19 390 SER A N 1
ATOM 3059 C CA . SER A 1 390 ? -12.379 20.247 14.471 1.00 93.19 390 SER A CA 1
ATOM 3060 C C . SER A 1 390 ? -10.913 19.999 14.834 1.00 93.19 390 SER A C 1
ATOM 3062 O O . SER A 1 390 ? -10.217 20.938 15.201 1.00 93.19 390 SER A O 1
ATOM 3064 N N . ALA A 1 391 ? -10.432 18.758 14.700 1.00 92.75 391 ALA A N 1
ATOM 3065 C CA . ALA A 1 391 ? -9.054 18.410 15.042 1.00 92.75 391 ALA A CA 1
ATOM 3066 C C . ALA A 1 391 ? -8.030 19.092 14.118 1.00 92.75 391 ALA A C 1
ATOM 3068 O O . ALA A 1 391 ? -6.964 19.498 14.571 1.00 92.75 391 ALA A O 1
ATOM 3069 N N . ALA A 1 392 ? -8.360 19.253 12.835 1.00 90.56 392 ALA A N 1
ATOM 3070 C CA . ALA A 1 392 ? -7.506 19.930 11.872 1.00 90.56 392 ALA A CA 1
ATOM 3071 C C . ALA A 1 392 ? -7.379 21.428 12.166 1.00 90.56 392 ALA A C 1
ATOM 3073 O O . ALA A 1 392 ? -6.282 21.966 12.082 1.00 90.56 392 ALA A O 1
ATOM 3074 N N . TYR A 1 393 ? -8.470 22.107 12.533 1.00 90.06 393 TYR A N 1
ATOM 3075 C CA . TYR A 1 393 ? -8.405 23.521 12.914 1.00 90.06 393 TYR A CA 1
ATOM 3076 C C . TYR A 1 393 ? -7.739 23.747 14.271 1.00 90.06 393 TYR A C 1
ATOM 3078 O O . TYR A 1 393 ? -7.088 24.773 14.436 1.00 90.06 393 TYR A O 1
ATOM 3086 N N . ASP A 1 394 ? -7.847 22.805 15.209 1.00 88.88 394 ASP A N 1
ATOM 3087 C CA . ASP A 1 394 ? -7.111 22.870 16.478 1.00 88.88 394 ASP A CA 1
ATOM 3088 C C . ASP A 1 394 ? -5.584 22.777 16.272 1.00 88.88 394 ASP A C 1
ATOM 3090 O O . ASP A 1 394 ? -4.822 23.295 17.090 1.00 88.88 394 ASP A O 1
ATOM 3094 N N . ALA A 1 395 ? -5.138 22.139 15.182 1.00 85.62 395 ALA A N 1
ATOM 3095 C CA . ALA A 1 395 ? -3.729 22.037 14.796 1.00 85.62 395 ALA A CA 1
ATOM 3096 C C . ALA A 1 395 ? -3.192 23.296 14.080 1.00 85.62 395 ALA A C 1
ATOM 3098 O O . ALA A 1 395 ? -1.990 23.552 14.079 1.00 85.62 395 ALA A O 1
ATOM 3099 N N . VAL A 1 396 ? -4.070 24.117 13.493 1.00 84.00 396 VAL A N 1
ATOM 3100 C CA . VAL A 1 396 ? -3.680 25.333 12.760 1.00 84.00 396 VAL A CA 1
ATOM 3101 C C . VAL A 1 396 ? -3.141 26.403 13.717 1.00 84.00 396 VAL A C 1
ATOM 3103 O O . VAL A 1 396 ? -3.810 26.816 14.664 1.00 84.00 396 VAL A O 1
ATOM 3106 N N . SER A 1 397 ? -1.958 26.942 13.409 1.00 76.12 397 SER A N 1
ATOM 3107 C CA . SER A 1 397 ? -1.411 28.126 14.082 1.00 76.12 397 SER A CA 1
ATOM 3108 C C . SER A 1 397 ? -2.226 29.380 13.728 1.00 76.12 397 SER A C 1
ATOM 3110 O O . SER A 1 397 ? -2.309 29.774 12.561 1.00 76.12 397 SER A O 1
ATOM 3112 N N . GLU A 1 398 ? -2.804 30.057 14.732 1.00 67.06 398 GLU A N 1
ATOM 3113 C CA . GLU A 1 398 ? -3.571 31.305 14.534 1.00 67.06 398 GLU A CA 1
ATOM 3114 C C . GLU A 1 398 ? -2.730 32.439 13.905 1.00 67.06 398 GLU A C 1
ATOM 3116 O O . GLU A 1 398 ? -3.285 33.344 13.275 1.00 67.06 398 GLU A O 1
ATOM 3121 N N . ASP A 1 399 ? -1.400 32.391 14.046 1.00 62.75 399 ASP A N 1
ATOM 3122 C CA . ASP A 1 399 ? -0.488 33.473 13.655 1.00 62.75 399 ASP A CA 1
ATOM 3123 C C . ASP A 1 399 ? -0.105 33.455 12.157 1.00 62.75 399 ASP A C 1
ATOM 3125 O O . ASP A 1 399 ? 0.281 34.495 11.610 1.00 62.75 399 ASP A O 1
ATOM 3129 N N . ASP A 1 400 ? -0.261 32.319 11.464 1.00 63.75 400 ASP A N 1
ATOM 3130 C CA . ASP A 1 400 ? 0.322 32.097 10.127 1.00 63.75 400 ASP A CA 1
ATOM 3131 C C . ASP A 1 400 ? -0.695 32.128 8.968 1.00 63.75 400 ASP A C 1
ATOM 3133 O O . ASP A 1 400 ? -0.325 32.114 7.788 1.00 63.75 400 ASP A O 1
ATOM 3137 N N . GLY A 1 401 ? -1.995 32.244 9.275 1.00 69.69 401 GLY A N 1
ATOM 3138 C CA . GLY A 1 401 ? -3.063 32.271 8.265 1.00 69.69 401 GLY A CA 1
ATOM 3139 C C . GLY A 1 401 ? -3.136 30.986 7.431 1.00 69.69 401 GLY A C 1
ATOM 3140 O O . GLY A 1 401 ? -3.524 31.024 6.256 1.00 69.69 401 GLY A O 1
ATOM 3141 N N . GLU A 1 402 ? -2.710 29.876 8.028 1.00 80.81 402 GLU A N 1
ATOM 3142 C CA . GLU A 1 402 ? -2.724 28.542 7.445 1.00 80.81 402 GLU A CA 1
ATOM 3143 C C . GLU A 1 402 ? -4.149 28.003 7.325 1.00 80.81 402 GLU A C 1
ATOM 3145 O O . GLU A 1 402 ? -5.081 28.425 8.015 1.00 80.81 402 GLU A O 1
ATOM 3150 N N . ARG A 1 403 ? -4.328 27.087 6.379 1.00 84.19 403 ARG A N 1
ATOM 3151 C CA . ARG A 1 403 ? -5.577 26.374 6.142 1.00 84.19 403 ARG A CA 1
ATOM 3152 C C . ARG A 1 403 ? -5.283 24.882 6.089 1.00 84.19 403 ARG A C 1
ATOM 3154 O O . ARG A 1 403 ? -4.259 24.511 5.511 1.00 84.19 403 ARG A O 1
ATOM 3161 N N . PRO A 1 404 ? -6.168 24.047 6.646 1.00 88.50 404 PRO A N 1
ATOM 3162 C CA . PRO A 1 404 ? -5.987 22.612 6.604 1.00 88.50 404 PRO A CA 1
ATOM 3163 C C . PRO A 1 404 ? -6.494 22.027 5.277 1.00 88.50 404 PRO A C 1
ATOM 3165 O O . PRO A 1 404 ? -7.546 22.421 4.763 1.00 88.50 404 PRO A O 1
ATOM 3168 N N . TYR A 1 405 ? -5.756 21.054 4.752 1.00 89.00 405 TYR A N 1
ATOM 3169 C CA . TYR A 1 405 ? -6.094 20.252 3.577 1.00 89.00 405 TYR A CA 1
ATOM 3170 C C . TYR A 1 405 ? -6.054 18.772 3.953 1.00 89.00 405 TYR A C 1
ATOM 3172 O O . TYR A 1 405 ? -5.134 18.351 4.649 1.00 89.00 405 TYR A O 1
ATOM 3180 N N . ILE A 1 406 ? -6.999 17.957 3.479 1.00 88.56 406 ILE A N 1
ATOM 3181 C CA . ILE A 1 406 ? -6.897 16.501 3.671 1.00 88.56 406 ILE A CA 1
ATOM 3182 C C . ILE A 1 406 ? -5.718 15.967 2.855 1.00 88.56 406 ILE A C 1
ATOM 3184 O O . ILE A 1 406 ? -5.759 15.970 1.628 1.00 88.56 406 ILE A O 1
ATOM 3188 N N . TRP A 1 407 ? -4.679 15.478 3.533 1.00 85.56 407 TRP A N 1
ATOM 3189 C CA . TRP A 1 407 ? -3.552 14.824 2.870 1.00 85.56 407 TRP A CA 1
ATOM 3190 C C . TRP A 1 407 ? -3.787 13.319 2.752 1.00 85.56 407 TRP A C 1
ATOM 3192 O O . TRP A 1 407 ? -3.666 12.742 1.670 1.00 85.56 407 TRP A O 1
ATOM 3202 N N . GLN A 1 408 ? -4.177 12.673 3.852 1.00 87.88 408 GLN A N 1
ATOM 3203 C CA . GLN A 1 408 ? -4.400 11.236 3.856 1.00 87.88 408 GLN A CA 1
ATOM 3204 C C . GLN A 1 408 ? -5.535 10.842 4.801 1.00 87.88 408 GLN A C 1
ATOM 3206 O O . GLN A 1 408 ? -5.449 10.986 6.019 1.00 87.88 408 GLN A O 1
ATOM 3211 N N . VAL A 1 409 ? -6.582 10.256 4.221 1.00 91.69 409 VAL A N 1
ATOM 3212 C CA . VAL A 1 409 ? -7.619 9.505 4.930 1.00 91.69 409 VAL A CA 1
ATOM 3213 C C . VAL A 1 409 ? -7.840 8.203 4.179 1.00 91.69 409 VAL A C 1
ATOM 3215 O O . VAL A 1 409 ? -8.132 8.206 2.990 1.00 91.69 409 VAL A O 1
ATOM 3218 N N . ASN A 1 410 ? -7.686 7.083 4.866 1.00 91.69 410 ASN A N 1
ATOM 3219 C CA . ASN A 1 410 ? -7.661 5.766 4.265 1.00 91.69 410 ASN A CA 1
ATOM 3220 C C . ASN A 1 410 ? -8.835 4.897 4.709 1.00 91.69 410 ASN A C 1
ATOM 3222 O O . ASN A 1 410 ? -9.149 4.799 5.897 1.00 91.69 410 ASN A O 1
ATOM 3226 N N . GLY A 1 411 ? -9.431 4.201 3.747 1.00 90.56 411 GLY A N 1
ATOM 3227 C CA . GLY A 1 411 ? -10.469 3.209 3.991 1.00 90.56 411 GLY A CA 1
ATOM 3228 C C . GLY A 1 411 ? -9.895 1.815 4.229 1.00 90.56 411 GLY A C 1
ATOM 3229 O O . GLY A 1 411 ? -8.689 1.580 4.133 1.00 90.56 411 GLY A O 1
ATOM 3230 N N . LEU A 1 412 ? -10.784 0.876 4.539 1.00 91.12 412 LEU A N 1
ATOM 3231 C CA . LEU A 1 412 ? -10.477 -0.549 4.579 1.00 91.12 412 LEU A CA 1
ATOM 3232 C C . LEU A 1 412 ? -11.009 -1.209 3.302 1.00 91.12 412 LEU A C 1
ATOM 3234 O O . LEU A 1 412 ? -12.198 -1.104 3.005 1.00 91.12 412 LEU A O 1
ATOM 3238 N N . GLU A 1 413 ? -10.156 -1.905 2.551 1.00 90.75 413 GLU A N 1
ATOM 3239 C CA . GLU A 1 413 ? -10.628 -2.671 1.394 1.00 90.75 413 GLU A CA 1
ATOM 3240 C C . GLU A 1 413 ? -11.499 -3.851 1.856 1.00 90.75 413 GLU A C 1
ATOM 3242 O O . GLU A 1 413 ? -11.168 -4.540 2.822 1.00 90.75 413 GLU A O 1
ATOM 3247 N N . TYR A 1 414 ? -12.611 -4.097 1.157 1.00 91.31 414 TYR A N 1
ATOM 3248 C CA . TYR A 1 414 ? -13.605 -5.119 1.516 1.00 91.31 414 TYR A CA 1
ATOM 3249 C C . TYR A 1 414 ? -14.198 -4.944 2.923 1.00 91.31 414 TYR A C 1
ATOM 3251 O O . TYR A 1 414 ? -14.553 -5.932 3.573 1.00 91.31 414 TYR A O 1
ATOM 3259 N N . ASP A 1 415 ? -14.329 -3.698 3.387 1.00 90.81 415 ASP A N 1
ATOM 3260 C CA . ASP A 1 415 ? -14.856 -3.352 4.709 1.00 90.81 415 ASP A CA 1
ATOM 3261 C C . ASP A 1 415 ? -16.127 -4.135 5.080 1.00 90.81 415 ASP A C 1
ATOM 3263 O O . ASP A 1 415 ? -16.169 -4.771 6.131 1.00 90.81 415 ASP A O 1
ATOM 3267 N N . HIS A 1 416 ? -17.130 -4.190 4.202 1.00 90.88 416 HIS A N 1
ATOM 3268 C CA . HIS A 1 416 ? -18.371 -4.914 4.481 1.00 90.88 416 HIS A CA 1
ATOM 3269 C C . HIS A 1 416 ? -18.161 -6.409 4.711 1.00 90.88 416 HIS A C 1
ATOM 3271 O O . HIS A 1 416 ? -18.667 -6.948 5.693 1.00 90.88 416 HIS A O 1
ATOM 3277 N N . ALA A 1 417 ? -17.391 -7.081 3.854 1.00 93.50 417 ALA A N 1
ATOM 3278 C CA . ALA A 1 417 ? -17.150 -8.514 3.988 1.00 93.50 417 ALA A CA 1
ATOM 3279 C C . ALA A 1 417 ? -16.365 -8.837 5.269 1.00 93.50 417 ALA A C 1
ATOM 3281 O O . ALA A 1 417 ? -16.720 -9.766 5.996 1.00 93.50 417 ALA A O 1
ATOM 3282 N N . LEU A 1 418 ? -15.338 -8.038 5.581 1.00 93.44 418 LEU A N 1
ATOM 3283 C CA . LEU A 1 418 ? -14.527 -8.203 6.788 1.00 93.44 418 LEU A CA 1
ATOM 3284 C C . LEU A 1 418 ? -15.353 -7.985 8.062 1.00 93.44 418 LEU A C 1
ATOM 3286 O O . LEU A 1 418 ? -15.271 -8.780 8.999 1.00 93.44 418 LEU A O 1
ATOM 3290 N N . LEU A 1 419 ? -16.163 -6.926 8.105 1.00 90.81 419 LEU A N 1
ATOM 3291 C CA . LEU A 1 419 ? -16.959 -6.591 9.285 1.00 90.81 419 LEU A CA 1
ATOM 3292 C C . LEU A 1 419 ? -18.151 -7.540 9.478 1.00 90.81 419 LEU A C 1
ATOM 3294 O O . LEU A 1 419 ? -18.466 -7.895 10.613 1.00 90.81 419 LEU A O 1
ATOM 3298 N N . GLU A 1 420 ? -18.776 -8.016 8.398 1.00 91.88 420 GLU A N 1
ATOM 3299 C CA . GLU A 1 420 ? -19.831 -9.034 8.473 1.00 91.88 420 GLU A CA 1
ATOM 3300 C C . GLU A 1 420 ? -19.291 -10.390 8.943 1.00 91.88 420 GLU A C 1
ATOM 3302 O O . GLU A 1 420 ? -19.902 -11.029 9.805 1.00 91.88 420 GLU A O 1
ATOM 3307 N N . ALA A 1 421 ? -18.115 -10.801 8.456 1.00 93.75 421 ALA A N 1
ATOM 3308 C CA . ALA A 1 421 ? -17.426 -11.997 8.941 1.00 93.75 421 ALA A CA 1
ATOM 3309 C C . ALA A 1 421 ? -17.018 -11.880 10.421 1.00 93.75 421 ALA A C 1
ATOM 3311 O O . ALA A 1 421 ? -16.983 -12.883 11.132 1.00 93.75 421 ALA A O 1
ATOM 3312 N N . GLY A 1 422 ? -16.812 -10.651 10.914 1.00 90.75 422 GLY A N 1
ATOM 3313 C CA . GLY A 1 422 ? -16.585 -10.314 12.324 1.00 90.75 422 GLY A CA 1
ATOM 3314 C C . GLY A 1 422 ? -17.624 -10.865 13.304 1.00 90.75 422 GLY A C 1
ATOM 3315 O O . GLY A 1 422 ? -17.312 -11.063 14.478 1.00 90.75 422 GLY A O 1
ATOM 3316 N N . LYS A 1 423 ? -18.835 -11.190 12.837 1.00 89.75 423 LYS A N 1
ATOM 3317 C CA . LYS A 1 423 ? -19.877 -11.825 13.660 1.00 89.75 423 LYS A CA 1
ATOM 3318 C C . LYS A 1 423 ? -19.497 -13.244 14.106 1.00 89.75 423 LYS A C 1
ATOM 3320 O O . LYS A 1 423 ? -20.057 -13.736 15.086 1.00 89.75 423 LYS A O 1
ATOM 3325 N N . ASP A 1 424 ? -18.551 -13.899 13.428 1.00 93.75 424 ASP A N 1
ATOM 3326 C CA . ASP A 1 424 ? -17.990 -15.187 13.842 1.00 93.75 424 ASP A CA 1
ATOM 3327 C C . ASP A 1 424 ? -16.815 -14.992 14.832 1.00 93.75 424 ASP A C 1
ATOM 3329 O O . ASP A 1 424 ? -15.808 -14.358 14.492 1.00 93.75 424 ASP A O 1
ATOM 3333 N N . PRO A 1 425 ? -16.877 -15.564 16.054 1.00 92.62 425 PRO A N 1
ATOM 3334 C CA . PRO A 1 425 ? -15.774 -15.497 17.010 1.00 92.62 425 PRO A CA 1
ATOM 3335 C C . PRO A 1 425 ? -14.431 -16.031 16.493 1.00 92.62 425 PRO A C 1
ATOM 3337 O O . PRO A 1 425 ? -13.388 -15.542 16.929 1.00 92.62 425 PRO A O 1
ATOM 3340 N N . GLU A 1 426 ? -14.412 -17.038 15.619 1.00 92.44 426 GLU A N 1
ATOM 3341 C CA . GLU A 1 426 ? -13.149 -17.570 15.093 1.00 92.44 426 GLU A CA 1
ATOM 3342 C C . GLU A 1 426 ? -12.512 -16.608 14.087 1.00 92.44 426 GLU A C 1
ATOM 3344 O O . GLU A 1 426 ? -11.293 -16.414 14.109 1.00 92.44 426 GLU A O 1
ATOM 3349 N N . PHE A 1 427 ? -13.330 -15.924 13.284 1.00 94.56 427 PHE A N 1
ATOM 3350 C CA . PHE A 1 427 ? -12.850 -14.859 12.409 1.00 94.56 427 PHE A CA 1
ATOM 3351 C C . PHE A 1 427 ? -12.288 -13.685 13.216 1.00 94.56 427 PHE A C 1
ATOM 3353 O O . PHE A 1 427 ? -11.197 -13.207 12.917 1.00 94.56 427 PHE A O 1
ATOM 3360 N N . GLY A 1 428 ? -12.963 -13.266 14.291 1.00 93.81 428 GLY A N 1
ATOM 3361 C CA . GLY A 1 428 ? -12.472 -12.190 15.157 1.00 93.81 428 GLY A CA 1
ATOM 3362 C C . GLY A 1 428 ? -11.087 -12.470 15.762 1.00 93.81 428 GLY A C 1
ATOM 3363 O O . GLY A 1 428 ? -10.232 -11.583 15.814 1.00 93.81 428 GLY A O 1
ATOM 3364 N N . LYS A 1 429 ? -10.815 -13.724 16.158 1.00 92.06 429 LYS A N 1
ATOM 3365 C CA . LYS A 1 429 ? -9.472 -14.149 16.601 1.00 92.06 429 LYS A CA 1
ATOM 3366 C C . LYS A 1 429 ? -8.454 -14.084 15.466 1.00 92.06 429 LYS A C 1
ATOM 3368 O O . LYS A 1 429 ? -7.326 -13.640 15.684 1.00 92.06 429 LYS A O 1
ATOM 3373 N N . LEU A 1 430 ? -8.845 -14.533 14.272 1.00 93.38 430 LEU A N 1
ATOM 3374 C CA . LEU A 1 430 ? -7.994 -14.506 13.085 1.00 93.38 430 LEU A CA 1
ATOM 3375 C C . LEU A 1 430 ? -7.622 -13.066 12.709 1.00 93.38 430 LEU A C 1
ATOM 3377 O O . LEU A 1 430 ? -6.443 -12.786 12.506 1.00 93.38 430 LEU A O 1
ATOM 3381 N N . LEU A 1 431 ? -8.594 -12.149 12.710 1.00 95.31 431 LEU A N 1
ATOM 3382 C CA . LEU A 1 431 ? -8.392 -10.725 12.443 1.00 95.31 431 LEU A CA 1
ATOM 3383 C C . LEU A 1 431 ? -7.467 -10.077 13.480 1.00 95.31 431 LEU A C 1
ATOM 3385 O O . LEU A 1 431 ? -6.521 -9.393 13.098 1.00 95.31 431 LEU A O 1
ATOM 3389 N N . MET A 1 432 ? -7.661 -10.340 14.779 1.00 94.31 432 MET A N 1
ATOM 3390 C CA . MET A 1 432 ? -6.747 -9.833 15.814 1.00 94.31 432 MET A CA 1
ATOM 3391 C C . MET A 1 432 ? -5.316 -10.351 15.612 1.00 94.31 432 MET A C 1
ATOM 3393 O O . MET A 1 432 ? -4.358 -9.583 15.690 1.00 94.31 432 MET A O 1
ATOM 3397 N N . GLY A 1 433 ? -5.154 -11.645 15.319 1.00 93.25 433 GLY A N 1
ATOM 3398 C CA . GLY A 1 433 ? -3.843 -12.230 15.028 1.00 93.25 433 GLY A CA 1
ATOM 3399 C C . GLY A 1 433 ? -3.190 -11.636 13.774 1.00 93.25 433 GLY A C 1
ATOM 3400 O O . GLY A 1 433 ? -1.971 -11.444 13.741 1.00 93.25 433 GLY A O 1
ATOM 3401 N N . HIS A 1 434 ? -3.996 -11.294 12.767 1.00 95.19 434 HIS A N 1
ATOM 3402 C CA . HIS A 1 434 ? -3.541 -10.622 11.556 1.00 95.19 434 HIS A CA 1
ATOM 3403 C C . HIS A 1 434 ? -3.049 -9.200 11.844 1.00 95.19 434 HIS A C 1
ATOM 3405 O O . HIS A 1 434 ? -1.917 -8.863 11.492 1.00 95.19 434 HIS A O 1
ATOM 3411 N N . LEU A 1 435 ? -3.859 -8.401 12.549 1.00 95.38 435 LEU A N 1
ATOM 3412 C CA . LEU A 1 435 ? -3.506 -7.046 12.975 1.00 95.38 435 LEU A CA 1
ATOM 3413 C C . LEU A 1 435 ? -2.238 -7.048 13.827 1.00 95.38 435 LEU A C 1
ATOM 3415 O O . LEU A 1 435 ? -1.339 -6.261 13.570 1.00 95.38 435 LEU A O 1
ATOM 3419 N N . TYR A 1 436 ? -2.113 -7.978 14.775 1.00 94.00 436 TYR A N 1
ATOM 3420 C CA . TYR A 1 436 ? -0.903 -8.143 15.580 1.00 94.00 436 TYR A CA 1
ATOM 3421 C C . TYR A 1 436 ? 0.338 -8.439 14.728 1.00 94.00 436 TYR A C 1
ATOM 3423 O O . TYR A 1 436 ? 1.387 -7.828 14.922 1.00 94.00 436 TYR A O 1
ATOM 3431 N N . THR A 1 437 ? 0.218 -9.338 13.748 1.00 93.06 437 THR A N 1
ATOM 3432 C CA . THR A 1 437 ? 1.347 -9.730 12.888 1.00 93.06 437 THR A CA 1
ATOM 3433 C C . THR A 1 437 ? 1.841 -8.578 12.008 1.00 93.06 437 THR A C 1
ATOM 3435 O O . THR A 1 437 ? 3.039 -8.495 11.720 1.00 93.06 437 THR A O 1
ATOM 3438 N N . TRP A 1 438 ? 0.931 -7.706 11.572 1.00 93.62 438 TRP A N 1
ATOM 3439 C CA . TRP A 1 438 ? 1.211 -6.634 10.614 1.00 93.62 438 TRP A CA 1
ATOM 3440 C C . TRP A 1 438 ? 1.152 -5.230 11.204 1.00 93.62 438 TRP A C 1
ATOM 3442 O O . TRP A 1 438 ? 1.305 -4.263 10.458 1.00 93.62 438 TRP A O 1
ATOM 3452 N N . TRP A 1 439 ? 0.996 -5.105 12.525 1.00 93.94 439 TRP A N 1
ATOM 3453 C CA . TRP A 1 439 ? 0.793 -3.815 13.179 1.00 93.94 439 TRP A CA 1
ATOM 3454 C C . TRP A 1 439 ? 1.874 -2.811 12.802 1.00 93.94 439 TRP A C 1
ATOM 3456 O O . TRP A 1 439 ? 1.540 -1.733 12.347 1.00 93.94 439 TRP A O 1
ATOM 3466 N N . GLY A 1 440 ? 3.152 -3.200 12.853 1.00 91.00 440 GLY A N 1
ATOM 3467 C CA . GLY A 1 440 ? 4.261 -2.297 12.524 1.00 91.00 440 GLY A CA 1
ATOM 3468 C C . GLY A 1 440 ? 4.291 -1.776 11.080 1.00 91.00 440 GLY A C 1
ATOM 3469 O O . GLY A 1 440 ? 5.101 -0.906 10.794 1.00 91.00 440 GLY A O 1
ATOM 3470 N N . LYS A 1 441 ? 3.462 -2.311 10.173 1.00 89.06 441 LYS A N 1
ATOM 3471 C CA . LYS A 1 441 ? 3.266 -1.794 8.809 1.00 89.06 441 LYS A CA 1
ATOM 3472 C C . LYS A 1 441 ? 1.980 -0.989 8.688 1.00 89.06 441 LYS A C 1
ATOM 3474 O O . LYS A 1 441 ? 1.987 0.124 8.191 1.00 89.06 441 LYS A O 1
ATOM 3479 N N . ILE A 1 442 ? 0.886 -1.540 9.196 1.00 91.75 442 ILE A N 1
ATOM 3480 C CA . ILE A 1 442 ? -0.446 -0.927 9.147 1.00 91.75 442 ILE A CA 1
ATOM 3481 C C . ILE A 1 442 ? -0.497 0.352 10.007 1.00 91.75 442 ILE A C 1
ATOM 3483 O O . ILE A 1 442 ? -1.189 1.309 9.662 1.00 91.75 442 ILE A O 1
ATOM 3487 N N . SER A 1 443 ? 0.265 0.403 11.105 1.00 92.62 443 SER A N 1
ATOM 3488 C CA . SER A 1 443 ? 0.300 1.540 12.029 1.00 92.62 443 SER A CA 1
ATOM 3489 C C . SER A 1 443 ? 0.868 2.815 11.412 1.00 92.62 443 SER A C 1
ATOM 3491 O O . SER A 1 443 ? 0.573 3.893 11.912 1.00 92.62 443 SER A O 1
ATOM 3493 N N . GLU A 1 444 ? 1.642 2.714 10.324 1.00 89.69 444 GLU A N 1
ATOM 3494 C CA . GLU A 1 444 ? 2.132 3.874 9.558 1.00 89.69 444 GLU A CA 1
ATOM 3495 C C . GLU A 1 444 ? 0.971 4.717 8.987 1.00 89.69 444 GLU A C 1
ATOM 3497 O O . GLU A 1 444 ? 1.155 5.879 8.637 1.00 89.69 444 GLU A O 1
ATOM 3502 N N . HIS A 1 445 ? -0.240 4.153 8.934 1.00 90.81 445 HIS A N 1
ATOM 3503 C CA . HIS A 1 445 ? -1.460 4.819 8.480 1.00 90.81 445 HIS A CA 1
ATOM 3504 C C . HIS A 1 445 ? -2.552 4.836 9.564 1.00 90.81 445 HIS A C 1
ATOM 3506 O O . HIS A 1 445 ? -3.738 4.928 9.247 1.00 90.81 445 HIS A O 1
ATOM 3512 N N . ALA A 1 446 ? -2.187 4.700 10.847 1.00 93.44 446 ALA A N 1
ATOM 3513 C CA . ALA A 1 446 ? -3.144 4.690 11.959 1.00 93.44 446 ALA A CA 1
ATOM 3514 C C . ALA A 1 446 ? -3.856 6.033 12.162 1.00 93.44 446 ALA A C 1
ATOM 3516 O O . ALA A 1 446 ? -5.005 6.039 12.611 1.00 93.44 446 ALA A O 1
ATOM 3517 N N . ASP A 1 447 ? -3.209 7.134 11.783 1.00 93.94 447 ASP A N 1
ATOM 3518 C CA . ASP A 1 447 ? -3.751 8.484 11.885 1.00 93.94 447 ASP A CA 1
ATOM 3519 C C . ASP A 1 447 ? -4.147 9.023 10.505 1.00 93.94 447 ASP A C 1
ATOM 3521 O O . ASP A 1 447 ? -3.516 8.734 9.486 1.00 93.94 447 ASP A O 1
ATOM 3525 N N . ALA A 1 448 ? -5.246 9.770 10.469 1.00 93.56 448 ALA A N 1
ATOM 3526 C CA . ALA A 1 448 ? -5.590 10.656 9.375 1.00 93.56 448 ALA A CA 1
ATOM 3527 C C . ALA A 1 448 ? -4.689 11.884 9.453 1.00 93.56 448 ALA A C 1
ATOM 3529 O O . ALA A 1 448 ? -4.525 12.474 10.528 1.00 93.56 448 ALA A O 1
ATOM 3530 N N . THR A 1 449 ? -4.130 12.267 8.313 1.00 91.44 449 THR A N 1
ATOM 3531 C CA . THR A 1 449 ? -3.200 13.384 8.234 1.00 91.44 449 THR A CA 1
ATOM 3532 C C . THR A 1 449 ? -3.772 14.518 7.404 1.00 91.44 449 THR A C 1
ATOM 3534 O O . THR A 1 449 ? -4.449 14.319 6.385 1.00 91.44 449 THR A O 1
ATOM 3537 N N . VAL A 1 450 ? -3.497 15.730 7.865 1.00 89.56 450 VAL A N 1
ATOM 3538 C CA . VAL A 1 450 ? -3.841 16.971 7.183 1.00 89.56 450 VAL A CA 1
ATOM 3539 C C . VAL A 1 450 ? -2.565 17.732 6.890 1.00 89.56 450 VAL A C 1
ATOM 3541 O O . VAL A 1 450 ? -1.602 17.660 7.648 1.00 89.56 450 VAL A O 1
ATOM 3544 N N . ALA A 1 451 ? -2.560 18.451 5.780 1.00 86.75 451 ALA A N 1
ATOM 3545 C CA . ALA A 1 451 ? -1.507 19.395 5.484 1.00 86.75 451 ALA A CA 1
ATOM 3546 C C . ALA A 1 451 ? -1.933 20.803 5.895 1.00 86.75 451 ALA A C 1
ATOM 3548 O O . ALA A 1 451 ? -3.032 21.248 5.549 1.00 86.75 451 ALA A O 1
ATOM 3549 N N . LEU A 1 452 ? -1.067 21.499 6.625 1.00 82.69 452 LEU A N 1
ATOM 3550 C CA . LEU A 1 452 ? -1.286 22.865 7.085 1.00 82.69 452 LEU A CA 1
ATOM 3551 C C . LEU A 1 452 ? -0.522 23.820 6.173 1.00 82.69 452 LEU A C 1
ATOM 3553 O O . LEU A 1 452 ? 0.695 23.721 6.029 1.00 82.69 452 LEU A O 1
ATOM 3557 N N . TYR A 1 453 ? -1.238 24.722 5.495 1.00 74.50 453 TYR A N 1
ATOM 3558 C CA . TYR A 1 453 ? -0.603 25.545 4.468 1.00 74.50 453 TYR A CA 1
ATOM 3559 C C . TYR A 1 453 ? -1.194 26.944 4.311 1.00 74.50 453 TYR A C 1
ATOM 3561 O O . TYR A 1 453 ? -2.412 27.127 4.298 1.00 74.50 453 TYR A O 1
ATOM 3569 N N . SER A 1 454 ? -0.334 27.951 4.113 1.00 67.12 454 SER A N 1
ATOM 3570 C CA . SER A 1 454 ? -0.739 29.350 3.914 1.00 67.12 454 SER A CA 1
ATOM 3571 C C . SER A 1 454 ? -0.637 29.810 2.449 1.00 67.12 454 SER A C 1
ATOM 3573 O O . SER A 1 454 ? 0.369 29.653 1.752 1.00 67.12 454 SER A O 1
ATOM 3575 N N . ASN A 1 455 ? -1.686 30.490 1.972 1.00 59.34 455 ASN A N 1
ATOM 3576 C CA . ASN A 1 455 ? -1.824 30.972 0.586 1.00 59.34 455 ASN A CA 1
ATOM 3577 C C . ASN A 1 455 ? -0.735 31.966 0.114 1.00 59.34 455 ASN A C 1
ATOM 3579 O O . ASN A 1 455 ? -0.657 32.274 -1.078 1.00 59.34 455 ASN A O 1
ATOM 3583 N N . ASN A 1 456 ? 0.127 32.475 1.003 1.00 54.31 456 ASN A N 1
ATOM 3584 C CA . ASN A 1 456 ? 1.218 33.382 0.627 1.00 54.31 456 ASN A CA 1
ATOM 3585 C C . ASN A 1 456 ? 2.309 32.700 -0.224 1.00 54.31 456 ASN A C 1
ATOM 3587 O O . ASN A 1 456 ? 3.029 33.397 -0.942 1.00 54.31 456 ASN A O 1
ATOM 3591 N N . ARG A 1 457 ? 2.403 31.362 -0.199 1.00 52.59 457 ARG A N 1
ATOM 3592 C CA . ARG A 1 457 ? 3.374 30.566 -0.973 1.00 52.59 457 ARG A CA 1
ATOM 3593 C C . ARG A 1 457 ? 2.807 29.968 -2.282 1.00 52.59 457 ARG A C 1
ATOM 3595 O O . ARG A 1 457 ? 3.567 29.714 -3.210 1.00 52.59 457 ARG A O 1
ATOM 3602 N N . LEU A 1 458 ? 1.479 29.882 -2.428 1.00 49.03 458 LEU A N 1
ATOM 3603 C CA . LEU A 1 458 ? 0.752 29.256 -3.557 1.00 49.03 458 LEU A CA 1
ATOM 3604 C C . LEU A 1 458 ? 0.761 30.036 -4.889 1.00 49.03 458 LEU A C 1
ATOM 3606 O O . LEU A 1 458 ? 0.234 29.553 -5.890 1.00 49.03 458 LEU A O 1
ATOM 3610 N N . ARG A 1 459 ? 1.335 31.248 -4.956 1.00 43.69 459 ARG A N 1
ATOM 3611 C CA . ARG A 1 459 ? 1.184 32.131 -6.135 1.00 43.69 459 ARG A CA 1
ATOM 3612 C C . ARG A 1 459 ? 1.811 31.621 -7.446 1.00 43.69 459 ARG A C 1
ATOM 3614 O O . ARG A 1 459 ? 1.607 32.290 -8.456 1.00 43.69 459 ARG A O 1
ATOM 3621 N N . TYR A 1 460 ? 2.525 30.488 -7.476 1.00 41.84 460 TYR A N 1
ATOM 3622 C CA . TYR A 1 460 ? 3.271 30.077 -8.677 1.00 41.84 460 TYR A CA 1
ATOM 3623 C C . TYR A 1 460 ? 3.222 28.596 -9.095 1.00 41.84 460 TYR A C 1
ATOM 3625 O O . TYR A 1 460 ? 3.781 28.299 -10.148 1.00 41.84 460 TYR A O 1
ATOM 3633 N N . GLN A 1 461 ? 2.573 27.670 -8.372 1.00 47.28 461 GLN A N 1
ATOM 3634 C CA . GLN A 1 461 ? 2.587 26.247 -8.764 1.00 47.28 461 GLN A CA 1
ATOM 3635 C C . GLN A 1 461 ? 1.250 25.543 -8.493 1.00 47.28 461 GLN A C 1
ATOM 3637 O O . GLN A 1 461 ? 0.856 25.343 -7.352 1.00 47.28 461 GLN A O 1
ATOM 3642 N N . THR A 1 462 ? 0.569 25.120 -9.561 1.00 44.84 462 THR A N 1
ATOM 3643 C CA . THR A 1 462 ? -0.637 24.266 -9.520 1.00 44.84 462 THR A CA 1
ATOM 3644 C C . THR A 1 462 ? -0.353 22.822 -9.081 1.00 44.84 462 THR A C 1
ATOM 3646 O O . THR A 1 462 ? -1.284 22.038 -8.942 1.00 44.84 462 THR A O 1
ATOM 3649 N N . THR A 1 463 ? 0.921 22.480 -8.879 1.00 51.66 463 THR A N 1
ATOM 3650 C CA . THR A 1 463 ? 1.451 21.147 -8.544 1.00 51.66 463 THR A CA 1
ATOM 3651 C C . THR A 1 463 ? 2.194 21.107 -7.202 1.00 51.66 463 THR A C 1
ATOM 3653 O O . THR A 1 463 ? 2.895 20.134 -6.937 1.00 51.66 463 THR A O 1
ATOM 3656 N N . TYR A 1 464 ? 2.062 22.145 -6.362 1.00 56.69 464 TYR A N 1
ATOM 3657 C CA . TYR A 1 464 ? 2.702 22.182 -5.041 1.00 56.69 464 TYR A CA 1
ATOM 3658 C C . TYR A 1 464 ? 2.265 20.981 -4.184 1.00 56.69 464 TYR A C 1
ATOM 3660 O O . TYR A 1 464 ? 1.068 20.730 -4.037 1.00 56.69 464 TYR A O 1
ATOM 3668 N N . LEU A 1 465 ? 3.242 20.256 -3.637 1.00 64.06 465 LEU A N 1
ATOM 3669 C CA . LEU A 1 465 ? 3.049 19.218 -2.625 1.00 64.06 465 LEU A CA 1
ATOM 3670 C C . LEU A 1 465 ? 3.491 19.753 -1.274 1.00 64.06 465 LEU A C 1
ATOM 3672 O O . LEU A 1 465 ? 4.431 20.541 -1.204 1.00 64.06 465 LEU A O 1
ATOM 3676 N N . PHE A 1 466 ? 2.856 19.249 -0.226 1.00 70.81 466 PHE A N 1
ATOM 3677 C CA . PHE A 1 466 ? 3.213 19.573 1.143 1.00 70.81 466 PHE A CA 1
ATOM 3678 C C . PHE A 1 466 ? 4.490 18.837 1.563 1.00 70.81 466 PHE A C 1
ATOM 3680 O O . PHE A 1 466 ? 4.643 17.642 1.290 1.00 70.81 466 PHE A O 1
ATOM 3687 N N . ASP A 1 467 ? 5.403 19.548 2.220 1.00 71.25 467 ASP A N 1
ATOM 3688 C CA . ASP A 1 467 ? 6.586 18.942 2.832 1.00 71.25 467 ASP A CA 1
ATOM 3689 C C . ASP A 1 467 ? 6.184 18.087 4.050 1.00 71.25 467 ASP A C 1
ATOM 3691 O O . ASP A 1 467 ? 5.123 18.283 4.638 1.00 71.25 467 ASP A O 1
ATOM 3695 N N . GLN A 1 468 ? 7.032 17.141 4.482 1.00 74.62 468 GLN A N 1
ATOM 3696 C CA . GLN A 1 468 ? 6.719 16.313 5.664 1.00 74.62 468 GLN A CA 1
ATOM 3697 C C . GLN A 1 468 ? 6.515 17.139 6.939 1.00 74.62 468 GLN A C 1
ATOM 3699 O O . GLN A 1 468 ? 5.713 16.753 7.781 1.00 74.62 468 GLN A O 1
ATOM 3704 N N . ASP A 1 469 ? 7.199 18.278 7.054 1.00 77.88 469 ASP A N 1
ATOM 3705 C CA . ASP A 1 469 ? 7.039 19.207 8.175 1.00 77.88 469 ASP A CA 1
ATOM 3706 C C . ASP A 1 469 ? 5.707 19.987 8.114 1.00 77.88 469 ASP A C 1
ATOM 3708 O O . ASP A 1 469 ? 5.322 20.612 9.097 1.00 77.88 469 ASP A O 1
ATOM 3712 N N . GLU A 1 470 ? 5.007 19.959 6.973 1.00 78.12 470 GLU A N 1
ATOM 3713 C CA . GLU A 1 470 ? 3.690 20.580 6.764 1.00 78.12 470 GLU A CA 1
ATOM 3714 C C . GLU A 1 470 ? 2.537 19.582 7.004 1.00 78.12 470 GLU A C 1
ATOM 3716 O O . GLU A 1 470 ? 1.372 19.978 6.961 1.00 78.12 470 GLU A O 1
ATOM 3721 N N . ILE A 1 471 ? 2.838 18.297 7.241 1.00 85.62 471 ILE A N 1
ATOM 3722 C CA . ILE A 1 471 ? 1.854 17.219 7.409 1.00 85.62 471 ILE A CA 1
ATOM 3723 C C . ILE A 1 471 ? 1.746 16.837 8.885 1.00 85.62 471 ILE A C 1
ATOM 3725 O O . ILE A 1 471 ? 2.722 16.429 9.513 1.00 85.62 471 ILE A O 1
ATOM 3729 N N . GLU A 1 472 ? 0.528 16.874 9.417 1.00 87.75 472 GLU A N 1
ATOM 3730 C CA . GLU A 1 472 ? 0.244 16.551 10.813 1.00 87.75 472 GLU A CA 1
ATOM 3731 C C . GLU A 1 472 ? -0.841 15.476 10.938 1.00 87.75 472 GLU A C 1
ATOM 3733 O O . GLU A 1 472 ? -1.859 15.501 10.243 1.00 87.75 472 GLU A O 1
ATOM 3738 N N . GLY A 1 473 ? -0.622 14.510 11.833 1.00 91.31 473 GLY A N 1
ATOM 3739 C CA . GLY A 1 473 ? -1.626 13.519 12.220 1.00 91.31 473 GLY A CA 1
ATOM 3740 C C . GLY A 1 473 ? -2.5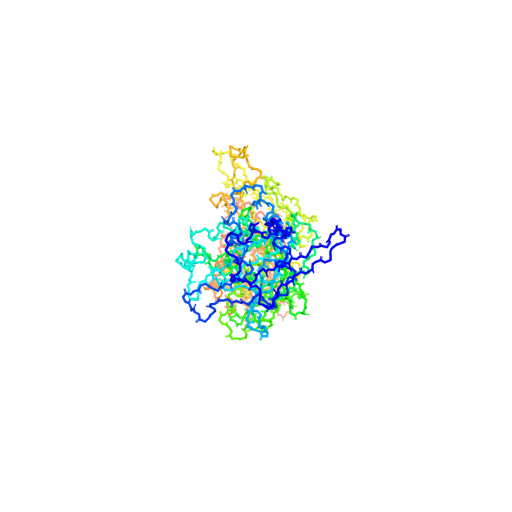66 14.091 13.276 1.00 91.31 473 GLY A C 1
ATOM 3741 O O . GLY A 1 473 ? -2.117 14.475 14.352 1.00 91.31 473 GLY A O 1
ATOM 3742 N N . VAL A 1 474 ? -3.866 14.128 12.986 1.00 92.94 474 VAL A N 1
ATOM 3743 C CA . VAL A 1 474 ? -4.843 14.872 13.811 1.00 92.94 474 VAL A CA 1
ATOM 3744 C C . VAL A 1 474 ? -5.889 13.989 14.492 1.00 92.94 474 VAL A C 1
ATOM 3746 O O . VAL A 1 474 ? -6.503 14.382 15.482 1.00 92.94 474 VAL A O 1
ATOM 3749 N N . LEU A 1 475 ? -6.130 12.787 13.971 1.00 94.00 475 LEU A N 1
ATOM 3750 C CA . LEU A 1 475 ? -7.258 11.936 14.356 1.00 94.00 475 LEU A CA 1
ATOM 3751 C C . LEU A 1 475 ? -6.969 10.479 13.962 1.00 94.00 475 LEU A C 1
ATOM 3753 O O . LEU A 1 475 ? -6.326 10.274 12.939 1.00 94.00 475 LEU A O 1
ATOM 3757 N N . PRO A 1 476 ? -7.513 9.458 14.655 1.00 94.38 476 PRO A N 1
ATOM 3758 C CA . PRO A 1 476 ? -7.510 8.087 14.148 1.00 94.38 476 PRO A CA 1
ATOM 3759 C C . PRO A 1 476 ? -8.118 7.983 12.743 1.00 94.38 476 PRO A C 1
ATOM 3761 O O . PRO A 1 476 ? -9.222 8.472 12.497 1.00 94.38 476 PRO A O 1
ATO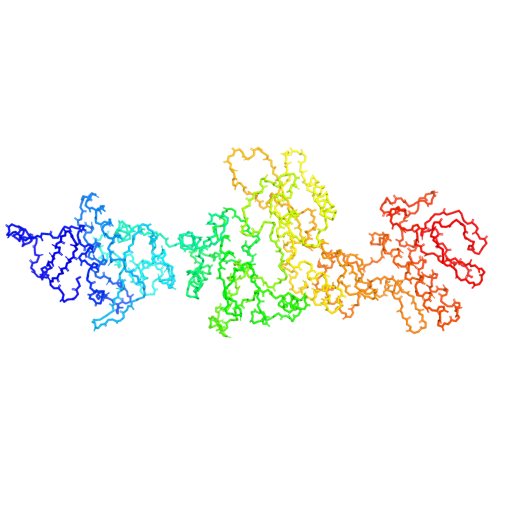M 3764 N N . ASN A 1 477 ? -7.419 7.293 11.849 1.00 94.81 477 ASN A N 1
ATOM 3765 C CA . ASN A 1 477 ? -7.796 7.132 10.450 1.00 94.81 477 ASN A CA 1
ATOM 3766 C C . ASN A 1 477 ? -9.130 6.365 10.289 1.00 94.81 477 ASN A C 1
ATOM 3768 O O . ASN A 1 477 ? -9.567 5.639 11.190 1.00 94.81 477 ASN A O 1
ATOM 3772 N N . LEU A 1 478 ? -9.791 6.511 9.137 1.00 93.19 478 LEU A N 1
ATOM 3773 C CA . LEU A 1 478 ? -11.139 5.999 8.885 1.00 93.19 478 LEU A CA 1
ATOM 3774 C C . LEU A 1 478 ? -11.217 4.474 9.045 1.00 93.19 478 LEU A C 1
ATOM 3776 O O . LEU A 1 478 ? -12.087 3.997 9.775 1.00 93.19 478 LEU A O 1
ATOM 3780 N N . TRP A 1 479 ? -10.281 3.719 8.464 1.00 93.56 479 TRP A N 1
ATOM 3781 C CA . TRP A 1 479 ? -10.217 2.259 8.630 1.00 93.56 479 TRP A CA 1
ATOM 3782 C C . TRP A 1 479 ? -10.128 1.838 10.108 1.00 93.56 479 TRP A C 1
ATOM 3784 O O . TRP A 1 479 ? -10.798 0.899 10.545 1.00 93.56 479 TRP A O 1
ATOM 3794 N N . LEU A 1 480 ? -9.339 2.560 10.913 1.00 95.12 480 LEU A N 1
ATOM 3795 C CA . LEU A 1 480 ? -9.141 2.249 12.326 1.00 95.12 480 LEU A CA 1
ATOM 3796 C C . LEU A 1 480 ? -10.397 2.586 13.126 1.00 95.12 480 LEU A C 1
ATOM 3798 O O . LEU A 1 480 ? -10.812 1.814 13.989 1.00 95.12 480 LEU A O 1
ATOM 3802 N N . ARG A 1 481 ? -11.053 3.706 12.805 1.00 92.56 481 ARG A N 1
ATOM 3803 C CA . ARG A 1 481 ? -12.354 4.060 13.381 1.00 92.56 481 ARG A CA 1
ATOM 3804 C C . ARG A 1 481 ? -13.420 3.009 13.070 1.00 92.56 481 ARG A C 1
ATOM 3806 O O . ARG A 1 481 ? -14.184 2.666 13.971 1.00 92.56 481 ARG A O 1
ATOM 3813 N N . GLN A 1 482 ? -13.474 2.499 11.839 1.00 91.38 482 GLN A N 1
ATOM 3814 C CA . GLN A 1 482 ? -14.401 1.428 11.460 1.00 91.38 482 GLN A CA 1
ATOM 3815 C C . GLN A 1 482 ? -14.149 0.170 12.298 1.00 91.38 482 GLN A C 1
ATOM 3817 O O . GLN A 1 482 ? -15.080 -0.364 12.903 1.00 91.38 482 GLN A O 1
ATOM 3822 N N . LEU A 1 483 ? -12.885 -0.249 12.432 1.00 94.00 483 LEU A N 1
ATOM 3823 C CA . LEU A 1 483 ? -12.529 -1.397 13.265 1.00 94.00 483 LEU A CA 1
ATOM 3824 C C . LEU A 1 483 ? -12.836 -1.176 14.750 1.00 94.00 483 LEU A C 1
ATOM 3826 O O . LEU A 1 483 ? -13.281 -2.115 15.398 1.00 94.00 483 LEU A O 1
ATOM 3830 N N . ARG A 1 484 ? -12.640 0.026 15.306 1.00 94.06 484 ARG A N 1
ATOM 3831 C CA . ARG A 1 484 ? -12.942 0.315 16.723 1.00 94.06 484 ARG A CA 1
ATOM 3832 C C . ARG A 1 484 ? -14.422 0.164 17.071 1.00 94.06 484 ARG A C 1
ATOM 3834 O O . ARG A 1 484 ? -14.729 -0.220 18.196 1.00 94.06 484 ARG A O 1
ATOM 3841 N N . ARG A 1 485 ? -15.310 0.465 16.120 1.00 90.94 485 ARG A N 1
ATOM 3842 C CA . ARG A 1 485 ? -16.766 0.536 16.328 1.00 90.94 485 ARG A CA 1
ATOM 3843 C C . ARG A 1 485 ? -17.522 -0.713 15.895 1.00 90.94 485 ARG A C 1
ATOM 3845 O O . ARG A 1 485 ? -18.635 -0.945 16.357 1.00 90.94 485 ARG A O 1
ATOM 3852 N N . ALA A 1 486 ? -16.952 -1.509 14.999 1.00 92.25 486 ALA A N 1
ATOM 3853 C CA . ALA A 1 486 ? -17.610 -2.711 14.516 1.00 92.25 486 ALA A CA 1
ATOM 3854 C C . ALA A 1 486 ? -17.477 -3.876 15.519 1.00 92.25 486 ALA A C 1
ATOM 3856 O O . ALA A 1 486 ? -16.390 -4.102 16.056 1.00 92.25 486 ALA A O 1
ATOM 3857 N N . PRO A 1 487 ? -18.544 -4.661 15.760 1.00 93.81 487 PRO A N 1
ATOM 3858 C CA . PRO A 1 487 ? -18.530 -5.750 16.731 1.00 93.81 487 PRO A CA 1
ATOM 3859 C C . PRO A 1 487 ? -17.890 -7.021 16.157 1.00 93.81 487 PRO A C 1
ATOM 3861 O O . PRO A 1 487 ? -18.587 -7.952 15.759 1.00 93.81 487 PRO A O 1
ATOM 3864 N N . TRP A 1 488 ? -16.558 -7.067 16.118 1.00 95.12 488 TRP A N 1
ATOM 3865 C CA . TRP A 1 488 ? -15.802 -8.231 15.632 1.00 95.12 488 TRP A CA 1
ATOM 3866 C C . TRP A 1 488 ? -14.939 -8.902 16.704 1.00 95.12 488 TRP A C 1
ATOM 3868 O O . TRP A 1 488 ? -14.483 -10.029 16.510 1.00 95.12 488 TRP A O 1
ATOM 3878 N N . LEU A 1 489 ? -14.686 -8.235 17.835 1.00 95.94 489 LEU A N 1
ATOM 3879 C CA . LEU A 1 489 ? -13.722 -8.709 18.819 1.00 95.94 489 LEU A CA 1
ATOM 3880 C C . LEU A 1 489 ? -14.368 -9.720 19.783 1.00 95.94 489 LEU A C 1
ATOM 3882 O O . LEU A 1 489 ? -15.295 -9.362 20.515 1.00 95.94 489 LEU A O 1
ATOM 3886 N N . PRO A 1 490 ? -13.890 -10.978 19.845 1.00 94.81 490 PRO A N 1
ATOM 3887 C CA . PRO A 1 490 ? -14.498 -11.992 20.701 1.00 94.81 490 PRO A CA 1
ATOM 3888 C C . PRO A 1 490 ? -14.174 -11.761 22.181 1.00 94.81 490 PRO A C 1
ATOM 3890 O O . PRO A 1 490 ? -13.008 -11.804 22.586 1.00 94.81 490 PRO A O 1
ATOM 3893 N N . SER A 1 491 ? -15.214 -11.605 22.999 1.00 94.56 491 SER A N 1
ATOM 3894 C CA . SER A 1 491 ? -15.138 -11.405 24.450 1.00 94.56 491 SER A CA 1
ATOM 3895 C C . SER A 1 491 ? -15.962 -12.444 25.226 1.00 94.56 491 SER A C 1
ATOM 3897 O O . SER A 1 491 ? -16.644 -13.297 24.653 1.00 94.56 491 SER A O 1
ATOM 3899 N N . THR A 1 492 ? -15.927 -12.371 26.557 1.00 92.56 492 THR A N 1
ATOM 3900 C CA . THR A 1 492 ? -16.781 -13.177 27.447 1.00 92.56 492 THR A CA 1
ATOM 3901 C C . THR A 1 492 ? -18.280 -12.929 27.268 1.00 92.56 492 THR A C 1
ATOM 3903 O O . THR A 1 492 ? -19.063 -13.814 27.611 1.00 92.56 492 THR A O 1
ATOM 3906 N N . LEU A 1 493 ? -18.682 -11.782 26.710 1.00 91.44 493 LEU A N 1
ATOM 3907 C CA . LEU A 1 493 ? -20.082 -11.426 26.447 1.00 91.44 493 LEU A CA 1
ATOM 3908 C C . LEU A 1 493 ? -20.471 -11.557 24.961 1.00 91.44 493 LEU A C 1
ATOM 3910 O O . LEU A 1 493 ? -21.522 -11.072 24.558 1.00 91.44 493 LEU A O 1
ATOM 3914 N N . GLY A 1 494 ? -19.648 -12.238 24.156 1.00 91.75 494 GLY A N 1
ATOM 3915 C CA . GLY A 1 494 ? -19.826 -12.355 22.707 1.00 91.75 494 GLY A CA 1
ATOM 3916 C C . GLY A 1 494 ? -18.938 -11.380 21.934 1.00 91.75 494 GLY A C 1
ATOM 3917 O O . GLY A 1 494 ? -17.927 -10.903 22.454 1.00 91.75 494 GLY A O 1
ATOM 3918 N N . GLN A 1 495 ? -19.281 -11.125 20.675 1.00 94.25 495 GLN A N 1
ATOM 3919 C CA . GLN A 1 495 ? -18.563 -10.193 19.807 1.00 94.25 495 GLN A CA 1
ATOM 3920 C C . GLN A 1 495 ? -18.947 -8.767 20.186 1.00 94.25 495 GLN A C 1
ATOM 3922 O O . GLN A 1 495 ? -20.127 -8.422 20.196 1.00 94.25 495 GLN A O 1
ATOM 3927 N N . VAL A 1 496 ? -17.949 -7.950 20.497 1.00 95.00 496 VAL A N 1
ATOM 3928 C CA . VAL A 1 496 ? -18.140 -6.545 20.865 1.00 95.00 496 VAL A CA 1
ATOM 3929 C C . VAL A 1 496 ? -17.207 -5.650 20.056 1.00 95.00 496 VAL A C 1
ATOM 3931 O O . VAL A 1 496 ? -16.202 -6.138 19.522 1.00 95.00 496 VAL A O 1
ATOM 3934 N N . PRO A 1 497 ? -17.518 -4.352 19.936 1.00 95.25 497 PRO A N 1
ATOM 3935 C CA . PRO A 1 497 ? -16.568 -3.376 19.428 1.00 95.25 497 PRO A CA 1
ATOM 3936 C C . PRO A 1 497 ? -15.293 -3.362 20.283 1.00 95.25 497 PRO A C 1
ATOM 3938 O O . PRO A 1 497 ? -15.385 -3.462 21.510 1.00 95.25 497 PRO A O 1
ATOM 3941 N N . PRO A 1 498 ? -14.095 -3.230 19.686 1.00 95.75 498 PRO A N 1
ATOM 3942 C CA . PRO A 1 498 ? -12.858 -3.088 20.448 1.00 95.75 498 PRO A CA 1
ATOM 3943 C C . PRO A 1 498 ? -12.877 -1.967 21.495 1.00 95.75 498 PRO A C 1
ATOM 3945 O O . PRO A 1 498 ? -12.306 -2.151 22.569 1.00 95.75 498 PRO A O 1
ATOM 3948 N N . GLU A 1 499 ? -13.571 -0.852 21.233 1.00 94.25 499 GLU A N 1
ATOM 3949 C CA . GLU A 1 499 ? -13.697 0.251 22.200 1.00 94.25 499 GLU A CA 1
ATOM 3950 C C . GLU A 1 499 ? -14.485 -0.139 23.466 1.00 94.25 499 GLU A C 1
ATOM 3952 O O . GLU A 1 499 ? -14.189 0.347 24.560 1.00 94.25 499 GLU A O 1
ATOM 3957 N N . ASP A 1 500 ? -15.409 -1.097 23.359 1.00 94.25 500 ASP A N 1
ATOM 3958 C CA . ASP A 1 500 ? -16.194 -1.644 24.474 1.00 94.25 500 ASP A CA 1
ATOM 3959 C C . ASP A 1 500 ? -15.491 -2.812 25.194 1.00 94.25 500 ASP A C 1
ATOM 3961 O O . ASP A 1 500 ? -15.950 -3.286 26.238 1.00 94.25 500 ASP A O 1
ATOM 3965 N N . ALA A 1 501 ? -14.372 -3.298 24.651 1.00 95.44 501 ALA A N 1
ATOM 3966 C CA . ALA A 1 501 ? -13.673 -4.466 25.163 1.00 95.44 501 ALA A CA 1
ATOM 3967 C C . ALA A 1 501 ? -12.646 -4.133 26.252 1.00 95.44 501 ALA A C 1
ATOM 3969 O O . ALA A 1 501 ? -11.975 -3.095 26.252 1.00 95.44 501 ALA A O 1
ATOM 3970 N N . TRP A 1 502 ? -12.467 -5.097 27.155 1.00 95.25 502 TRP A N 1
ATOM 3971 C CA . TRP A 1 502 ? -11.597 -4.963 28.314 1.00 95.25 502 TRP A CA 1
ATOM 3972 C C . TRP A 1 502 ? -10.582 -6.099 28.415 1.00 95.25 502 TRP A C 1
ATOM 3974 O O . TRP A 1 502 ? -10.948 -7.270 28.468 1.00 95.25 502 TRP A O 1
ATOM 3984 N N . LEU A 1 503 ? -9.299 -5.774 28.556 1.00 93.62 503 LEU A N 1
ATOM 3985 C CA . LEU A 1 503 ? -8.259 -6.735 28.928 1.00 93.62 503 LEU A CA 1
ATOM 3986 C C . LEU A 1 503 ? -7.834 -6.509 30.382 1.00 93.62 503 LEU A C 1
ATOM 3988 O O . LEU A 1 503 ? -6.812 -5.885 30.670 1.00 93.62 503 LEU A O 1
ATOM 3992 N N . LEU A 1 504 ? -8.669 -6.988 31.303 1.00 91.50 504 LEU A N 1
ATOM 3993 C CA . LEU A 1 504 ? -8.520 -6.731 32.735 1.00 91.50 504 LEU A CA 1
ATOM 3994 C C . LEU A 1 504 ? -7.438 -7.594 33.383 1.00 91.50 504 LEU A C 1
ATOM 3996 O O . LEU A 1 504 ? -7.185 -8.730 32.983 1.00 91.50 504 LEU A O 1
ATOM 4000 N N . ASN A 1 505 ? -6.838 -7.057 34.446 1.00 89.88 505 ASN A N 1
ATOM 4001 C CA . ASN A 1 505 ? -6.060 -7.857 35.384 1.00 89.88 505 ASN A CA 1
ATOM 4002 C C . ASN A 1 505 ? -6.972 -8.693 36.302 1.00 89.88 505 ASN A C 1
ATOM 4004 O O . ASN A 1 505 ? -8.162 -8.414 36.423 1.00 89.88 505 ASN A O 1
ATOM 4008 N N . ASP A 1 506 ? -6.409 -9.690 36.987 1.00 89.38 506 ASP A N 1
ATOM 4009 C CA . ASP A 1 506 ? -7.189 -10.632 37.807 1.00 89.38 506 ASP A CA 1
ATOM 4010 C C . ASP A 1 506 ? -7.978 -9.938 38.929 1.00 89.38 506 ASP A C 1
ATOM 4012 O O . ASP A 1 506 ? -9.078 -10.368 39.272 1.00 89.38 506 ASP A O 1
ATOM 4016 N N . ARG A 1 507 ? -7.445 -8.834 39.472 1.00 89.75 507 ARG A N 1
ATOM 4017 C CA . ARG A 1 507 ? -8.107 -8.037 40.513 1.00 89.75 507 ARG A CA 1
ATOM 4018 C C . ARG A 1 507 ? -9.345 -7.329 39.964 1.00 89.75 507 ARG A C 1
ATOM 4020 O O . ARG A 1 507 ? -10.401 -7.396 40.586 1.00 89.75 507 ARG A O 1
ATOM 4027 N N . ASP A 1 508 ? -9.219 -6.647 38.831 1.00 90.38 508 ASP A N 1
ATOM 4028 C CA . ASP A 1 508 ? -10.327 -5.913 38.214 1.00 90.38 508 ASP A CA 1
ATOM 4029 C C . ASP A 1 508 ? -11.357 -6.876 37.618 1.00 90.38 508 ASP A C 1
ATOM 4031 O O . ASP A 1 508 ? -12.557 -6.647 37.749 1.00 90.38 508 ASP A O 1
ATOM 4035 N N . LEU A 1 509 ? -10.906 -8.006 37.065 1.00 90.12 509 LEU A N 1
ATOM 4036 C CA . LEU A 1 509 ? -11.783 -9.088 36.624 1.00 90.12 509 LEU A CA 1
ATOM 4037 C C . LEU A 1 509 ? -12.621 -9.627 37.789 1.00 90.12 509 LEU A C 1
ATOM 4039 O O . LEU A 1 509 ? -13.816 -9.841 37.620 1.00 90.12 509 LEU A O 1
ATOM 4043 N N . GLN A 1 510 ? -12.023 -9.810 38.971 1.00 89.12 510 GLN A N 1
ATOM 4044 C CA . GLN A 1 510 ? -12.756 -10.231 40.164 1.00 89.12 510 GLN A CA 1
ATOM 4045 C C . GLN A 1 510 ? -13.732 -9.153 40.663 1.00 89.12 510 GLN A C 1
ATOM 4047 O O . GLN A 1 510 ? -14.841 -9.497 41.052 1.00 89.12 510 GLN A O 1
ATOM 4052 N N . ARG A 1 511 ? -13.367 -7.859 40.625 1.00 89.31 511 ARG A N 1
ATOM 4053 C CA . ARG A 1 511 ? -14.282 -6.755 40.997 1.00 89.31 511 ARG A CA 1
ATOM 4054 C C . ARG A 1 511 ? -15.508 -6.669 40.083 1.00 89.31 511 ARG A C 1
ATOM 4056 O O . ARG A 1 511 ? -16.587 -6.327 40.560 1.00 89.31 511 ARG A O 1
ATOM 4063 N N . TYR A 1 512 ? -15.327 -6.962 38.795 1.00 90.00 512 TYR A N 1
ATOM 4064 C CA . TYR A 1 512 ? -16.354 -6.886 37.750 1.00 90.00 512 TYR A CA 1
ATOM 4065 C C . TYR A 1 512 ? -16.826 -8.271 37.287 1.00 90.00 512 TYR A C 1
ATOM 4067 O O . TYR A 1 512 ? -17.109 -8.491 36.107 1.00 90.00 512 TYR A O 1
ATOM 4075 N N . SER A 1 513 ? -16.929 -9.208 38.227 1.00 90.56 513 SER A N 1
ATOM 4076 C CA . SER A 1 513 ? -17.589 -10.499 38.036 1.00 90.56 513 SER A CA 1
ATOM 4077 C C . SER A 1 513 ? -18.489 -10.808 39.227 1.00 90.56 513 SER A C 1
ATOM 4079 O O . SER A 1 513 ? -18.255 -10.312 40.325 1.00 90.56 513 SER A O 1
ATOM 4081 N N . VAL A 1 514 ? -19.498 -11.645 39.008 1.00 87.94 514 VAL A N 1
ATOM 4082 C CA . VAL A 1 514 ? -20.351 -12.203 40.065 1.00 87.94 514 VAL A CA 1
ATOM 4083 C C . VAL A 1 514 ? -20.051 -13.693 40.152 1.00 87.94 514 VAL A C 1
ATOM 4085 O O . VAL A 1 514 ? -20.181 -14.405 39.151 1.00 87.94 514 VAL A O 1
ATOM 4088 N N . ASP A 1 515 ? -19.625 -14.161 41.323 1.00 84.44 515 ASP A N 1
ATOM 4089 C CA . ASP A 1 515 ? -19.354 -15.579 41.557 1.00 84.44 515 ASP A CA 1
ATOM 4090 C C . ASP A 1 515 ? -20.647 -16.270 42.035 1.00 84.44 515 ASP A C 1
ATOM 4092 O O . ASP A 1 515 ? -21.217 -15.952 43.080 1.00 84.44 515 ASP A O 1
ATOM 4096 N N . ILE A 1 516 ? -21.154 -17.212 41.236 1.00 74.62 516 ILE A N 1
ATOM 4097 C CA . ILE A 1 516 ? -22.414 -17.923 41.479 1.00 74.62 516 ILE A CA 1
ATOM 4098 C C . ILE A 1 516 ? -22.140 -19.423 41.503 1.00 74.62 516 ILE A C 1
ATOM 4100 O O . ILE A 1 516 ? -21.891 -20.060 40.478 1.00 74.62 516 ILE A O 1
ATOM 4104 N N . GLY A 1 517 ? -22.195 -20.004 42.705 1.00 74.56 517 GLY A N 1
ATOM 4105 C CA . GLY A 1 517 ? -21.799 -21.397 42.903 1.00 74.56 517 GLY A CA 1
ATOM 4106 C C . GLY A 1 517 ? -20.336 -21.592 42.502 1.00 74.56 517 GLY A C 1
ATOM 4107 O O . GLY A 1 517 ? -19.466 -20.896 43.016 1.00 74.56 517 GLY A O 1
ATOM 4108 N N . ASP A 1 518 ? -20.086 -22.503 41.561 1.00 75.38 518 ASP A N 1
ATOM 4109 C CA . ASP A 1 518 ? -18.745 -22.778 41.024 1.00 75.38 518 ASP A CA 1
ATOM 4110 C C . ASP A 1 518 ? -18.443 -22.010 39.716 1.00 75.38 518 ASP A C 1
ATOM 4112 O O . ASP A 1 518 ? -17.401 -22.229 39.097 1.00 75.38 518 ASP A O 1
ATOM 4116 N N . SER A 1 519 ? -19.349 -21.133 39.260 1.00 80.50 519 SER A N 1
ATOM 4117 C CA . SER A 1 519 ? -19.220 -20.395 37.996 1.00 80.50 519 SER A CA 1
ATOM 4118 C C . SER A 1 519 ? -19.016 -18.899 38.224 1.00 80.50 519 SER A C 1
ATOM 4120 O O . SER A 1 519 ? -19.738 -18.262 38.987 1.00 80.50 519 SER A O 1
ATOM 4122 N N . ARG A 1 520 ? -18.041 -18.321 37.518 1.00 86.69 520 ARG A N 1
ATOM 4123 C CA . ARG A 1 520 ? -17.792 -16.876 37.494 1.00 86.69 520 ARG A CA 1
ATOM 4124 C C . ARG A 1 520 ? -18.492 -16.248 36.298 1.00 86.69 520 ARG A C 1
ATOM 4126 O O . ARG A 1 520 ? -18.267 -16.676 35.167 1.00 86.69 520 ARG A O 1
ATOM 4133 N N . HIS A 1 521 ? -19.277 -15.204 36.539 1.00 89.12 521 HIS A N 1
ATOM 4134 C CA . HIS A 1 521 ? -20.019 -14.478 35.511 1.00 89.12 521 HIS A CA 1
ATOM 4135 C C . HIS A 1 521 ? -19.436 -13.068 35.335 1.00 89.12 521 HIS A C 1
ATOM 4137 O O . HIS A 1 521 ? -19.698 -12.198 36.167 1.00 89.12 521 HIS A O 1
ATOM 4143 N N . PRO A 1 522 ? -18.648 -12.812 34.273 1.00 91.88 522 PRO A N 1
ATOM 4144 C CA . PRO A 1 522 ? -18.132 -11.479 33.974 1.00 91.88 522 PRO A CA 1
ATOM 4145 C C . PRO A 1 522 ? -19.259 -10.483 33.685 1.00 91.88 522 PRO A C 1
ATOM 4147 O O . PRO A 1 522 ? -20.237 -10.817 33.011 1.00 91.88 522 PRO A O 1
ATOM 4150 N N . LEU A 1 523 ? -19.102 -9.255 34.179 1.00 92.62 523 LEU A N 1
ATOM 4151 C CA . LEU A 1 523 ? -20.061 -8.159 33.990 1.00 92.62 523 LEU A CA 1
ATOM 4152 C C . LEU A 1 523 ? -19.671 -7.199 32.865 1.00 92.62 523 LEU A C 1
ATOM 4154 O O . LEU A 1 523 ? -20.525 -6.482 32.353 1.00 92.62 523 LEU A O 1
ATOM 4158 N N . LEU A 1 524 ? -18.394 -7.196 32.485 1.00 94.38 524 LEU A N 1
ATOM 4159 C CA . LEU A 1 524 ? -17.854 -6.429 31.367 1.00 94.38 524 LEU A CA 1
ATOM 4160 C C . LEU A 1 524 ? -17.431 -7.370 30.226 1.00 94.38 524 LEU A C 1
ATOM 4162 O O . LEU A 1 524 ? -17.046 -8.512 30.508 1.00 94.38 524 LEU A O 1
ATOM 4166 N N . PRO A 1 525 ? -17.436 -6.902 28.962 1.00 95.00 525 PRO A N 1
ATOM 4167 C CA . PRO A 1 525 ? -16.908 -7.649 27.822 1.00 95.00 525 PRO A CA 1
ATOM 4168 C C . PRO A 1 525 ? -15.392 -7.844 27.943 1.00 95.00 525 PRO A C 1
ATOM 4170 O O . PRO A 1 525 ? -14.586 -7.031 27.495 1.00 95.00 525 PRO A O 1
ATOM 4173 N N . THR A 1 526 ? -14.979 -8.927 28.595 1.00 94.44 526 THR A N 1
ATOM 4174 C CA . THR A 1 526 ? -13.568 -9.174 28.903 1.00 94.44 526 THR A CA 1
ATOM 4175 C C . THR A 1 526 ? -12.911 -10.110 27.898 1.00 94.44 526 THR A C 1
ATOM 4177 O O . THR A 1 526 ? -13.464 -11.139 27.507 1.00 94.44 526 THR A O 1
ATOM 4180 N N . LEU A 1 527 ? -11.699 -9.758 27.483 1.00 93.94 527 LEU A N 1
ATOM 4181 C CA . LEU A 1 527 ? -10.823 -10.595 26.681 1.00 93.94 527 LEU A CA 1
ATOM 4182 C C . LEU A 1 527 ? -10.130 -11.617 27.582 1.00 93.94 527 LEU A C 1
ATOM 4184 O O . LEU A 1 527 ? -9.624 -11.289 28.657 1.00 93.94 527 LEU A O 1
ATOM 4188 N N . ARG A 1 528 ? -10.087 -12.873 27.134 1.00 88.50 528 ARG A N 1
ATOM 4189 C CA . ARG A 1 528 ? -9.429 -13.959 27.869 1.00 88.50 528 ARG A CA 1
ATOM 4190 C C . ARG A 1 528 ? -7.916 -13.756 27.870 1.00 88.50 528 ARG A C 1
ATOM 4192 O O . ARG A 1 528 ? -7.295 -13.760 26.806 1.00 88.50 528 ARG A O 1
ATOM 4199 N N . ARG A 1 529 ? -7.313 -13.604 29.052 1.00 85.56 529 ARG A N 1
ATOM 4200 C CA . ARG A 1 529 ? -5.863 -13.382 29.197 1.00 85.56 529 ARG A CA 1
ATOM 4201 C C . ARG A 1 529 ? -5.038 -14.554 28.680 1.00 85.56 529 ARG A C 1
ATOM 4203 O O . ARG A 1 529 ? -3.937 -14.344 28.198 1.00 85.56 529 ARG A O 1
ATOM 4210 N N . GLU A 1 530 ? -5.582 -15.764 28.706 1.00 84.81 530 GLU A N 1
ATOM 4211 C CA . GLU A 1 530 ? -4.920 -16.955 28.169 1.00 84.81 530 GLU A CA 1
ATOM 4212 C C . GLU A 1 530 ? -4.744 -16.882 26.646 1.00 84.81 530 GLU A C 1
ATOM 4214 O O . GLU A 1 530 ? -3.869 -17.542 26.099 1.00 84.81 530 GLU A O 1
ATOM 4219 N N . VAL A 1 531 ? -5.583 -16.094 25.965 1.00 83.56 531 VAL A N 1
ATOM 4220 C CA . VAL A 1 531 ? -5.571 -15.932 24.504 1.00 83.56 531 VAL A CA 1
ATOM 4221 C C . VAL A 1 531 ? -4.845 -14.650 24.100 1.00 83.56 531 VAL A C 1
ATOM 4223 O O . VAL A 1 531 ? -4.076 -14.657 23.147 1.00 83.56 531 VAL A O 1
ATOM 4226 N N . TYR A 1 532 ? -5.077 -13.553 24.824 1.00 86.25 532 TYR A N 1
ATOM 4227 C CA . TYR A 1 532 ? -4.600 -12.216 24.446 1.00 86.25 532 TYR A CA 1
ATOM 4228 C C . TYR A 1 532 ? -3.492 -11.665 25.357 1.00 86.25 532 TYR A C 1
ATOM 4230 O O . TYR A 1 532 ? -3.059 -10.529 25.178 1.00 86.25 532 TYR A O 1
ATOM 4238 N N . GLY A 1 533 ? -3.024 -12.437 26.341 1.00 81.44 533 GLY A N 1
ATOM 4239 C CA . GLY A 1 533 ? -1.991 -12.009 27.290 1.00 81.44 533 GLY A CA 1
ATOM 4240 C C . GLY A 1 533 ? -0.669 -11.662 26.609 1.00 81.44 533 GLY A C 1
ATOM 4241 O O . GLY A 1 533 ? -0.126 -10.591 26.859 1.00 81.44 533 GLY A O 1
ATOM 4242 N N . GLU A 1 534 ? -0.210 -12.501 25.675 1.00 84.38 534 GLU A N 1
ATOM 4243 C CA . GLU A 1 534 ? 1.008 -12.232 24.894 1.00 84.38 534 GLU A CA 1
ATOM 4244 C C . GLU A 1 534 ? 0.890 -10.947 24.065 1.00 84.38 534 GLU A C 1
ATOM 4246 O O . GLU A 1 534 ? 1.845 -10.181 23.954 1.00 84.38 534 GLU A O 1
ATOM 4251 N N . LEU A 1 535 ? -0.292 -10.678 23.507 1.00 83.56 535 LEU A N 1
ATOM 4252 C CA . LEU A 1 535 ? -0.548 -9.470 22.726 1.00 83.56 535 LEU A CA 1
ATOM 4253 C C . LEU A 1 535 ? -0.446 -8.213 23.603 1.00 83.56 535 LEU A C 1
ATOM 4255 O O . LEU A 1 535 ? 0.107 -7.205 23.173 1.00 83.56 535 LEU A O 1
ATOM 4259 N N . ALA A 1 536 ? -0.901 -8.293 24.855 1.00 81.56 536 ALA A N 1
ATOM 4260 C CA . ALA A 1 536 ? -0.811 -7.202 25.825 1.00 81.56 536 ALA A CA 1
ATOM 4261 C C . ALA A 1 536 ? 0.622 -6.814 26.186 1.00 81.56 536 ALA A C 1
ATOM 4263 O O . ALA A 1 536 ? 0.894 -5.645 26.462 1.00 81.56 536 ALA A O 1
ATOM 4264 N N . GLU A 1 537 ? 1.511 -7.804 26.228 1.00 85.50 537 GLU A N 1
ATOM 4265 C CA . GLU A 1 537 ? 2.917 -7.617 26.572 1.00 85.50 537 GLU A CA 1
ATOM 4266 C C . GLU A 1 537 ? 3.731 -7.160 25.359 1.00 85.50 537 GLU A C 1
ATOM 4268 O O . GLU A 1 537 ? 4.585 -6.285 25.488 1.00 85.50 537 GLU A O 1
ATOM 4273 N N . ASN A 1 538 ? 3.441 -7.715 24.180 1.00 88.19 538 ASN A N 1
ATOM 4274 C CA . ASN A 1 538 ? 4.265 -7.526 22.988 1.00 88.19 538 ASN A CA 1
ATOM 4275 C C . ASN A 1 538 ? 3.784 -6.408 22.049 1.00 88.19 538 ASN A C 1
ATOM 4277 O O . ASN A 1 538 ? 4.575 -5.933 21.239 1.00 88.19 538 ASN A O 1
ATOM 4281 N N . ALA A 1 539 ? 2.512 -6.001 22.114 1.00 88.88 539 ALA A N 1
ATOM 4282 C CA . ALA A 1 539 ? 1.947 -4.951 21.261 1.00 88.88 539 ALA A CA 1
ATOM 4283 C C . ALA A 1 539 ? 0.935 -4.064 22.017 1.00 88.88 539 ALA A C 1
ATOM 4285 O O . ALA A 1 539 ? -0.244 -4.011 21.649 1.00 88.88 539 ALA A O 1
ATOM 4286 N N . PRO A 1 540 ? 1.367 -3.339 23.068 1.00 90.50 540 PRO A N 1
ATOM 4287 C CA . PRO A 1 540 ? 0.492 -2.417 23.792 1.00 90.50 540 PRO A CA 1
ATOM 4288 C C . PRO A 1 540 ? -0.069 -1.310 22.887 1.00 90.50 540 PRO A C 1
ATOM 4290 O O . PRO A 1 540 ? -1.232 -0.945 23.042 1.00 90.50 540 PRO A O 1
ATOM 4293 N N . ASP A 1 541 ? 0.708 -0.854 21.902 1.00 93.69 541 ASP A N 1
ATOM 4294 C CA . ASP A 1 541 ? 0.309 0.216 20.981 1.00 93.69 541 ASP A CA 1
ATOM 4295 C C . ASP A 1 541 ? -0.876 -0.192 20.094 1.00 93.69 541 ASP A C 1
ATOM 4297 O O . ASP A 1 541 ? -1.734 0.635 19.807 1.00 93.69 541 ASP A O 1
ATOM 4301 N N . LEU A 1 542 ? -0.979 -1.473 19.709 1.00 95.19 542 LEU A N 1
ATOM 4302 C CA . LEU A 1 542 ? -2.143 -1.995 18.982 1.00 95.19 542 LEU A CA 1
ATOM 4303 C C . LEU A 1 542 ? -3.402 -1.950 19.855 1.00 95.19 542 LEU A C 1
ATOM 4305 O O . LEU A 1 542 ? -4.471 -1.575 19.379 1.00 95.19 542 LEU A O 1
ATOM 4309 N N . LEU A 1 543 ? -3.291 -2.329 21.132 1.00 93.88 543 LEU A N 1
ATOM 4310 C CA . LEU A 1 543 ? -4.423 -2.271 22.062 1.00 93.88 543 LEU A CA 1
ATOM 4311 C C . LEU A 1 543 ? -4.893 -0.832 22.268 1.00 93.88 543 LEU A C 1
ATOM 4313 O O . LEU A 1 543 ? -6.095 -0.574 22.235 1.00 93.88 543 LEU A O 1
ATOM 4317 N N . ASP A 1 544 ? -3.952 0.095 22.437 1.00 93.38 544 ASP A N 1
ATOM 4318 C CA . ASP A 1 544 ? -4.249 1.516 22.595 1.00 93.38 544 ASP A CA 1
ATOM 4319 C C . ASP A 1 544 ? -4.860 2.089 21.304 1.00 93.38 544 ASP A C 1
ATOM 4321 O O . ASP A 1 544 ? -5.889 2.772 21.346 1.00 93.38 544 ASP A O 1
ATOM 4325 N N . ALA A 1 545 ? -4.330 1.706 20.139 1.00 95.00 545 ALA A N 1
ATOM 4326 C CA . ALA A 1 545 ? -4.881 2.075 18.843 1.00 95.00 545 ALA A CA 1
ATOM 4327 C C . ALA A 1 545 ? -6.244 1.438 18.548 1.00 95.00 545 ALA A C 1
ATOM 4329 O O . ALA A 1 545 ? -7.004 2.010 17.778 1.00 95.00 545 ALA A O 1
ATOM 4330 N N . LEU A 1 546 ? -6.611 0.312 19.154 1.00 95.62 546 LEU A N 1
ATOM 4331 C CA . LEU A 1 546 ? -7.970 -0.241 19.099 1.00 95.62 546 LEU A CA 1
ATOM 4332 C C . LEU A 1 546 ? -8.867 0.265 20.239 1.00 95.62 546 LEU A C 1
ATOM 4334 O O . LEU A 1 546 ? -10.040 -0.088 20.290 1.00 95.62 546 LEU A O 1
ATOM 4338 N N . SER A 1 547 ? -8.339 1.108 21.132 1.00 94.75 547 SER A N 1
ATOM 4339 C CA . SER A 1 547 ? -9.038 1.608 22.324 1.00 94.75 547 SER A CA 1
ATOM 4340 C C . SER A 1 547 ? -9.495 0.504 23.292 1.00 94.75 547 SER A C 1
ATOM 4342 O O . SER A 1 547 ? -10.450 0.691 24.043 1.00 94.75 547 SER A O 1
ATOM 4344 N N . ILE A 1 548 ? -8.778 -0.626 23.329 1.00 94.56 548 ILE A N 1
ATOM 4345 C CA . ILE A 1 548 ? -9.049 -1.734 24.253 1.00 94.56 548 ILE A CA 1
ATOM 4346 C C . ILE A 1 548 ? -8.534 -1.361 25.642 1.00 94.56 548 ILE A C 1
ATOM 4348 O O . ILE A 1 548 ? -7.337 -1.150 25.869 1.00 94.56 548 ILE A O 1
ATOM 4352 N N . ARG A 1 549 ? -9.440 -1.309 26.618 1.00 92.88 549 ARG A N 1
ATOM 4353 C CA . ARG A 1 549 ? -9.131 -0.771 27.946 1.00 92.88 549 ARG A CA 1
ATOM 4354 C C . ARG A 1 549 ? -8.595 -1.847 28.882 1.00 92.88 549 ARG A C 1
ATOM 4356 O O . ARG A 1 549 ? -9.059 -2.982 28.906 1.00 92.88 549 ARG A O 1
ATOM 4363 N N . ARG A 1 550 ? -7.593 -1.489 29.689 1.00 90.88 550 ARG A N 1
ATOM 4364 C CA . ARG A 1 550 ? -6.836 -2.448 30.525 1.00 90.88 550 ARG A CA 1
ATOM 4365 C C . ARG A 1 550 ? -7.113 -2.342 32.026 1.00 90.88 550 ARG A C 1
ATOM 4367 O O . ARG A 1 550 ? -6.764 -3.243 32.786 1.00 90.88 550 ARG A O 1
ATOM 4374 N N . ARG A 1 551 ? -7.712 -1.235 32.470 1.00 88.12 551 ARG A N 1
ATOM 4375 C CA . ARG A 1 551 ? -7.950 -0.955 33.890 1.00 88.12 551 ARG A CA 1
ATOM 4376 C C . ARG A 1 551 ? -9.229 -0.162 34.085 1.00 88.12 551 ARG A C 1
ATOM 4378 O O . ARG A 1 551 ? -9.418 0.851 33.408 1.00 88.12 551 ARG A O 1
ATOM 4385 N N . VAL A 1 552 ? -10.060 -0.599 35.024 1.00 87.69 552 VAL A N 1
ATOM 4386 C CA . VAL A 1 552 ? -11.311 0.088 35.356 1.00 87.69 552 VAL A CA 1
ATOM 4387 C C . VAL A 1 552 ? -11.041 1.149 36.420 1.00 87.69 552 VAL A C 1
ATOM 4389 O O . VAL A 1 552 ? -10.616 0.837 37.530 1.00 87.69 552 VAL A O 1
ATOM 4392 N N . GLU A 1 553 ? -11.223 2.412 36.043 1.00 87.94 553 GLU A N 1
ATOM 4393 C CA . GLU A 1 553 ? -11.089 3.601 36.886 1.00 87.94 553 GLU A CA 1
ATOM 4394 C C . GLU A 1 553 ? -12.073 4.668 36.383 1.00 87.94 553 GLU A C 1
ATOM 4396 O O . GLU A 1 553 ? -12.534 4.610 35.243 1.00 87.94 553 GLU A O 1
ATOM 4401 N N . THR A 1 554 ? -12.311 5.719 37.168 1.00 84.19 554 THR A N 1
ATOM 4402 C CA . THR A 1 554 ? -13.232 6.813 36.800 1.00 84.19 554 THR A CA 1
ATOM 4403 C C . THR A 1 554 ? -12.950 7.500 35.472 1.00 84.19 554 THR A C 1
ATOM 4405 O O . THR A 1 554 ? -13.863 8.024 34.845 1.00 84.19 554 THR A O 1
ATOM 4408 N N . ARG A 1 555 ? -11.6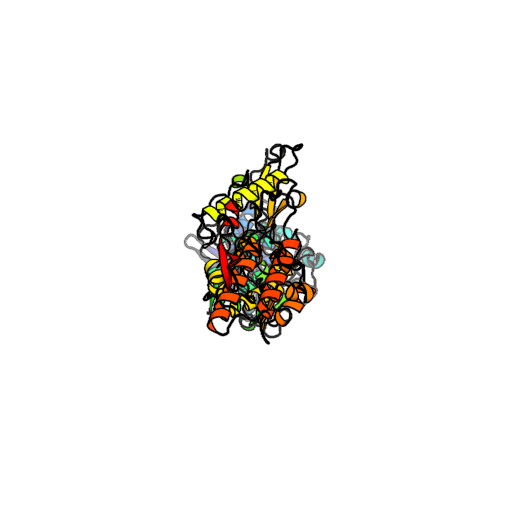97 7.496 35.021 1.00 84.88 555 ARG A N 1
ATOM 4409 C CA . ARG A 1 555 ? -11.294 8.101 33.744 1.00 84.88 555 ARG A CA 1
ATOM 4410 C C . ARG A 1 555 ? -11.441 7.172 32.532 1.00 84.88 555 ARG A C 1
ATOM 4412 O O . ARG A 1 555 ? -11.338 7.655 31.414 1.00 84.88 555 ARG A O 1
ATOM 4419 N N . THR A 1 556 ? -11.578 5.861 32.738 1.00 87.56 556 THR A N 1
ATOM 4420 C CA . THR A 1 556 ? -11.614 4.851 31.660 1.00 87.56 556 THR A CA 1
ATOM 4421 C C . THR A 1 556 ? -12.979 4.197 31.515 1.00 87.56 556 THR A C 1
ATOM 4423 O O . THR A 1 556 ? -13.319 3.752 30.420 1.00 87.56 556 THR A O 1
ATOM 4426 N N . LEU A 1 557 ? -13.749 4.121 32.602 1.00 88.12 557 LEU A N 1
ATOM 4427 C CA . LEU A 1 557 ? -15.140 3.691 32.581 1.00 88.12 557 LEU A CA 1
ATOM 4428 C C . LEU A 1 557 ? -15.973 4.706 31.785 1.00 88.12 557 LEU A C 1
ATOM 4430 O O . LEU A 1 557 ? -15.791 5.911 31.941 1.00 88.12 557 LEU A O 1
ATOM 4434 N N . THR A 1 558 ? -16.885 4.226 30.946 1.00 88.81 558 THR A N 1
ATOM 4435 C CA . THR A 1 558 ? -17.817 5.052 30.167 1.00 88.81 558 THR A CA 1
ATOM 4436 C C . THR A 1 558 ? -19.262 4.796 30.607 1.00 88.81 558 THR A C 1
ATOM 4438 O O . THR A 1 558 ? -19.547 3.777 31.249 1.00 88.81 558 THR A O 1
ATOM 4441 N N . PRO A 1 559 ? -20.209 5.676 30.233 1.00 85.81 559 PRO A N 1
ATOM 4442 C CA . PRO A 1 559 ? -21.633 5.414 30.427 1.00 85.81 559 PRO A CA 1
ATOM 4443 C C . PRO A 1 559 ? -22.098 4.079 29.821 1.00 85.81 559 PRO A C 1
ATOM 4445 O O . PRO A 1 559 ? -22.903 3.378 30.432 1.00 85.81 559 PRO A O 1
ATOM 4448 N N . CYS A 1 560 ? -21.556 3.692 28.659 1.00 88.19 560 CYS A N 1
ATOM 4449 C CA . CYS A 1 560 ? -21.882 2.428 27.991 1.00 88.19 560 CYS A CA 1
ATOM 4450 C C . CYS A 1 560 ? -21.492 1.211 28.848 1.00 88.19 560 CYS A C 1
ATOM 4452 O O . CYS A 1 560 ? -22.276 0.273 29.009 1.00 88.19 560 CYS A O 1
ATOM 4454 N N . ASP A 1 561 ? -20.321 1.253 29.489 1.00 90.56 561 ASP A N 1
ATOM 4455 C CA . ASP A 1 561 ? -19.877 0.174 30.379 1.00 90.56 561 ASP A CA 1
ATOM 4456 C C . ASP A 1 561 ? -20.754 0.077 31.622 1.00 90.56 561 ASP A C 1
ATOM 4458 O O . ASP A 1 561 ? -21.155 -1.015 32.016 1.00 90.56 561 ASP A O 1
ATOM 4462 N N . ALA A 1 562 ? -21.082 1.219 32.236 1.00 87.50 562 ALA A N 1
ATOM 4463 C CA . ALA A 1 562 ? -21.927 1.251 33.426 1.00 87.50 562 ALA A CA 1
ATOM 4464 C C . ALA A 1 562 ? -23.316 0.663 33.139 1.00 87.50 562 ALA A C 1
ATOM 4466 O O . ALA A 1 562 ? -23.845 -0.122 33.932 1.00 87.50 562 ALA A O 1
ATOM 4467 N N . ARG A 1 563 ? -23.871 0.988 31.968 1.00 88.00 563 ARG A N 1
ATOM 4468 C CA . ARG A 1 563 ? -25.092 0.377 31.447 1.00 88.00 563 ARG A CA 1
ATOM 4469 C C . ARG A 1 563 ? -24.937 -1.130 31.250 1.00 88.00 563 ARG A C 1
ATOM 4471 O O . ARG A 1 563 ? -25.765 -1.886 31.753 1.00 88.00 563 ARG A O 1
ATOM 4478 N N . THR A 1 564 ? -23.868 -1.560 30.583 1.00 90.56 564 THR A N 1
ATOM 4479 C CA . THR A 1 564 ? -23.582 -2.977 30.312 1.00 90.56 564 THR A CA 1
ATOM 4480 C C . THR A 1 564 ? -23.496 -3.790 31.603 1.00 90.56 564 THR A C 1
ATOM 4482 O O . THR A 1 564 ? -24.140 -4.832 31.719 1.00 90.56 564 THR A O 1
ATOM 4485 N N . VAL A 1 565 ? -22.778 -3.285 32.611 1.00 89.88 565 VAL A N 1
ATOM 4486 C CA . VAL A 1 565 ? -22.658 -3.926 33.929 1.00 89.88 565 VAL A CA 1
ATOM 4487 C C . VAL A 1 565 ? -24.033 -4.104 34.568 1.00 89.88 565 VAL A C 1
ATOM 4489 O O . VAL A 1 565 ? -24.385 -5.209 34.977 1.00 89.88 565 VAL A O 1
ATOM 4492 N N . ALA A 1 566 ? -24.840 -3.045 34.627 1.00 85.75 566 ALA A N 1
ATOM 4493 C CA . ALA A 1 566 ? -26.153 -3.096 35.261 1.00 85.75 566 ALA A CA 1
ATOM 4494 C C . ALA A 1 566 ? -27.145 -4.015 34.518 1.00 85.75 566 ALA A C 1
ATOM 4496 O O . ALA A 1 566 ? -27.855 -4.810 35.141 1.00 85.75 566 ALA A O 1
ATOM 4497 N N . GLU A 1 567 ? -27.165 -3.973 33.184 1.00 89.75 567 GLU A N 1
ATOM 4498 C CA . GLU A 1 567 ? -27.980 -4.876 32.365 1.00 89.75 567 GLU A CA 1
ATOM 4499 C C . GLU A 1 567 ? -27.538 -6.339 32.508 1.00 89.75 567 GLU A C 1
ATOM 4501 O O . GLU A 1 567 ? -28.387 -7.243 32.570 1.00 89.75 567 GLU A O 1
ATOM 4506 N N . ARG A 1 568 ? -26.226 -6.592 32.612 1.00 90.00 568 ARG A N 1
ATOM 4507 C CA . ARG A 1 568 ? -25.692 -7.942 32.801 1.00 90.00 568 ARG A CA 1
ATOM 4508 C C . ARG A 1 568 ? -26.009 -8.484 34.187 1.00 90.00 568 ARG A C 1
ATOM 4510 O O . ARG A 1 568 ? -26.424 -9.637 34.266 1.00 90.00 568 ARG A O 1
ATOM 4517 N N . ILE A 1 569 ? -25.929 -7.670 35.242 1.00 87.25 569 ILE A N 1
ATOM 4518 C CA . ILE A 1 569 ? -26.352 -8.073 36.594 1.00 87.25 569 ILE A CA 1
ATOM 4519 C C . ILE A 1 569 ? -27.818 -8.521 36.590 1.00 87.25 569 ILE A C 1
ATOM 4521 O O . ILE A 1 569 ? -28.131 -9.602 37.092 1.00 87.25 569 ILE A O 1
ATOM 4525 N N . ARG A 1 570 ? -28.718 -7.748 35.963 1.00 86.69 570 ARG A N 1
ATOM 4526 C CA . ARG A 1 570 ? -30.127 -8.152 35.812 1.00 86.69 570 ARG A CA 1
ATOM 4527 C C . ARG A 1 570 ? -30.261 -9.476 35.067 1.00 86.69 570 ARG A C 1
ATOM 4529 O O . ARG A 1 570 ? -31.046 -10.332 35.473 1.00 86.69 570 ARG A O 1
ATOM 4536 N N . SER A 1 571 ? -29.538 -9.627 33.961 1.00 87.94 571 SER A N 1
ATOM 4537 C CA . SER A 1 571 ? -29.616 -10.825 33.119 1.00 87.94 571 SER A CA 1
ATOM 4538 C C . SER A 1 571 ? -29.170 -12.065 33.889 1.00 87.94 571 SER A C 1
ATOM 4540 O O . SER A 1 571 ? -29.914 -13.039 33.939 1.00 87.94 571 SER A O 1
ATOM 4542 N N . VAL A 1 572 ? -28.030 -11.982 34.580 1.00 85.69 572 VAL A N 1
ATOM 4543 C CA . VAL A 1 572 ? -27.505 -13.049 35.441 1.00 85.69 572 VAL A CA 1
ATOM 4544 C C . VAL A 1 572 ? -28.502 -13.392 36.551 1.00 85.69 572 VAL A C 1
ATOM 4546 O O . VAL A 1 572 ? -28.827 -14.559 36.736 1.00 85.69 572 VAL A O 1
ATOM 4549 N N . PHE A 1 573 ? -29.083 -12.397 37.229 1.00 81.88 573 PHE A N 1
ATOM 4550 C CA . PHE A 1 573 ? -30.111 -12.651 38.244 1.00 81.88 573 PHE A CA 1
ATOM 4551 C C . PHE A 1 573 ? -31.353 -13.355 37.666 1.00 81.88 573 PHE A C 1
ATOM 4553 O O . PHE A 1 573 ? -31.854 -14.312 38.248 1.00 81.88 573 PHE A O 1
ATOM 4560 N N . THR A 1 574 ? -31.830 -12.915 36.498 1.00 82.25 574 THR A N 1
ATOM 4561 C CA . THR A 1 574 ? -33.020 -13.482 35.833 1.00 82.25 574 THR A CA 1
ATOM 4562 C C . THR A 1 574 ? -32.776 -14.909 35.327 1.00 82.25 574 THR A C 1
ATOM 4564 O O . THR A 1 574 ? -33.694 -15.730 35.306 1.00 82.25 574 THR A O 1
ATOM 4567 N N . GLU A 1 575 ? -31.557 -15.208 34.867 1.00 79.12 575 GLU A N 1
ATOM 4568 C CA . GLU A 1 575 ? -31.123 -16.564 34.512 1.00 79.12 575 GLU A CA 1
ATOM 4569 C C . GLU A 1 575 ? -31.191 -17.475 35.749 1.00 79.12 575 GLU A C 1
ATOM 4571 O O . GLU A 1 575 ? -31.750 -18.567 35.679 1.00 79.12 575 GLU A O 1
ATOM 4576 N N . MET A 1 576 ? -30.732 -16.984 36.900 1.00 73.62 576 MET A N 1
ATOM 4577 C CA . MET A 1 576 ? -30.674 -17.750 38.145 1.00 73.62 576 MET A CA 1
ATOM 4578 C C . MET A 1 576 ? -32.016 -17.967 38.840 1.00 73.62 576 MET A C 1
ATOM 4580 O O . MET A 1 576 ? -32.247 -19.055 39.360 1.00 73.62 576 MET A O 1
ATOM 4584 N N . GLU A 1 577 ? -32.903 -16.967 38.858 1.00 72.19 577 GLU A N 1
ATOM 4585 C CA . GLU A 1 577 ? -34.243 -17.077 39.463 1.00 72.19 577 GLU A CA 1
ATOM 4586 C C . GLU A 1 577 ? -35.047 -18.236 38.844 1.00 72.19 577 GLU A C 1
ATOM 4588 O O . GLU A 1 577 ? -35.903 -18.843 39.484 1.00 72.19 577 GLU A O 1
ATOM 4593 N N . LYS A 1 578 ? -34.732 -18.597 37.594 1.00 66.44 578 LYS A N 1
ATOM 4594 C CA . LYS A 1 578 ? -35.328 -19.745 36.899 1.00 66.44 578 LYS A CA 1
ATOM 4595 C C . LYS A 1 578 ? -34.753 -21.094 37.336 1.00 66.44 578 LYS A C 1
ATOM 4597 O O . LYS A 1 578 ? -35.413 -22.110 37.122 1.00 66.44 578 LYS A O 1
ATOM 4602 N N . GLU A 1 579 ? -33.547 -21.125 37.901 1.00 62.25 579 GLU A N 1
ATOM 4603 C CA . GLU A 1 579 ? -32.817 -22.352 38.243 1.00 62.25 579 GLU A CA 1
ATOM 4604 C C . GLU A 1 579 ? -32.842 -22.674 39.745 1.00 62.25 579 GLU A C 1
ATOM 4606 O O . GLU A 1 579 ? -32.872 -23.849 40.111 1.00 62.25 579 GLU A O 1
ATOM 4611 N N . THR A 1 580 ? -32.847 -21.664 40.626 1.00 58.88 580 THR A N 1
ATOM 4612 C CA . THR A 1 580 ? -32.772 -21.854 42.089 1.00 58.88 580 THR A CA 1
ATOM 4613 C C . THR A 1 580 ? -33.460 -20.714 42.856 1.00 58.88 580 THR A C 1
ATOM 4615 O O . THR A 1 580 ? -33.502 -19.587 42.374 1.00 58.88 580 THR A O 1
ATOM 4618 N N . ASP A 1 581 ? -33.935 -20.972 44.085 1.00 59.41 581 ASP A N 1
ATOM 4619 C CA . ASP A 1 581 ? -34.384 -19.905 44.998 1.00 59.41 581 ASP A CA 1
ATOM 4620 C C . ASP A 1 581 ? -33.210 -18.956 45.351 1.00 59.41 581 ASP A C 1
ATOM 4622 O O . ASP A 1 581 ? -32.103 -19.440 45.634 1.00 59.41 581 ASP A O 1
ATOM 4626 N N . PRO A 1 582 ? -33.411 -17.622 45.394 1.00 59.06 582 PRO A N 1
ATOM 4627 C CA . PRO A 1 582 ? -32.340 -16.666 45.672 1.00 59.06 582 PRO A CA 1
ATOM 4628 C C . PRO A 1 582 ? -31.723 -16.874 47.066 1.00 59.06 582 PRO A C 1
ATOM 4630 O O . PRO A 1 582 ? -32.345 -16.616 48.097 1.00 59.06 582 PRO A O 1
ATOM 4633 N N . SER A 1 583 ? -30.467 -17.321 47.124 1.00 63.12 583 SER A N 1
ATOM 4634 C CA . SER A 1 583 ? -29.714 -17.408 48.380 1.00 63.12 583 SER A CA 1
ATOM 4635 C C . SER A 1 583 ? -29.179 -16.035 48.820 1.00 63.12 583 SER A C 1
ATOM 4637 O O . SER A 1 583 ? -28.813 -15.197 47.996 1.00 63.12 583 SER A O 1
ATOM 4639 N N . ALA A 1 584 ? -29.052 -15.813 50.134 1.00 66.00 584 ALA A N 1
ATOM 4640 C CA . ALA A 1 584 ? -28.479 -14.581 50.698 1.00 66.00 584 ALA A CA 1
ATOM 4641 C C . ALA A 1 584 ? -27.031 -14.297 50.242 1.00 66.00 584 ALA A C 1
ATOM 4643 O O . ALA A 1 584 ? -26.574 -13.162 50.333 1.00 66.00 584 ALA A O 1
ATOM 4644 N N . TYR A 1 585 ? -26.321 -15.319 49.757 1.00 67.81 585 TYR A N 1
ATOM 4645 C CA . TYR A 1 585 ? -24.973 -15.199 49.205 1.00 67.81 585 TYR A CA 1
ATOM 4646 C C . TYR A 1 585 ? -24.962 -14.453 47.857 1.00 67.81 585 TYR A C 1
ATOM 4648 O O . TYR A 1 585 ? -24.105 -13.607 47.624 1.00 67.81 585 TYR A O 1
ATOM 4656 N N . TYR A 1 586 ? -25.961 -14.672 46.998 1.00 72.38 586 TYR A N 1
ATOM 4657 C CA . TYR A 1 586 ? -26.044 -13.981 45.704 1.00 72.38 586 TYR A CA 1
ATOM 4658 C C . TYR A 1 586 ? -26.361 -12.496 45.856 1.00 72.38 586 TYR A C 1
ATOM 4660 O O . TYR A 1 586 ? -25.852 -11.670 45.102 1.00 72.38 586 TYR A O 1
ATOM 4668 N N . LEU A 1 587 ? -27.155 -12.155 46.876 1.00 72.94 587 LEU A N 1
ATOM 4669 C CA . LEU A 1 587 ? -27.411 -10.765 47.239 1.00 72.94 587 LEU A CA 1
ATOM 4670 C C . LEU A 1 587 ? -26.101 -10.044 47.559 1.00 72.94 587 LEU A C 1
ATOM 4672 O O . LEU A 1 587 ? -25.860 -8.984 46.998 1.00 72.94 587 LEU A O 1
ATOM 4676 N N . SER A 1 588 ? -25.222 -10.636 48.376 1.00 76.94 588 SER A N 1
ATOM 4677 C CA . SER A 1 588 ? -23.940 -9.999 48.706 1.00 76.94 588 SER A CA 1
ATOM 4678 C C . SER A 1 588 ? -23.021 -9.800 47.499 1.00 76.94 588 SER A C 1
ATOM 4680 O O . SER A 1 588 ? -22.324 -8.792 47.440 1.00 76.94 588 SER A O 1
ATOM 4682 N N . GLU A 1 589 ? -23.037 -10.710 46.524 1.00 81.44 589 GLU A N 1
ATOM 4683 C CA . GLU A 1 589 ? -22.227 -10.578 45.304 1.00 81.44 589 GLU A CA 1
ATOM 4684 C C . GLU A 1 589 ? -22.762 -9.463 44.387 1.00 81.44 589 GLU A C 1
ATOM 4686 O O . GLU A 1 589 ? -21.996 -8.642 43.881 1.00 81.44 589 GLU A O 1
ATOM 4691 N N . ILE A 1 590 ? -24.087 -9.364 44.232 1.00 78.56 590 ILE A N 1
ATOM 4692 C CA . ILE A 1 590 ? -24.734 -8.278 43.478 1.00 78.56 590 ILE A CA 1
ATOM 4693 C C . ILE A 1 590 ? -24.489 -6.921 44.154 1.00 78.56 590 ILE A C 1
ATOM 4695 O O . ILE A 1 590 ? -24.181 -5.934 43.482 1.00 78.56 590 ILE A O 1
ATOM 4699 N N . GLU A 1 591 ? -24.590 -6.866 45.483 1.00 77.25 591 GLU A N 1
ATOM 4700 C CA . GLU A 1 591 ? -24.284 -5.669 46.270 1.00 77.25 591 GLU A CA 1
ATOM 4701 C C . GLU A 1 591 ? -22.831 -5.224 46.082 1.00 77.25 591 GLU A C 1
ATOM 4703 O O . GLU A 1 591 ? -22.571 -4.038 45.864 1.00 77.25 591 GLU A O 1
ATOM 4708 N N . ALA A 1 592 ? -21.887 -6.169 46.120 1.00 83.06 592 ALA A N 1
ATOM 4709 C CA . ALA A 1 592 ? -20.473 -5.895 45.902 1.00 83.06 592 ALA A CA 1
ATOM 4710 C C . ALA A 1 592 ? -20.206 -5.352 44.489 1.00 83.06 592 ALA A C 1
ATOM 4712 O O . ALA A 1 592 ? -19.498 -4.353 44.347 1.00 83.06 592 ALA A O 1
ATOM 4713 N N . ALA A 1 593 ? -20.815 -5.947 43.459 1.00 82.44 593 ALA A N 1
ATOM 4714 C CA . ALA A 1 593 ? -20.678 -5.500 42.073 1.00 82.44 593 ALA A CA 1
ATOM 4715 C C . ALA A 1 593 ? -21.165 -4.054 41.871 1.00 82.44 593 ALA A C 1
ATOM 4717 O O . ALA A 1 593 ? -20.464 -3.243 41.261 1.00 82.44 593 ALA A O 1
ATOM 4718 N N . TYR A 1 594 ? -22.323 -3.694 42.432 1.00 77.75 594 TYR A N 1
ATOM 4719 C CA . TYR A 1 594 ? -22.822 -2.318 42.355 1.00 77.75 594 TYR A CA 1
ATOM 4720 C C . TYR A 1 594 ? -22.021 -1.337 43.210 1.00 77.75 594 TYR A C 1
ATOM 4722 O O . TYR A 1 594 ? -21.828 -0.194 42.794 1.00 77.75 594 TYR A O 1
ATOM 4730 N N . SER A 1 595 ? -21.510 -1.767 44.368 1.00 80.75 595 SER A N 1
ATOM 4731 C CA . SER A 1 595 ? -20.600 -0.944 45.169 1.00 80.75 595 SER A CA 1
ATOM 4732 C C . SER A 1 595 ? -19.339 -0.603 44.373 1.00 80.75 595 SER A C 1
ATOM 4734 O O . SER A 1 595 ? -18.997 0.576 44.276 1.00 80.75 595 SER A O 1
ATOM 4736 N N . ASN A 1 596 ? -18.707 -1.605 43.746 1.00 85.31 596 ASN A N 1
ATOM 4737 C CA . ASN A 1 596 ? -17.535 -1.422 42.884 1.00 85.31 596 ASN A CA 1
ATOM 4738 C C . ASN A 1 596 ? -17.827 -0.455 41.729 1.00 85.31 596 ASN A C 1
ATOM 4740 O O . ASN A 1 596 ? -17.053 0.474 41.507 1.00 85.31 596 ASN A O 1
ATOM 4744 N N . LEU A 1 597 ? -18.963 -0.627 41.041 1.00 82.94 597 LEU A N 1
ATOM 4745 C CA . LEU A 1 597 ? -19.376 0.281 39.971 1.00 82.94 597 LEU A CA 1
ATOM 4746 C C . LEU A 1 597 ? -19.526 1.719 40.492 1.00 82.94 597 LEU A C 1
ATOM 4748 O O . LEU A 1 597 ? -19.007 2.645 39.878 1.00 82.94 597 LEU A O 1
ATOM 4752 N N . SER A 1 598 ? -20.181 1.922 41.642 1.00 78.94 598 SER A N 1
ATOM 4753 C CA . SER A 1 598 ? -20.410 3.265 42.198 1.00 78.94 598 SER A CA 1
ATOM 4754 C C . SER A 1 598 ? -19.120 4.008 42.561 1.00 78.94 598 SER A C 1
ATOM 4756 O O . SER A 1 598 ? -19.045 5.228 42.377 1.00 78.94 598 SER A O 1
ATOM 4758 N N . GLU A 1 599 ? -18.107 3.279 43.043 1.00 82.56 599 GLU A N 1
ATOM 4759 C CA . GLU A 1 599 ? -16.789 3.825 43.378 1.00 82.56 599 GLU A CA 1
ATOM 4760 C C . GLU A 1 599 ? -16.085 4.373 42.139 1.00 82.56 599 GLU A C 1
ATOM 4762 O O . GLU A 1 599 ? -15.444 5.424 42.207 1.00 82.56 599 GLU A O 1
ATOM 4767 N N . ASP A 1 600 ? -16.240 3.684 41.008 1.00 85.06 600 ASP A N 1
ATOM 4768 C CA . ASP A 1 600 ? -15.555 4.022 39.770 1.00 85.06 600 ASP A CA 1
ATOM 4769 C C . ASP A 1 600 ? -16.321 5.080 38.943 1.00 85.06 600 ASP A C 1
ATOM 4771 O O . ASP A 1 600 ? -15.731 5.686 38.061 1.00 85.06 600 ASP A O 1
ATOM 4775 N N . LEU A 1 601 ? -17.581 5.420 39.242 1.00 83.12 601 LEU A N 1
ATOM 4776 C CA . LEU A 1 601 ? -18.318 6.493 38.538 1.00 83.12 601 LEU A CA 1
ATOM 4777 C C . LEU A 1 601 ? -17.802 7.925 38.856 1.00 83.12 601 LEU A C 1
ATOM 4779 O O . LEU A 1 601 ? -17.177 8.133 39.901 1.00 83.12 601 LEU A O 1
ATOM 4783 N N . PRO A 1 602 ? -18.114 8.957 38.034 1.00 78.94 602 PRO A N 1
ATOM 4784 C CA . PRO A 1 602 ? -17.667 10.346 38.251 1.00 78.94 602 PRO A CA 1
ATOM 4785 C C . PRO A 1 602 ? -18.251 11.055 39.491 1.00 78.94 602 PRO A C 1
ATOM 4787 O O . PRO A 1 602 ? -19.424 10.846 39.807 1.00 78.94 602 PRO A O 1
ATOM 4790 N N . PRO A 1 603 ? -17.492 11.942 40.184 1.00 72.62 603 PRO A N 1
ATOM 4791 C CA . PRO A 1 603 ? -17.938 12.713 41.358 1.00 72.62 603 PRO A CA 1
ATOM 4792 C C . PRO A 1 603 ? -19.331 13.345 41.187 1.00 72.62 603 PRO A C 1
ATOM 4794 O O . PRO A 1 603 ? -19.612 13.960 40.163 1.00 72.62 603 PRO A O 1
ATOM 4797 N N . LEU A 1 604 ? -20.191 13.187 42.203 1.00 69.19 604 LEU A N 1
ATOM 4798 C CA . LEU A 1 604 ? -21.435 13.946 42.313 1.00 69.19 604 LEU A CA 1
ATOM 4799 C C . LEU A 1 604 ? -21.095 15.298 42.936 1.00 69.19 604 LEU A C 1
ATOM 4801 O O . LEU A 1 604 ? -20.241 15.376 43.825 1.00 69.19 604 LEU A O 1
ATOM 4805 N N . ASP A 1 605 ? -21.758 16.352 42.484 1.00 67.00 605 ASP A N 1
ATOM 4806 C CA . ASP A 1 605 ? -21.644 17.665 43.101 1.00 67.00 605 ASP A CA 1
ATOM 4807 C C . ASP A 1 605 ? -22.421 17.758 44.429 1.00 67.00 605 ASP A C 1
ATOM 4809 O O . ASP A 1 605 ? -23.085 16.821 44.878 1.00 67.00 605 ASP A O 1
ATOM 4813 N N . ASN A 1 606 ? -22.367 18.928 45.070 1.00 60.78 606 ASN A N 1
ATOM 4814 C CA . ASN A 1 606 ? -23.080 19.188 46.327 1.00 60.78 606 ASN A CA 1
ATOM 4815 C C . ASN A 1 606 ? -24.619 19.142 46.189 1.00 60.78 606 ASN A C 1
ATOM 4817 O O . ASN A 1 606 ? -25.319 19.217 47.200 1.00 60.78 606 ASN A O 1
ATOM 4821 N N . GLN A 1 607 ? -25.142 19.070 44.963 1.00 57.50 607 GLN A N 1
ATOM 4822 C CA . GLN A 1 607 ? -26.560 18.940 44.634 1.00 57.50 607 GLN A CA 1
ATOM 4823 C C . GLN A 1 607 ? -26.932 17.508 44.208 1.00 57.50 607 GLN A C 1
ATOM 4825 O O . GLN A 1 607 ? -28.106 17.251 43.947 1.00 57.50 607 GLN A O 1
ATOM 4830 N N . GLY A 1 608 ? -25.970 16.576 44.189 1.00 58.75 608 GLY A N 1
ATOM 4831 C CA . GLY A 1 608 ? -26.177 15.192 43.763 1.00 58.75 608 GLY A CA 1
ATOM 4832 C C . GLY A 1 608 ? -26.202 15.006 42.243 1.00 58.75 608 GLY A C 1
ATOM 4833 O O . GLY A 1 608 ? -26.752 14.019 41.770 1.00 58.75 608 GLY A O 1
ATOM 4834 N N . GLN A 1 609 ? -25.649 15.940 41.463 1.00 59.25 609 GLN A N 1
ATOM 4835 C CA . GLN A 1 609 ? -25.603 15.876 39.999 1.00 59.25 609 GLN A CA 1
ATOM 4836 C C . GLN A 1 609 ? -24.224 15.454 39.487 1.00 59.25 609 GLN A C 1
ATOM 4838 O O . GLN A 1 609 ? -23.193 15.785 40.078 1.00 59.25 609 GLN A O 1
ATOM 4843 N N . ILE A 1 610 ? -24.200 14.718 38.373 1.00 64.81 610 ILE A N 1
ATOM 4844 C CA . ILE A 1 610 ? -22.955 14.349 37.695 1.00 64.81 610 ILE A CA 1
ATOM 4845 C C . ILE A 1 610 ? -22.409 15.595 36.991 1.00 64.81 610 ILE A C 1
ATOM 4847 O O . ILE A 1 610 ? -23.089 16.184 36.160 1.00 64.81 610 ILE A O 1
ATOM 4851 N N . GLN A 1 611 ? -21.183 16.004 37.321 1.00 62.53 611 GLN A N 1
ATOM 4852 C CA . GLN A 1 611 ? -20.587 17.232 36.769 1.00 62.53 611 GLN A CA 1
ATOM 4853 C C . GLN A 1 611 ? -20.054 17.088 35.340 1.00 62.53 611 GLN A C 1
ATOM 4855 O O . GLN A 1 611 ? -19.737 18.084 34.694 1.00 62.53 611 GLN A O 1
ATOM 4860 N N . SER A 1 612 ? -19.892 15.856 34.861 1.00 67.38 612 SER A N 1
ATOM 4861 C CA . SER A 1 612 ? -19.384 15.592 33.520 1.00 67.38 612 SER A CA 1
ATOM 4862 C C . SER A 1 612 ? -20.548 15.562 32.536 1.00 67.38 612 SER A C 1
ATOM 4864 O O . SER A 1 612 ? -21.393 14.674 32.625 1.00 67.38 612 SER A O 1
ATOM 4866 N N . SER A 1 613 ? -20.567 16.502 31.588 1.00 67.75 613 SER A N 1
ATOM 4867 C CA . SER A 1 613 ? -21.564 16.550 30.507 1.00 67.75 613 SER A CA 1
ATOM 4868 C C . SER A 1 613 ? -21.626 15.239 29.713 1.00 67.75 613 SER A C 1
ATOM 4870 O O . SER A 1 613 ? -22.700 14.796 29.336 1.00 67.75 613 SER A O 1
ATOM 4872 N N . GLY A 1 614 ? -20.497 14.537 29.559 1.00 71.31 614 GLY A N 1
ATOM 4873 C CA . GLY A 1 614 ? -20.443 13.223 28.901 1.00 71.31 614 GLY A CA 1
ATOM 4874 C C . GLY A 1 614 ? -21.132 12.076 29.657 1.00 71.31 614 GLY A C 1
ATOM 4875 O O . GLY A 1 614 ? -21.136 10.952 29.169 1.00 71.31 614 GLY A O 1
ATOM 4876 N N . TRP A 1 615 ? -21.685 12.329 30.845 1.00 75.12 615 TRP A N 1
ATOM 4877 C CA . TRP A 1 615 ? -22.398 11.357 31.679 1.00 75.12 615 TRP A CA 1
ATOM 4878 C C . TRP A 1 615 ? -23.853 11.762 31.942 1.00 75.12 615 TRP A C 1
ATOM 4880 O O . TRP A 1 615 ? -24.485 11.231 32.861 1.00 75.12 615 TRP A O 1
ATOM 4890 N N . GLU A 1 616 ? -24.396 12.703 31.164 1.00 75.31 616 GLU A N 1
ATOM 4891 C CA . GLU A 1 616 ? -25.793 13.104 31.294 1.00 75.31 616 GLU A CA 1
ATOM 4892 C C . GLU A 1 616 ? -26.731 11.900 31.085 1.00 75.31 616 GLU A C 1
ATOM 4894 O O . GLU A 1 616 ? -26.705 11.274 30.019 1.00 75.31 616 GLU A O 1
ATOM 4899 N N . PRO A 1 617 ? -27.565 11.533 32.084 1.00 71.69 617 PRO A N 1
ATOM 4900 C CA . PRO A 1 617 ? -28.295 10.266 32.047 1.00 71.69 617 PRO A CA 1
ATOM 4901 C C . PRO A 1 617 ? -29.265 10.114 30.877 1.00 71.69 617 PRO A C 1
ATOM 4903 O O . PRO A 1 617 ? -29.421 9.009 30.370 1.00 71.69 617 PRO A O 1
ATOM 4906 N N . THR A 1 618 ? -29.890 11.211 30.445 1.00 72.94 618 THR A N 1
ATOM 4907 C CA . THR A 1 618 ? -30.863 11.225 29.344 1.00 72.94 618 THR A CA 1
ATOM 4908 C C . THR A 1 618 ? -30.192 11.018 27.985 1.00 72.94 618 THR A C 1
ATOM 4910 O O . THR A 1 618 ? -30.733 10.329 27.127 1.00 72.94 618 THR A O 1
ATOM 4913 N N . GLU A 1 619 ? -29.007 11.602 27.779 1.00 75.69 619 GLU A N 1
ATOM 4914 C CA . GLU A 1 619 ? -28.261 11.494 26.515 1.00 75.69 619 GLU A CA 1
ATOM 4915 C C . GLU A 1 619 ? -27.562 10.138 26.387 1.00 75.69 619 GLU A C 1
ATOM 4917 O O . GLU A 1 619 ? -27.466 9.564 25.306 1.00 75.69 619 GLU A O 1
ATOM 4922 N N . THR A 1 620 ? -27.107 9.597 27.516 1.00 73.88 620 THR A N 1
ATOM 4923 C CA . THR A 1 620 ? -26.381 8.321 27.589 1.00 73.88 620 THR A CA 1
ATOM 4924 C C . THR A 1 620 ? -27.299 7.108 27.779 1.00 73.88 620 THR A C 1
ATOM 4926 O O . THR A 1 620 ? -26.843 5.963 27.731 1.00 73.88 620 THR A O 1
ATOM 4929 N N . GLY A 1 621 ? -28.597 7.337 28.006 1.00 75.56 621 GLY A N 1
ATOM 4930 C CA . GLY A 1 621 ? -29.595 6.299 28.270 1.00 75.56 621 GLY A CA 1
ATOM 4931 C C . GLY A 1 621 ? -29.446 5.612 29.631 1.00 75.56 621 GLY A C 1
ATOM 4932 O O . GLY A 1 621 ? -30.076 4.578 29.864 1.00 75.56 621 GLY A O 1
ATOM 4933 N N . LEU A 1 622 ? -28.616 6.156 30.532 1.00 77.00 622 LEU A N 1
ATOM 4934 C CA . LEU A 1 622 ? -28.420 5.642 31.893 1.00 77.00 622 LEU A CA 1
ATOM 4935 C C . LEU A 1 622 ? -29.688 5.739 32.756 1.00 77.00 622 LEU A C 1
ATOM 4937 O O . LEU A 1 622 ? -29.815 5.040 33.758 1.00 77.00 622 LEU A O 1
ATOM 4941 N N . ASP A 1 623 ? -30.625 6.601 32.378 1.00 74.81 623 ASP A N 1
ATOM 4942 C CA . ASP A 1 623 ? -31.936 6.784 33.002 1.00 74.81 623 ASP A CA 1
ATOM 4943 C C . ASP A 1 623 ? -32.883 5.579 32.822 1.00 74.81 623 ASP A C 1
ATOM 4945 O O . ASP A 1 623 ? -33.736 5.322 33.675 1.00 74.81 623 ASP A O 1
ATOM 4949 N N . SER A 1 624 ? -32.703 4.815 31.746 1.00 79.38 624 SER A N 1
ATOM 4950 C CA . SER A 1 624 ? -33.491 3.622 31.407 1.00 79.38 624 SER A CA 1
ATOM 4951 C C . SER A 1 624 ? -32.894 2.307 31.930 1.00 79.38 624 SER A C 1
ATOM 4953 O O . SER A 1 624 ? -33.502 1.243 31.814 1.00 79.38 624 SER A O 1
ATOM 4955 N N . VAL A 1 625 ? -31.698 2.360 32.523 1.00 80.31 625 VAL A N 1
ATOM 4956 C CA . VAL A 1 625 ? -30.952 1.170 32.947 1.00 80.31 625 VAL A CA 1
ATOM 4957 C C . VAL A 1 625 ? -31.633 0.493 34.142 1.00 80.31 625 VAL A C 1
ATOM 4959 O O . VAL A 1 625 ? -32.067 1.185 35.068 1.00 80.31 625 VAL A O 1
ATOM 4962 N N . PRO A 1 626 ? -31.729 -0.852 34.161 1.00 76.06 626 PRO A N 1
ATOM 4963 C CA . PRO A 1 626 ? -32.363 -1.573 35.252 1.00 76.06 626 PRO A CA 1
ATOM 4964 C C . PRO A 1 626 ? -31.521 -1.568 36.532 1.00 76.06 626 PRO A C 1
ATOM 4966 O O . PRO A 1 626 ? -30.327 -1.869 36.530 1.00 76.06 626 PRO A O 1
ATOM 4969 N N . VAL A 1 627 ? -32.193 -1.307 37.648 1.00 74.62 627 VAL A N 1
ATOM 4970 C CA . VAL A 1 627 ? -31.618 -1.162 38.986 1.00 74.62 627 VAL A CA 1
ATOM 4971 C C . VAL A 1 627 ? -32.312 -2.119 39.951 1.00 74.62 627 VAL A C 1
ATOM 4973 O O . VAL A 1 627 ? -33.542 -2.061 40.058 1.00 74.62 627 VAL A O 1
ATOM 4976 N N . PRO A 1 628 ? -31.586 -2.983 40.684 1.00 73.81 628 PRO A N 1
ATOM 4977 C CA . PRO A 1 628 ? -32.195 -3.830 41.695 1.00 73.81 628 PRO A CA 1
ATOM 4978 C C . PRO A 1 628 ? -32.702 -2.989 42.869 1.00 73.81 628 PRO A C 1
ATOM 4980 O O . PRO A 1 628 ? -31.972 -2.218 43.491 1.00 73.81 628 PRO A O 1
ATOM 4983 N N . CYS A 1 629 ? -33.965 -3.190 43.210 1.00 69.81 629 CYS A N 1
ATOM 4984 C CA . CYS A 1 629 ? -34.629 -2.617 44.366 1.00 69.81 629 CYS A CA 1
ATOM 4985 C C . CYS A 1 629 ? -35.189 -3.749 45.228 1.00 69.81 629 CYS A C 1
ATOM 4987 O O . CYS A 1 629 ? -35.801 -4.685 44.717 1.00 69.81 629 CYS A O 1
ATOM 4989 N N . MET A 1 630 ? -35.036 -3.644 46.548 1.00 65.75 630 MET A N 1
ATOM 4990 C CA . MET A 1 630 ? -35.658 -4.595 47.471 1.00 65.75 630 MET A CA 1
ATOM 4991 C C . MET A 1 630 ? -37.153 -4.291 47.618 1.00 65.75 630 MET A C 1
ATOM 4993 O O . MET A 1 630 ? -37.530 -3.197 48.045 1.00 65.75 630 MET A O 1
ATOM 4997 N N . ALA A 1 631 ? -38.000 -5.273 47.323 1.00 65.19 631 ALA A N 1
ATOM 4998 C CA . ALA A 1 631 ? -39.440 -5.245 47.554 1.00 65.19 631 ALA A CA 1
ATOM 4999 C C . ALA A 1 631 ? -39.807 -6.318 48.595 1.00 65.19 631 ALA A C 1
ATOM 5001 O O . ALA A 1 631 ? -40.289 -7.396 48.269 1.00 65.19 631 ALA A O 1
ATOM 5002 N N . GLY A 1 632 ? -39.547 -6.033 49.876 1.00 66.19 632 GLY A N 1
ATOM 5003 C CA . GLY A 1 632 ? -39.630 -7.048 50.933 1.00 66.19 632 GLY A CA 1
ATOM 5004 C C . GLY A 1 632 ? -38.371 -7.917 50.951 1.00 66.19 632 GLY A C 1
ATOM 5005 O O . GLY A 1 632 ? -37.280 -7.368 51.104 1.00 66.19 632 GLY A O 1
ATOM 5006 N N . ASP A 1 633 ? -38.534 -9.234 50.789 1.00 62.84 633 ASP A N 1
ATOM 5007 C CA . ASP A 1 633 ? -37.434 -10.213 50.712 1.00 62.84 633 ASP A CA 1
ATOM 5008 C C . ASP A 1 633 ? -37.045 -10.570 49.258 1.00 62.84 633 ASP A C 1
ATOM 5010 O O . ASP A 1 633 ? -36.128 -11.356 49.041 1.00 62.84 633 ASP A O 1
ATOM 5014 N N . GLU A 1 634 ? -37.705 -9.969 48.261 1.00 63.12 634 GLU A N 1
ATOM 5015 C CA . GLU A 1 634 ? -37.465 -10.202 46.830 1.00 63.12 634 GLU A CA 1
ATOM 5016 C C . GLU A 1 634 ? -36.761 -9.002 46.170 1.00 63.12 634 GLU A C 1
ATOM 5018 O O . GLU A 1 634 ? -37.003 -7.844 46.535 1.00 63.12 634 GLU A O 1
ATOM 5023 N N . ILE A 1 635 ? -35.906 -9.266 45.173 1.00 69.44 635 ILE A N 1
ATOM 5024 C CA . ILE A 1 635 ? -35.338 -8.224 44.304 1.00 69.44 635 ILE A CA 1
ATOM 5025 C C . ILE A 1 635 ? -36.280 -7.989 43.127 1.00 69.44 635 ILE A C 1
ATOM 5027 O O . ILE A 1 635 ? -36.672 -8.921 42.435 1.00 69.44 635 ILE A O 1
ATOM 5031 N N . GLN A 1 636 ? -36.563 -6.722 42.841 1.00 73.25 636 GLN A N 1
ATOM 5032 C CA . GLN A 1 636 ? -37.216 -6.294 41.609 1.00 73.25 636 GLN A CA 1
ATOM 5033 C C . GLN A 1 636 ? -36.346 -5.271 40.885 1.00 73.25 636 GLN A C 1
ATOM 5035 O O . GLN A 1 636 ? -35.797 -4.372 41.518 1.00 73.25 636 GLN A O 1
ATOM 5040 N N . PHE A 1 637 ? -36.244 -5.376 39.562 1.00 77.00 637 PHE A N 1
ATOM 5041 C CA . PHE A 1 637 ? -35.501 -4.411 38.751 1.00 77.00 637 PHE A CA 1
ATOM 5042 C C . PHE A 1 637 ? -36.429 -3.316 38.233 1.00 77.00 637 PHE A C 1
ATOM 5044 O O . PHE A 1 637 ? -37.452 -3.616 37.618 1.00 77.00 637 PHE A O 1
ATOM 5051 N N . HIS A 1 638 ? -36.051 -2.059 38.455 1.00 75.44 638 HIS A N 1
ATOM 5052 C CA . HIS A 1 638 ? -36.777 -0.875 37.986 1.00 75.44 638 HIS A CA 1
ATOM 5053 C C . HIS A 1 638 ? -35.846 0.029 37.183 1.00 75.44 638 HIS A C 1
ATOM 5055 O O . HIS A 1 638 ? -34.635 -0.008 37.383 1.00 75.44 638 HIS A O 1
ATOM 5061 N N . GLU A 1 639 ? -36.391 0.833 36.274 1.00 75.50 639 GLU A N 1
ATOM 5062 C CA . GLU A 1 639 ? -35.603 1.833 35.544 1.00 75.50 639 GLU A CA 1
ATOM 5063 C C . GLU A 1 639 ? -35.019 2.865 36.518 1.00 75.50 639 GLU A C 1
ATOM 5065 O O . GLU A 1 639 ? -35.691 3.285 37.464 1.00 75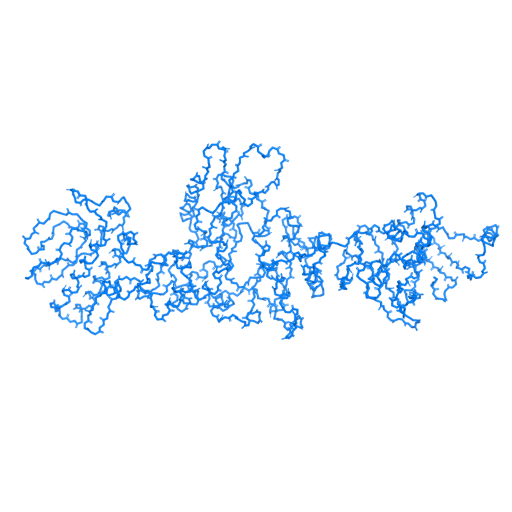.50 639 GLU A O 1
ATOM 5070 N N . ALA A 1 640 ? -33.787 3.316 36.274 1.00 67.62 640 ALA A N 1
ATOM 5071 C CA . ALA A 1 640 ? -33.116 4.302 37.125 1.00 67.62 640 ALA A CA 1
ATOM 5072 C C . ALA A 1 640 ? -33.906 5.624 37.267 1.00 67.62 640 ALA A C 1
ATOM 5074 O O . ALA A 1 640 ? -33.793 6.316 38.282 1.00 67.62 640 ALA A O 1
ATOM 5075 N N . SER A 1 641 ? -34.733 5.966 36.276 1.00 64.81 641 SER A N 1
ATOM 5076 C CA . SER A 1 641 ? -35.620 7.134 36.268 1.00 64.81 641 SER A CA 1
ATOM 5077 C C . SER A 1 641 ? -36.956 6.935 37.006 1.00 64.81 641 SER A C 1
ATOM 5079 O O . SER A 1 641 ? -37.625 7.922 37.337 1.00 64.81 641 SER A O 1
ATOM 5081 N N . ALA A 1 642 ? -37.357 5.694 37.317 1.00 51.53 642 ALA A N 1
ATOM 5082 C CA . ALA A 1 642 ? -38.653 5.394 37.922 1.00 51.53 642 ALA A CA 1
ATOM 5083 C C . ALA A 1 642 ? -38.741 5.931 39.365 1.00 51.53 642 ALA A C 1
ATOM 5085 O O . ALA A 1 642 ? -37.881 5.700 40.217 1.00 51.53 642 ALA A O 1
ATOM 5086 N N . GLN A 1 643 ? -39.782 6.720 39.645 1.00 45.59 643 GLN A N 1
ATOM 5087 C CA . GLN A 1 643 ? -39.912 7.497 40.880 1.00 45.59 643 GLN A CA 1
ATOM 5088 C C . GLN A 1 643 ? -40.194 6.618 42.116 1.00 45.59 643 GLN A C 1
ATOM 5090 O O . GLN A 1 643 ? -41.292 6.092 42.274 1.00 45.59 643 GLN A O 1
ATOM 5095 N N . ARG A 1 644 ? -39.243 6.641 43.064 1.00 41.50 644 ARG A N 1
ATOM 5096 C CA . ARG A 1 644 ? -39.282 6.132 44.456 1.00 41.50 644 ARG A CA 1
ATOM 5097 C C . ARG A 1 644 ? -39.269 4.607 44.634 1.00 41.50 644 ARG A C 1
ATOM 5099 O O . ARG A 1 644 ? -40.314 3.965 44.616 1.00 41.50 644 ARG A O 1
ATOM 5106 N N . HIS A 1 645 ? -38.118 4.089 45.066 1.00 43.12 645 HIS A N 1
ATOM 5107 C CA . HIS A 1 645 ? -38.026 2.780 45.715 1.00 43.12 645 HIS A CA 1
ATOM 5108 C C . HIS A 1 645 ? -37.368 2.892 47.091 1.00 43.12 645 HIS A C 1
ATOM 5110 O O . HIS A 1 645 ? -36.446 3.675 47.311 1.00 43.12 645 HIS A O 1
ATOM 5116 N N . THR A 1 646 ? -37.905 2.137 48.048 1.00 33.78 646 THR A N 1
ATOM 5117 C CA . THR A 1 646 ? -37.506 2.189 49.456 1.00 33.78 646 THR A CA 1
ATOM 5118 C C . THR A 1 646 ? -36.470 1.101 49.710 1.00 33.78 646 THR A C 1
ATOM 5120 O O . THR A 1 646 ? -36.825 -0.046 49.963 1.00 33.78 646 THR A O 1
ATOM 5123 N N . LEU A 1 647 ? -35.184 1.444 49.672 1.00 36.81 647 LEU A N 1
ATOM 5124 C CA . LEU A 1 647 ? -34.119 0.548 50.127 1.00 36.81 647 LEU A CA 1
ATOM 5125 C C . LEU A 1 647 ? -34.085 0.594 51.663 1.00 36.81 647 LEU A C 1
ATOM 5127 O O . LEU A 1 647 ? -33.675 1.588 52.259 1.00 36.81 647 LEU A O 1
ATOM 5131 N N . ARG A 1 648 ? -34.627 -0.449 52.311 1.00 31.47 648 ARG A N 1
ATOM 5132 C CA . ARG A 1 648 ? -34.660 -0.635 53.781 1.00 31.47 648 ARG A CA 1
ATOM 5133 C C . ARG A 1 648 ? -34.974 0.640 54.592 1.00 31.47 648 ARG A C 1
ATOM 5135 O O . ARG A 1 648 ? -34.244 1.022 55.501 1.00 31.47 648 ARG A O 1
ATOM 5142 N N . GLY A 1 649 ? -36.102 1.289 54.301 1.00 30.88 649 GLY A N 1
ATOM 5143 C CA . GLY A 1 649 ? -36.651 2.343 55.167 1.00 30.88 649 GLY A CA 1
ATOM 5144 C C . GLY A 1 649 ? -35.979 3.719 55.079 1.00 30.88 649 GLY A C 1
ATOM 5145 O O . GLY A 1 649 ? -36.356 4.606 55.844 1.00 30.88 649 GLY A O 1
ATOM 5146 N N . VAL A 1 650 ? -35.053 3.941 54.140 1.00 29.94 650 VAL A N 1
ATOM 5147 C CA . VAL A 1 650 ? -34.570 5.287 53.803 1.00 29.94 650 VAL A CA 1
ATOM 5148 C C . VAL A 1 650 ? -35.178 5.707 52.468 1.00 29.94 650 VAL A C 1
ATOM 5150 O O . VAL A 1 650 ? -34.841 5.181 51.414 1.00 29.94 650 VAL A O 1
ATOM 5153 N N . THR A 1 651 ? -36.098 6.669 52.508 1.00 28.58 651 THR A N 1
ATOM 5154 C CA . THR A 1 651 ? -36.514 7.418 51.316 1.00 28.58 651 THR A CA 1
ATOM 5155 C C . THR A 1 651 ? -35.418 8.422 50.965 1.00 28.58 651 THR A C 1
ATOM 5157 O O . THR A 1 651 ? -35.357 9.482 51.593 1.00 28.58 651 THR A O 1
ATOM 5160 N N . SER A 1 652 ? -34.563 8.119 49.985 1.00 32.16 652 SER A N 1
ATOM 5161 C CA . SER A 1 652 ? -33.766 9.152 49.314 1.00 32.16 652 SER A CA 1
ATOM 5162 C C . SER A 1 652 ? -34.586 9.773 48.177 1.00 32.16 652 SER A C 1
ATOM 5164 O O . SER A 1 652 ? -35.450 9.133 47.572 1.00 32.16 652 SER A O 1
ATOM 5166 N N . LYS A 1 653 ? -34.383 11.070 47.937 1.00 30.80 653 LYS A N 1
ATOM 5167 C CA . LYS A 1 653 ? -34.752 11.694 46.662 1.00 30.80 653 LYS A CA 1
ATOM 5168 C C . LYS A 1 653 ? -33.647 11.305 45.669 1.00 30.80 653 LYS A C 1
ATOM 5170 O O . LYS A 1 653 ? -32.495 11.369 46.080 1.00 30.80 653 LYS A O 1
ATOM 5175 N N . HIS A 1 654 ? -34.027 10.883 44.455 1.00 40.97 654 HIS A N 1
ATOM 5176 C CA . HIS A 1 654 ? -33.176 10.518 43.297 1.00 40.97 654 HIS A CA 1
ATOM 5177 C C . HIS A 1 654 ? -31.945 11.436 43.145 1.00 40.97 654 HIS A C 1
ATOM 5179 O O . HIS A 1 654 ? -32.032 12.573 43.601 1.00 40.97 654 HIS A O 1
ATOM 5185 N N . TYR A 1 655 ? -30.815 10.976 42.579 1.00 41.00 655 TYR A N 1
ATOM 5186 C CA . TYR A 1 655 ? -30.508 10.954 41.133 1.00 41.00 655 TYR A CA 1
ATOM 5187 C C . TYR A 1 655 ? -29.276 10.064 40.779 1.00 41.00 655 TYR A C 1
ATOM 5189 O O . TYR A 1 655 ? -28.167 10.284 41.254 1.00 41.00 655 TYR A O 1
ATOM 5197 N N . GLY A 1 656 ? -29.438 9.114 39.842 1.00 46.12 656 GLY A N 1
ATOM 5198 C CA . GLY A 1 656 ? -28.336 8.480 39.085 1.00 46.12 656 GLY A CA 1
ATOM 5199 C C . GLY A 1 656 ? -27.657 7.240 39.698 1.00 46.12 656 GLY A C 1
ATOM 5200 O O . GLY A 1 656 ? -27.787 6.947 40.883 1.00 46.12 656 GLY A O 1
ATOM 5201 N N . LEU A 1 657 ? -26.892 6.515 38.862 1.00 43.66 657 LEU A N 1
ATOM 5202 C CA . LEU A 1 657 ? -26.108 5.289 39.152 1.00 43.66 657 LEU A CA 1
ATOM 5203 C C . LEU A 1 657 ? -25.168 5.364 40.379 1.00 43.66 657 LEU A C 1
ATOM 5205 O O . LEU A 1 657 ? -24.622 4.355 40.816 1.00 43.66 657 LEU A O 1
ATOM 5209 N N . ARG A 1 658 ? -24.969 6.560 40.940 1.00 41.88 658 ARG A N 1
ATOM 5210 C CA . ARG A 1 658 ? -23.985 6.854 41.985 1.00 41.88 658 ARG A CA 1
ATOM 5211 C C . ARG A 1 658 ? -24.574 7.165 43.360 1.00 41.88 658 ARG A C 1
ATOM 5213 O O . ARG A 1 658 ? -23.847 7.136 44.348 1.00 41.88 658 ARG A O 1
ATOM 5220 N N . ASP A 1 659 ? -25.889 7.362 43.450 1.00 44.94 659 ASP A N 1
ATOM 5221 C CA . ASP A 1 659 ? -26.628 7.417 44.724 1.00 44.94 659 ASP A CA 1
ATOM 5222 C C . ASP A 1 659 ? -26.843 6.021 45.354 1.00 44.94 659 ASP A C 1
ATOM 5224 O O . ASP A 1 659 ? -27.569 5.840 46.336 1.00 44.94 659 ASP A O 1
ATOM 5228 N N . TRP A 1 660 ? -26.182 5.007 44.798 1.00 50.28 660 TRP A N 1
ATOM 5229 C CA . TRP A 1 660 ? -26.353 3.604 45.124 1.00 50.28 660 TRP A CA 1
ATOM 5230 C C . TRP A 1 660 ? -25.473 3.229 46.314 1.00 50.28 660 TRP A C 1
ATOM 5232 O O . TRP A 1 660 ? -24.386 2.679 46.173 1.00 50.28 660 TRP A O 1
ATOM 5242 N N . ARG A 1 661 ? -25.950 3.514 47.526 1.00 34.62 661 ARG A N 1
ATOM 5243 C CA . ARG A 1 661 ? -25.423 2.871 48.737 1.00 34.62 661 ARG A CA 1
ATOM 5244 C C . ARG A 1 661 ? -26.161 1.555 48.967 1.00 34.62 661 ARG A C 1
ATOM 5246 O O . ARG A 1 661 ? -27.213 1.552 49.604 1.00 34.62 661 ARG A O 1
ATOM 5253 N N . PHE A 1 662 ? -25.609 0.445 48.483 1.00 34.22 662 PHE A N 1
ATOM 5254 C CA . PHE A 1 662 ? -25.960 -0.874 49.018 1.00 34.22 662 PHE A CA 1
ATOM 5255 C C . PHE A 1 662 ? -25.259 -1.128 50.369 1.00 34.22 662 PHE A C 1
ATOM 5257 O O . PHE A 1 662 ? -24.342 -0.414 50.775 1.00 34.22 662 PHE A O 1
ATOM 5264 N N . LEU A 1 663 ? -25.809 -2.075 51.125 1.00 28.42 663 LEU A N 1
ATOM 5265 C CA . LEU A 1 663 ? -25.719 -2.256 52.575 1.00 28.42 663 LEU A CA 1
ATOM 5266 C C . LEU A 1 663 ? -24.302 -2.419 53.158 1.00 28.42 663 LEU A C 1
ATOM 5268 O O . LEU A 1 663 ? -23.825 -3.522 53.390 1.00 28.42 663 LEU A O 1
ATOM 5272 N N . SER A 1 664 ? -23.705 -1.318 53.610 1.00 22.75 664 SER A N 1
ATOM 5273 C CA . SER A 1 664 ? -22.736 -1.355 54.713 1.00 22.75 664 SER A CA 1
ATOM 5274 C C . SER A 1 664 ? -23.464 -1.147 56.046 1.00 22.75 664 SER A C 1
ATOM 5276 O O . SER A 1 664 ? -23.620 -0.028 56.532 1.00 22.75 664 SER A O 1
ATOM 5278 N N . SER A 1 665 ? -24.033 -2.225 56.591 1.00 23.08 665 SER A N 1
ATOM 5279 C CA . SER A 1 665 ? -24.127 -2.487 58.043 1.00 23.08 665 SER A CA 1
ATOM 5280 C C . SER A 1 665 ? -24.911 -3.776 58.307 1.00 23.08 665 SER A C 1
ATOM 5282 O O . SER A 1 665 ? -26.143 -3.809 58.344 1.00 23.08 665 SER A O 1
ATOM 5284 N N . ARG A 1 666 ? -24.164 -4.853 58.544 1.00 24.33 666 ARG A N 1
ATOM 5285 C CA . ARG A 1 666 ? -24.424 -5.672 59.727 1.00 24.33 666 ARG A CA 1
ATOM 5286 C C . ARG A 1 666 ? -23.474 -5.232 60.825 1.00 24.33 666 ARG A C 1
ATOM 5288 O O . ARG A 1 666 ? -22.308 -4.942 60.480 1.00 24.33 666 ARG A O 1
#

Secondary structure (DSSP, 8-state):
--TT-SEEEEEETTEEEEEEPPPGGG--HHHHHHHHHTT-----GGGHHHHHHTS-GGGS--BSTT-TTS--B-HHHHHHHHHHHH---HHHHHHHHHHHHHSS-EEEEEEEE-SSSEEEEEE---TTSEEEPPPSS---SSS-TTEEEPPGGGTS-TT-SS--HHHHHHHSTTS-HHHHHHHHH-EE---HHHHIIIIIGGGS-BTTTBS---GGG--HHHHHHHHHHHHS-SSSS-S--TTS-TTT---TT-GGGGGGG-EEEBTTS-EEEGGG-B--GGG-TTS-GGG-HHHHHHHTT----BBPPGGGGT-TT-TTHHHHHHHHHHHT-BSSSPEEPSS-TTS---GGGGBTT---TTSTT-TTSTTS-TT--HHHHHHHHHHHHHHHHHHS-TTTTEEEEEEE--EETTHHHHHHHTTSHHHHHHHHHHHHHHHHHHGGGSEEEEEEEETTSGGG-TT----GGGEEEEEE-HHHHHHHHSS-EEETTEEE-GGG-B---HHHHHHTEEEETTEEEESS-BPPHHHHHHHHHH-HHHHHHTT-B---STTT--HHHHHHHHHHHHHHHHHHHTTS---HHHHHHHHHHHHHHHHHS--B-TTS-B--GGG-HHHHTGGGSEEEEEETTEEEEEETTSS---BTTB-----STTS-------

Foldseek 3Di:
DQPDDQKDWDDDPPDTDIDGDPDPVQDDPVSVVVCVVVPNDDDQLLCLQVRLLSDDQLRQAWPDPVPLPAFIDGPLLLVLLVSLVPDDDPVSLLSNLVSNQAGFRQFAFDWDQHPVHTGGGTGHHPPQAAAAEDQLDDFTQVLFPRYGYRDPSNQDGHPDSDGPQVNCCVSPVPRCSVVSVCSNRVYHYDDLLVCCVSGPLCQFDAPVNHDHPVVSLPDLSNVVRNLCQQCDDPPPHRVFALLAALQADPDVPSSCNSLLRRWAAFQVRRTGRLQQEAEACLLVVVFDPLQAACVLCVLLVHDTTYGHHVVVVVVPPDPCSVSVSSSSSNSHHHRAFDWGWQAHRRDDDQQVQQWLNHSGPLTLLHPPHPNPPPPQDPVNSVVVSVQVSVLQVVPADPVQQKTKTFPTATATPVLVSLLVSLQDQVSLLSNVSNCLRCVVPCVVQQFGKIFIDHPVPVPDDSNDDGDPVRIDGRGGHPHLVSQQARQRHQFLVGGGRLLQEEAEDPVVQLLQWFDDPPDIGGQGRYDDCVSCVVVCVPPVVSSVSSNHHYDQALVSDALVSLLSSLQSLVVVVVVVVVPDDDDPSRVVRSLSNLVSSLRRHADQDPVRHRPDPRNDCVVSVQQQRWDWADPDPDTDTDGLVDPDGDRPNDTDGDDGSNVDDDDDDD

Sequence (666 aa):
MVYGQDRFELVNDDAEIGGWFPATPLLEHDVAAILEELGATRLRPHHTPAVLGAAPDENAILQYRDAPERLTVDPIVFALAETWLTLTDSADKRRLAEAARAEAVFPVGDPLVGTHGEYYKHEPTPESVECFFPSQQSVPTDALAGIRLFPNELYYTEGSQQADSDARTELLDGGEYESVLDALWDINDFGFQDIAEKGVFPLLPGPSSGDVDDSPLRDPEVLEFVQRLATSSTTGKPPASPKEPLPYTYRSNDPYYDLCMLPVPTADGGWARAYEVYFGASWQRNKPIAGRVEQLLQTAGVSPPVLAPPREFGLDDSDDWSKWREFFQWVGVCEHIRITPFFHPTQSHRYSATEHIDPGSNSTLDPESQFSPSTLSEGDLDTYLTKLESAAYDAVSEDDGERPYIWQVNGLEYDHALLEAGKDPEFGKLLMGHLYTWWGKISEHADATVALYSNNRLRYQTTYLFDQDEIEGVLPNLWLRQLRRAPWLPSTLGQVPPEDAWLLNDRDLQRYSVDIGDSRHPLLPTLRREVYGELAENAPDLLDALSIRRRVETRTLTPCDARTVAERIRSVFTEMEKETDPSAYYLSEIEAAYSNLSEDLPPLDNQGQIQSSGWEPTETGLDSVPVPCMAGDEIQFHEASAQRHTLRGVTSKHYGLRDWRFLSSR

pLDDT: mean 78.81, std 15.96, range [22.75, 97.06]

Radius of gyration: 37.8 Å; chains: 1; bounding box: 83×56×125 Å